Protein AF-0000000084456553 (afdb_homodimer)

InterPro domains:
  IPR002347 Short-chain dehydrogenase/reductase SDR [PF00106] (6-196)
  IPR002347 Short-chain dehydrogenase/reductase SDR [PR00081] (7-24)
  IPR002347 Short-chain dehydrogenase/reductase SDR [PR00081] (79-90)
  IPR002347 Short-chain dehydrogenase/reductase SDR [PR00081] (156-175)
  IPR002347 Short-chain dehydrogenase/reductase SDR [PR00081] (178-195)
  IPR020904 Short-chain dehydrogenase/reductase, conserved site [PS00061] (143-171)
  IPR036291 NAD(P)-binding domain superfamily [SSF51735] (4-226)

Radius of gyration: 23.49 Å; Cα contacts (8 Å, |Δi|>4): 1034; chains: 2; bounding box: 57×70×52 Å

Foldseek 3Di:
DAQDFAEEEQEQQQWFLNVLLQVVCLVRHHAYEYEEADVVSLVVSCVVRDVVRYHYDYDDLLPPVCLLVVLCVCCVVCVSAFEYEAEWAAFDFDDVVPVVPDDVVVLCVRLSGLAVSLVSNCVNCVVSNQPDPAAGEYEYEAAPLLLPHPPRGVSNSVSSVNRVVVLLVVCLLCPPPGSYQAAYAHDYQEQICSQCNVPNVVNNPPDDYSNVVSVQVRVCSGVPHRYHYDDDDPPDDPVVVVVSVVVVVVVSVVVSVVVVVVDDD/DAQDFAEEEQEQQQWFLNVLLQVVCLVRHHAYEYEEADVVSLVVSCVVRDVVRYHYDYDDLLPPVCLLVVLCVCCVVCVSAFEYEAEWAAFDFDDVVPVVPDDVVVLCVRLSGLAVSLVSNCVNCVVSNQPDPAAGEYEYEAAPLLLPHPPRTVSNSVSSVNRVVVLLVVCLLCPPPGSYQAAYEHDYQEQICSQCNVPNVVNNPPDDYSNVVSVQVRVCSGVPHRYHYDDDDPPDDPVVVVVSVVVVVVVSVVVSVVVVVPDDD

Solvent-accessible surface area (backbone atoms only — not comparable to full-atom values): 26905 Å² total; per-residue (Å²): 118,62,61,83,60,50,29,31,40,30,34,30,26,66,48,47,69,28,28,50,45,51,52,50,40,40,74,72,68,20,29,35,35,34,23,25,75,54,59,69,49,39,52,49,52,22,67,72,63,32,75,90,34,20,44,60,46,79,50,56,70,71,44,66,88,50,42,64,61,50,53,49,50,49,50,69,74,38,74,70,55,26,28,42,35,45,43,47,66,61,59,55,76,51,64,74,75,44,37,90,73,58,54,62,67,64,47,48,45,40,30,36,41,40,25,51,27,49,53,52,52,49,44,67,45,44,66,62,45,68,68,47,93,58,77,23,36,43,34,37,55,58,31,50,37,34,78,41,44,48,44,55,22,24,51,39,17,10,21,30,18,16,38,50,25,34,48,54,14,50,46,56,61,39,58,94,74,53,66,59,46,64,27,39,35,23,44,42,59,50,31,23,67,67,36,35,87,71,34,62,71,61,14,46,61,37,60,44,55,47,69,61,50,43,54,53,52,49,52,41,48,16,68,64,55,42,72,43,76,44,83,63,59,64,74,42,55,69,65,49,52,49,53,28,51,51,37,47,52,51,40,32,50,34,35,42,57,66,52,45,79,77,58,77,120,117,61,61,84,59,51,27,33,39,30,34,30,25,66,46,48,68,28,27,50,44,52,52,50,41,40,74,72,68,21,29,36,36,35,22,26,75,54,60,69,49,39,51,49,50,23,66,72,63,31,74,92,34,20,44,61,47,78,49,56,70,71,45,67,88,50,42,64,61,51,52,49,49,49,50,69,75,37,75,70,57,27,27,42,35,44,42,46,66,60,60,55,75,53,64,74,76,44,36,90,73,56,54,64,68,64,48,48,46,40,30,36,42,40,26,53,28,50,52,51,52,50,42,68,45,43,66,63,45,67,68,48,94,58,75,23,33,40,35,37,56,58,33,50,36,36,77,43,43,48,44,56,22,25,52,38,17,10,22,30,18,17,39,49,26,33,48,54,13,50,46,56,61,39,58,93,74,54,66,60,44,67,28,40,35,23,44,43,58,50,31,21,67,67,35,34,86,71,34,60,71,61,13,46,62,36,58,44,55,47,70,61,50,44,52,53,53,48,51,41,50,17,67,65,53,42,72,42,77,43,83,65,58,63,73,42,53,69,66,50,53,51,52,28,52,51,36,48,49,52,39,32,50,34,35,41,56,66,51,46,78,76,58,77,120

Organism: NCBI:txid398673

pLDDT: mean 95.29, std 6.45, range [66.75, 98.94]

Structure (mmCIF, N/CA/C/O backbone):
data_AF-0000000084456553-model_v1
#
loop_
_entity.id
_entity.type
_entity.pdbx_description
1 polymer Oxidoreductase
#
loop_
_atom_site.group_PDB
_atom_site.id
_atom_site.type_symbol
_atom_site.label_atom_id
_atom_site.label_alt_id
_atom_site.label_comp_id
_atom_site.label_asym_id
_atom_site.label_entity_id
_atom_site.label_seq_id
_atom_site.pdbx_PDB_ins_code
_atom_site.Cartn_x
_atom_site.Cartn_y
_atom_site.Cartn_z
_atom_site.occupancy
_atom_site.B_iso_or_equiv
_atom_site.auth_seq_id
_atom_site.auth_comp_id
_atom_site.auth_asym_id
_atom_site.auth_atom_id
_atom_site.pdbx_PDB_model_num
ATOM 1 N N . MET A 1 1 ? 6.293 -34.156 -1.786 1 76.25 1 MET A N 1
ATOM 2 C CA . MET A 1 1 ? 5.039 -33.531 -2.223 1 76.25 1 MET A CA 1
ATOM 3 C C . MET A 1 1 ? 5.219 -32.844 -3.566 1 76.25 1 MET A C 1
ATOM 5 O O . MET A 1 1 ? 6.336 -32.469 -3.945 1 76.25 1 MET A O 1
ATOM 9 N N . VAL A 1 2 ? 4.078 -32.938 -4.32 1 89.81 2 VAL A N 1
ATOM 10 C CA . VAL A 1 2 ? 4.234 -32.5 -5.703 1 89.81 2 VAL A CA 1
ATOM 11 C C . VAL A 1 2 ? 3.41 -31.219 -5.938 1 89.81 2 VAL A C 1
ATOM 13 O O . VAL A 1 2 ? 2.305 -31.094 -5.406 1 89.81 2 VAL A O 1
ATOM 16 N N . PHE A 1 3 ? 4.031 -30.25 -6.52 1 95.12 3 PHE A N 1
ATOM 17 C CA . PHE A 1 3 ? 3.316 -29.078 -7 1 95.12 3 PHE A CA 1
ATOM 18 C C . PHE A 1 3 ? 2.156 -29.469 -7.902 1 95.12 3 PHE A C 1
ATOM 20 O O . PHE A 1 3 ? 2.354 -30.156 -8.906 1 95.12 3 PHE A O 1
ATOM 27 N N . GLN A 1 4 ? 1.009 -29.094 -7.59 1 95.44 4 GLN A N 1
ATOM 28 C CA . GLN A 1 4 ? -0.169 -29.766 -8.125 1 95.44 4 GLN A CA 1
ATOM 29 C C . GLN A 1 4 ? -0.604 -29.156 -9.445 1 95.44 4 GLN A C 1
ATOM 31 O O . GLN A 1 4 ? -1.369 -29.75 -10.203 1 95.44 4 GLN A O 1
ATOM 36 N N . TYR A 1 5 ? -0.194 -27.984 -9.812 1 98 5 TYR A N 1
ATOM 37 C CA . TYR A 1 5 ? -0.662 -27.297 -11.016 1 98 5 TYR A CA 1
ATOM 38 C C . TYR A 1 5 ? 0.212 -27.656 -12.219 1 98 5 TYR A C 1
ATOM 40 O O . TYR A 1 5 ? 1.42 -27.859 -12.078 1 98 5 TYR A O 1
ATOM 48 N N . LYS A 1 6 ? -0.412 -27.672 -13.367 1 97.88 6 LYS A N 1
ATOM 49 C CA . LYS A 1 6 ? 0.248 -28.281 -14.516 1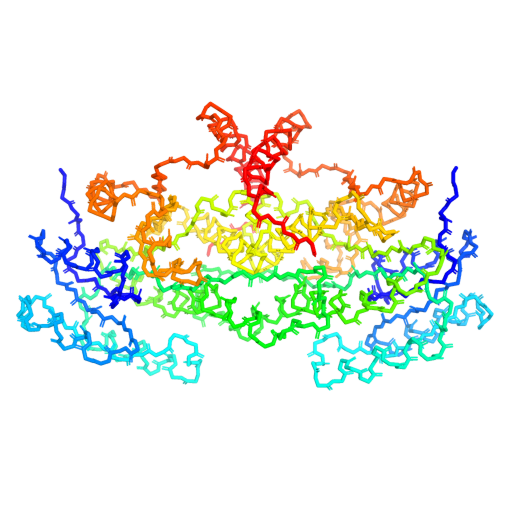 97.88 6 LYS A CA 1
ATOM 50 C C . LYS A 1 6 ? 0.543 -27.25 -15.594 1 97.88 6 LYS A C 1
ATOM 52 O O . LYS A 1 6 ? 1.472 -27.422 -16.391 1 97.88 6 LYS A O 1
ATOM 57 N N . ARG A 1 7 ? -0.252 -26.219 -15.766 1 98.75 7 ARG A N 1
ATOM 58 C CA . ARG A 1 7 ? -0.065 -25.125 -16.719 1 98.75 7 ARG A CA 1
ATOM 59 C C . ARG A 1 7 ? 0.02 -23.781 -16 1 98.75 7 ARG A C 1
ATOM 61 O O . ARG A 1 7 ? -1.005 -23.203 -15.648 1 98.75 7 ARG A O 1
ATOM 68 N N . VAL A 1 8 ? 1.273 -23.266 -15.914 1 98.94 8 VAL A N 1
ATOM 69 C CA . VAL A 1 8 ? 1.538 -22.094 -15.078 1 98.94 8 VAL A CA 1
ATOM 70 C C . VAL A 1 8 ? 1.879 -20.906 -15.961 1 98.94 8 VAL A C 1
ATOM 72 O O . VAL A 1 8 ? 2.797 -20.969 -16.781 1 98.94 8 VAL A O 1
ATOM 75 N N . LEU A 1 9 ? 1.065 -19.859 -15.898 1 98.94 9 LEU A N 1
ATOM 76 C CA . LEU A 1 9 ? 1.483 -18.547 -16.391 1 98.94 9 LEU A CA 1
ATOM 77 C C . LEU A 1 9 ? 2.377 -17.844 -15.383 1 98.94 9 LEU A C 1
ATOM 79 O O . LEU A 1 9 ? 1.938 -17.531 -14.273 1 98.94 9 LEU A O 1
ATOM 83 N N . LEU A 1 10 ? 3.596 -17.703 -15.688 1 98.94 10 LEU A N 1
ATOM 84 C CA . LEU A 1 10 ? 4.52 -17.031 -14.781 1 98.94 10 LEU A CA 1
ATOM 85 C C . LEU A 1 10 ? 4.91 -15.656 -15.32 1 98.94 10 LEU A C 1
ATOM 87 O O . LEU A 1 10 ? 5.648 -15.562 -16.312 1 98.94 10 LEU A O 1
ATOM 91 N N . VAL A 1 11 ? 4.398 -14.625 -14.695 1 98.88 11 VAL A N 1
ATOM 92 C CA . VAL A 1 11 ? 4.656 -13.242 -15.078 1 98.88 11 VAL A CA 1
ATOM 93 C C . VAL A 1 11 ? 5.898 -12.727 -14.352 1 98.88 11 VAL A C 1
ATOM 95 O O . VAL A 1 11 ? 6.004 -12.852 -13.125 1 98.88 11 VAL A O 1
ATOM 98 N N . GLY A 1 12 ? 6.777 -12.047 -15.039 1 98.12 12 GLY A N 1
ATOM 99 C CA . GLY A 1 12 ? 8.078 -11.703 -14.484 1 98.12 12 GLY A CA 1
ATOM 100 C C . GLY A 1 12 ? 9.031 -12.875 -14.43 1 98.12 12 GLY A C 1
ATOM 101 O O . GLY A 1 12 ? 9.633 -13.148 -13.383 1 98.12 12 GLY A O 1
ATOM 102 N N . ALA A 1 13 ? 9.211 -13.547 -15.57 1 97.94 13 ALA A N 1
ATOM 103 C CA . ALA A 1 13 ? 9.867 -14.852 -15.586 1 97.94 13 ALA A CA 1
ATOM 104 C C . ALA A 1 13 ? 11.242 -14.766 -16.234 1 97.94 13 ALA A C 1
ATOM 106 O O . ALA A 1 13 ? 11.875 -15.789 -16.516 1 97.94 13 ALA A O 1
ATOM 107 N N . THR A 1 14 ? 11.742 -13.555 -16.469 1 95.44 14 THR A N 1
ATOM 108 C CA . THR A 1 14 ? 12.914 -13.469 -17.328 1 95.44 14 THR A CA 1
ATOM 109 C C . THR A 1 14 ? 14.172 -13.211 -16.5 1 95.44 14 THR A C 1
ATOM 111 O O . THR A 1 14 ? 15.281 -13.18 -17.047 1 95.44 14 THR A O 1
ATOM 114 N N . ALA A 1 15 ? 14.039 -13 -15.258 1 93.88 15 ALA A N 1
ATOM 115 C CA . ALA A 1 15 ? 15.211 -12.805 -14.406 1 93.88 15 ALA A CA 1
ATOM 116 C C . ALA A 1 15 ? 14.891 -13.148 -12.953 1 93.88 15 ALA A C 1
ATOM 118 O O . ALA A 1 15 ? 13.727 -13.352 -12.602 1 93.88 15 ALA A O 1
ATOM 119 N N . GLY A 1 16 ? 15.906 -13.359 -12.211 1 95.19 16 GLY A N 1
ATOM 120 C CA . GLY A 1 16 ? 15.773 -13.477 -10.766 1 95.19 16 GLY A CA 1
ATOM 121 C C . GLY A 1 16 ? 14.906 -14.641 -10.344 1 95.19 16 GLY A C 1
ATOM 122 O O . GLY A 1 16 ? 15.062 -15.758 -10.844 1 95.19 16 GLY A O 1
ATOM 123 N N . ILE A 1 17 ? 14.086 -14.375 -9.359 1 97.19 17 ILE A N 1
ATOM 124 C CA . ILE A 1 17 ? 13.219 -15.383 -8.758 1 97.19 17 ILE A CA 1
ATOM 125 C C . ILE A 1 17 ? 12.305 -15.984 -9.82 1 97.19 17 ILE A C 1
ATOM 127 O O . ILE A 1 17 ? 12.133 -17.203 -9.883 1 97.19 17 ILE A O 1
ATOM 131 N N . GLY A 1 18 ? 11.766 -15.133 -10.711 1 98.25 18 GLY A N 1
ATOM 132 C CA . GLY A 1 18 ? 10.859 -15.609 -11.742 1 98.25 18 GLY A CA 1
ATOM 133 C C . GLY A 1 18 ? 11.5 -16.609 -12.68 1 98.25 18 GLY A C 1
ATOM 134 O O . GLY A 1 18 ? 10.922 -17.656 -12.977 1 98.25 18 GLY A O 1
ATOM 135 N N . ALA A 1 19 ? 12.656 -16.266 -13.094 1 98.19 19 ALA A N 1
ATOM 136 C CA . ALA A 1 19 ? 13.367 -17.156 -14 1 98.19 19 ALA A CA 1
ATOM 137 C C . ALA A 1 19 ? 13.711 -18.484 -13.32 1 98.19 19 ALA A C 1
ATOM 139 O O . ALA A 1 19 ? 13.531 -19.562 -13.906 1 98.19 19 ALA A O 1
ATOM 140 N N . ALA A 1 20 ? 14.172 -18.422 -12.109 1 98.44 20 ALA A N 1
ATOM 141 C CA . ALA A 1 20 ? 14.555 -19.609 -11.367 1 98.44 20 ALA A CA 1
ATOM 142 C C . ALA A 1 20 ? 13.344 -20.5 -11.086 1 98.44 20 ALA A C 1
ATOM 144 O O . ALA A 1 20 ? 13.422 -21.719 -11.219 1 98.44 20 ALA A O 1
ATOM 145 N N . MET A 1 21 ? 12.266 -19.891 -10.719 1 98.69 21 MET A N 1
ATOM 146 C CA . MET A 1 21 ? 11.047 -20.641 -10.445 1 98.69 21 MET A CA 1
ATOM 147 C C . MET A 1 21 ? 10.5 -21.266 -11.727 1 98.69 21 MET A C 1
ATOM 149 O O . MET A 1 21 ? 9.977 -22.375 -11.703 1 98.69 21 MET A O 1
ATOM 153 N N . ALA A 1 22 ? 10.57 -20.484 -12.82 1 98.81 22 ALA A N 1
ATOM 154 C CA . ALA A 1 22 ? 10.148 -21.047 -14.102 1 98.81 22 ALA A CA 1
ATOM 155 C C . ALA A 1 22 ? 10.922 -22.312 -14.43 1 98.81 22 ALA A C 1
ATOM 157 O O . ALA A 1 22 ? 10.328 -23.344 -14.766 1 98.81 22 ALA A O 1
ATOM 158 N N . ASP A 1 23 ? 12.227 -22.281 -14.281 1 98.75 23 ASP A N 1
ATOM 159 C CA . ASP A 1 23 ? 13.07 -23.453 -14.523 1 98.75 23 ASP A CA 1
ATOM 160 C C . ASP A 1 23 ? 12.672 -24.625 -13.617 1 98.75 23 ASP A C 1
ATOM 162 O O . ASP A 1 23 ? 12.5 -25.75 -14.086 1 98.75 23 ASP A O 1
ATOM 166 N N . LYS A 1 24 ? 12.547 -24.297 -12.367 1 98.69 24 LYS A N 1
ATOM 167 C CA . LYS A 1 24 ? 12.25 -25.328 -11.367 1 98.69 24 LYS A CA 1
ATOM 168 C C . LYS A 1 24 ? 10.906 -25.984 -11.641 1 98.69 24 LYS A C 1
ATOM 170 O O . LYS A 1 24 ? 10.781 -27.219 -11.539 1 98.69 24 LYS A O 1
ATOM 175 N N . LEU A 1 25 ? 9.914 -25.203 -12.008 1 98.69 25 LEU A N 1
ATOM 176 C CA . LEU A 1 25 ? 8.578 -25.734 -12.273 1 98.69 25 LEU A CA 1
ATOM 177 C C . LEU A 1 25 ? 8.594 -26.672 -13.484 1 98.69 25 LEU A C 1
ATOM 179 O O . LEU A 1 25 ? 7.98 -27.734 -13.461 1 98.69 25 LEU A O 1
ATOM 183 N N . VAL A 1 26 ? 9.297 -26.266 -14.516 1 98.62 26 VAL A N 1
ATOM 184 C CA . VAL A 1 26 ? 9.398 -27.109 -15.703 1 98.62 26 VAL A CA 1
ATOM 185 C C . VAL A 1 26 ? 10.125 -28.406 -15.352 1 98.62 26 VAL A C 1
ATOM 187 O O . VAL A 1 26 ? 9.68 -29.5 -15.719 1 98.62 26 VAL A O 1
ATOM 190 N N . GLU A 1 27 ? 11.156 -28.297 -14.586 1 97.88 27 GLU A N 1
ATOM 191 C CA . GLU A 1 27 ? 11.953 -29.453 -14.18 1 97.88 27 GLU A CA 1
ATOM 192 C C . GLU A 1 27 ? 11.117 -30.438 -13.367 1 97.88 27 GLU A C 1
ATOM 194 O O . GLU A 1 27 ? 11.344 -31.641 -13.43 1 97.88 27 GLU A O 1
ATOM 199 N N . GLU A 1 28 ? 10.203 -29.875 -12.68 1 97.88 28 GLU A N 1
ATOM 200 C CA . GLU A 1 28 ? 9.391 -30.703 -11.789 1 97.88 28 GLU A CA 1
ATOM 201 C C . GLU A 1 28 ? 8.109 -31.156 -12.484 1 97.88 28 GLU A C 1
ATOM 203 O O . GLU A 1 28 ? 7.25 -31.781 -11.852 1 97.88 28 GLU A O 1
ATOM 208 N N . GLY A 1 29 ? 7.895 -30.781 -13.766 1 97.5 29 GLY A N 1
ATOM 209 C CA . GLY A 1 29 ? 6.871 -31.453 -14.547 1 97.5 29 GLY A CA 1
ATOM 210 C C . GLY A 1 29 ? 5.773 -30.516 -15.023 1 97.5 29 GLY A C 1
ATOM 211 O O . GLY A 1 29 ? 4.902 -30.922 -15.797 1 97.5 29 GLY A O 1
ATOM 212 N N . ALA A 1 30 ? 5.785 -29.297 -14.586 1 98.38 30 ALA A N 1
ATOM 213 C CA . ALA A 1 30 ? 4.766 -28.344 -15.031 1 98.38 30 ALA A CA 1
ATOM 214 C C . ALA A 1 30 ? 5.105 -27.766 -16.406 1 98.38 30 ALA A C 1
ATOM 216 O O . ALA A 1 30 ? 6.273 -27.766 -16.812 1 98.38 30 ALA A O 1
ATOM 217 N N . LYS A 1 31 ? 4.117 -27.375 -17.141 1 98.81 31 LYS A N 1
ATOM 218 C CA . LYS A 1 31 ? 4.293 -26.516 -18.312 1 98.81 31 LYS A CA 1
ATOM 219 C C . LYS A 1 31 ? 4.227 -25.047 -17.922 1 98.81 31 LYS A C 1
ATOM 221 O O . LYS A 1 31 ? 3.344 -24.625 -17.172 1 98.81 31 LYS A O 1
ATOM 226 N N . VAL A 1 32 ? 5.203 -24.281 -18.438 1 98.94 32 VAL A N 1
ATOM 227 C CA . VAL A 1 32 ? 5.293 -22.906 -1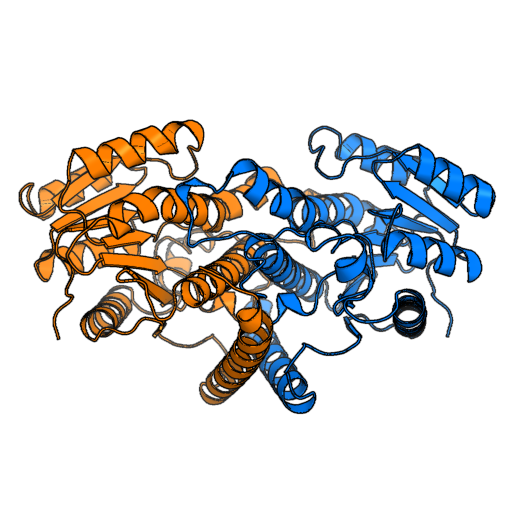8 1 98.94 32 VAL A CA 1
ATOM 228 C C . VAL A 1 32 ? 5.18 -21.969 -19.203 1 98.94 32 VAL A C 1
ATOM 230 O O . VAL A 1 32 ? 5.805 -22.203 -20.234 1 98.94 32 VAL A O 1
ATOM 233 N N . ILE A 1 33 ? 4.277 -21.016 -19.125 1 98.94 33 ILE A N 1
ATOM 234 C CA . ILE A 1 33 ? 4.223 -19.859 -20.016 1 98.94 33 ILE A CA 1
ATOM 235 C C . ILE A 1 33 ? 4.957 -18.672 -19.391 1 98.94 33 ILE A C 1
ATOM 237 O O . ILE A 1 33 ? 4.434 -18.031 -18.484 1 98.94 33 ILE A O 1
ATOM 241 N N . ALA A 1 34 ? 6.129 -18.406 -19.875 1 98.94 34 ALA A N 1
ATOM 242 C CA . ALA A 1 34 ? 6.945 -17.328 -19.328 1 98.94 34 ALA A CA 1
ATOM 243 C C . ALA A 1 34 ? 6.543 -15.977 -19.938 1 98.94 34 ALA A C 1
ATOM 245 O O . ALA A 1 34 ? 6.426 -15.852 -21.156 1 98.94 34 ALA A O 1
ATOM 246 N N . VAL A 1 35 ? 6.324 -15.047 -19.094 1 98.88 35 VAL A N 1
ATOM 247 C CA . VAL A 1 35 ? 5.953 -13.703 -19.531 1 98.88 35 VAL A CA 1
ATOM 248 C C . VAL A 1 35 ? 7.012 -12.703 -19.078 1 98.88 35 VAL A C 1
ATOM 250 O O . VAL A 1 35 ? 7.5 -12.773 -17.953 1 98.88 35 VAL A O 1
ATOM 253 N N . GLY A 1 36 ? 7.406 -11.773 -19.828 1 98.12 36 GLY A N 1
ATOM 254 C CA . GLY A 1 36 ? 8.344 -10.695 -19.547 1 98.12 36 GLY A CA 1
ATOM 255 C C . GLY A 1 36 ? 8.516 -9.727 -20.703 1 98.12 36 GLY A C 1
ATOM 256 O O . GLY A 1 36 ? 7.816 -9.828 -21.703 1 98.12 36 GLY A O 1
ATOM 257 N N . ARG A 1 37 ? 9.438 -8.828 -20.562 1 94.81 37 ARG A N 1
ATOM 258 C CA . ARG A 1 37 ? 9.609 -7.773 -21.562 1 94.81 37 ARG A CA 1
ATOM 259 C C . ARG A 1 37 ? 10.773 -8.086 -22.5 1 94.81 37 ARG A C 1
ATOM 261 O O . ARG A 1 37 ? 10.867 -7.523 -23.594 1 94.81 37 ARG A O 1
ATOM 268 N N . ARG A 1 38 ? 11.695 -9 -22.062 1 94.12 38 ARG A N 1
ATOM 269 C CA . ARG A 1 38 ? 12.93 -9.25 -22.797 1 94.12 38 ARG A CA 1
ATOM 270 C C . ARG A 1 38 ? 12.805 -10.484 -23.688 1 94.12 38 ARG A C 1
ATOM 272 O O . ARG A 1 38 ? 12.992 -11.609 -23.234 1 94.12 38 ARG A O 1
ATOM 279 N N . GLN A 1 39 ? 12.609 -10.195 -24.938 1 97.81 39 GLN A N 1
ATOM 280 C CA . GLN A 1 39 ? 12.32 -11.266 -25.891 1 97.81 39 GLN A CA 1
ATOM 281 C C . GLN A 1 39 ? 13.453 -12.281 -25.938 1 97.81 39 GLN A C 1
ATOM 283 O O . GLN A 1 39 ? 13.203 -13.492 -26 1 97.81 39 GLN A O 1
ATOM 288 N N . GLU A 1 40 ? 14.617 -11.812 -25.875 1 98.31 40 GLU A N 1
ATOM 289 C CA . GLU A 1 40 ? 15.773 -12.711 -25.969 1 98.31 40 GLU A CA 1
ATOM 290 C C . GLU A 1 40 ? 15.781 -13.711 -24.828 1 98.31 40 GLU A C 1
ATOM 292 O O . GLU A 1 40 ? 16.109 -14.883 -25.016 1 98.31 40 GLU A O 1
ATOM 297 N N . ARG A 1 41 ? 15.438 -13.281 -23.672 1 97.88 41 ARG A N 1
ATOM 298 C CA . ARG A 1 41 ? 15.406 -14.164 -22.5 1 97.88 41 ARG A CA 1
ATOM 299 C C . ARG A 1 41 ? 14.219 -15.125 -22.578 1 97.88 41 ARG A C 1
ATOM 301 O O . ARG A 1 41 ? 14.312 -16.266 -22.125 1 97.88 41 ARG A O 1
ATOM 308 N N . LEU A 1 42 ? 13.164 -14.648 -23.141 1 98.56 42 LEU A N 1
ATOM 309 C CA . LEU A 1 42 ? 12 -15.5 -23.359 1 98.56 42 LEU A CA 1
ATOM 310 C C . LEU A 1 42 ? 12.328 -16.625 -24.344 1 98.56 42 LEU A C 1
ATOM 312 O O . LEU A 1 42 ? 12.008 -17.781 -24.094 1 98.56 42 LEU A O 1
ATOM 316 N N . ASP A 1 43 ? 13.023 -16.25 -25.406 1 98.5 43 ASP A N 1
ATOM 317 C CA . ASP A 1 43 ? 13.438 -17.234 -26.406 1 98.5 43 ASP A CA 1
ATOM 318 C C . ASP A 1 43 ? 14.391 -18.266 -25.797 1 98.5 43 ASP A C 1
ATOM 320 O O . ASP A 1 43 ? 14.281 -19.469 -26.062 1 98.5 43 ASP A O 1
ATOM 324 N N . ALA A 1 44 ? 15.281 -17.797 -25 1 98.56 44 ALA A N 1
ATOM 325 C CA . ALA A 1 44 ? 16.25 -18.672 -24.344 1 98.56 44 ALA A CA 1
ATOM 326 C C . ALA A 1 44 ? 15.547 -19.656 -23.422 1 98.56 44 ALA A C 1
ATOM 328 O O . ALA A 1 44 ? 15.953 -20.828 -23.328 1 98.56 44 ALA A O 1
ATOM 329 N N . PHE A 1 45 ? 14.562 -19.234 -22.734 1 98.62 45 PHE A N 1
ATOM 330 C CA . PHE A 1 45 ? 13.797 -20.094 -21.828 1 98.62 45 PHE A CA 1
ATOM 331 C C . PHE A 1 45 ? 13.125 -21.219 -22.609 1 98.62 45 PHE A C 1
ATOM 333 O O . PHE A 1 45 ? 13.211 -22.391 -22.219 1 98.62 45 PHE A O 1
ATOM 340 N N . VAL A 1 46 ? 12.461 -20.875 -23.719 1 98.75 46 VAL A N 1
ATOM 341 C CA . VAL A 1 46 ? 11.766 -21.859 -24.547 1 98.75 46 VAL A CA 1
ATOM 342 C C . VAL A 1 46 ? 12.781 -22.844 -25.156 1 98.75 46 VAL A C 1
ATOM 344 O O . VAL A 1 46 ? 12.539 -24.047 -25.188 1 98.75 46 VAL A O 1
ATOM 347 N N . ALA A 1 47 ? 13.891 -22.312 -25.594 1 98.69 47 ALA A N 1
ATOM 348 C CA . ALA A 1 47 ? 14.938 -23.141 -26.172 1 98.69 47 ALA A CA 1
ATOM 349 C C . ALA A 1 47 ? 15.492 -24.125 -25.141 1 98.69 47 ALA A C 1
ATOM 351 O O . ALA A 1 47 ? 15.781 -25.281 -25.469 1 98.69 47 ALA A O 1
ATOM 352 N N . LYS A 1 48 ? 15.648 -23.688 -23.984 1 98.56 48 LYS A N 1
ATOM 353 C CA . LYS A 1 48 ? 16.234 -24.469 -22.906 1 98.56 48 LYS A CA 1
ATOM 354 C C . LYS A 1 48 ? 15.344 -25.656 -22.547 1 98.56 48 LYS A C 1
ATOM 356 O O . LYS A 1 48 ? 15.844 -26.75 -22.266 1 98.56 48 LYS A O 1
ATOM 361 N N . HIS A 1 49 ? 14.055 -25.484 -22.484 1 98.62 49 HIS A N 1
ATOM 362 C CA . HIS A 1 49 ? 13.172 -26.484 -21.906 1 98.62 49 HIS A CA 1
ATOM 363 C C . HIS A 1 49 ? 12.359 -27.203 -22.984 1 98.62 49 HIS A C 1
ATOM 365 O O . HIS A 1 49 ? 11.742 -28.234 -22.719 1 98.62 49 HIS A O 1
ATOM 371 N N . GLY A 1 50 ? 12.352 -26.625 -24.219 1 98.38 50 GLY A N 1
ATOM 372 C CA . GLY A 1 50 ? 11.602 -27.203 -25.312 1 98.38 50 GLY A CA 1
ATOM 373 C C . GLY A 1 50 ? 10.172 -26.703 -25.391 1 98.38 50 GLY A C 1
ATOM 374 O O . GLY A 1 50 ? 9.547 -26.422 -24.375 1 98.38 50 GLY A O 1
ATOM 375 N N . PRO A 1 51 ? 9.617 -26.531 -26.578 1 97.31 51 PRO A N 1
ATOM 376 C CA . PRO A 1 51 ? 8.305 -25.922 -26.797 1 97.31 51 PRO A CA 1
ATOM 377 C C . PRO A 1 51 ? 7.168 -26.766 -26.219 1 97.31 51 PRO A C 1
ATOM 379 O O . PRO A 1 51 ? 6.035 -26.297 -26.125 1 97.31 51 PRO A O 1
ATOM 382 N N . GLU A 1 52 ? 7.43 -28.047 -25.891 1 97.44 52 GLU A N 1
ATOM 383 C CA . GLU A 1 52 ? 6.402 -28.906 -25.328 1 97.44 52 GLU A CA 1
ATOM 384 C C . GLU A 1 52 ? 6.117 -28.547 -23.859 1 97.44 52 GLU A C 1
ATOM 386 O O . GLU A 1 52 ? 5.027 -28.797 -23.359 1 97.44 52 GLU A O 1
ATOM 391 N N . ARG A 1 53 ? 7.129 -27.984 -23.172 1 98.19 53 ARG A N 1
ATOM 392 C CA . ARG A 1 53 ? 7 -27.719 -21.75 1 98.19 53 ARG A CA 1
ATOM 393 C C . ARG A 1 53 ? 7.09 -26.219 -21.453 1 98.19 53 ARG A C 1
ATOM 395 O O . ARG A 1 53 ? 6.695 -25.781 -20.375 1 98.19 53 ARG A O 1
ATOM 402 N N . ALA A 1 54 ? 7.621 -25.484 -22.422 1 98.62 54 ALA A N 1
ATOM 403 C CA . ALA A 1 54 ? 7.875 -24.078 -22.203 1 98.62 54 ALA A CA 1
ATOM 404 C C . ALA A 1 54 ? 7.332 -23.219 -23.344 1 98.62 54 ALA A C 1
ATOM 406 O O . ALA A 1 54 ? 7.484 -23.578 -24.516 1 98.62 54 ALA A O 1
ATOM 407 N N . SER A 1 55 ? 6.621 -22.188 -23.047 1 98.75 55 SER A N 1
ATOM 408 C CA . SER A 1 55 ? 6.184 -21.141 -23.969 1 98.75 55 SER A CA 1
ATOM 409 C C . SER A 1 55 ? 6.477 -19.766 -23.406 1 98.75 55 SER A C 1
ATOM 411 O O . SER A 1 55 ? 6.906 -19.625 -22.25 1 98.75 55 SER A O 1
ATOM 413 N N . ALA A 1 56 ? 6.312 -18.797 -24.266 1 98.75 56 ALA A N 1
ATOM 414 C CA . ALA A 1 56 ? 6.625 -17.438 -23.812 1 98.75 56 ALA A CA 1
ATOM 415 C C . ALA A 1 56 ? 5.715 -16.406 -24.484 1 98.75 56 ALA A C 1
ATOM 417 O O . ALA A 1 56 ? 5.297 -16.594 -25.625 1 98.75 56 ALA A O 1
ATOM 418 N N . ILE A 1 57 ? 5.375 -15.414 -23.781 1 98.81 57 ILE A N 1
ATOM 419 C CA . ILE A 1 57 ? 4.633 -14.266 -24.297 1 98.81 57 ILE A CA 1
ATOM 420 C C . ILE A 1 57 ? 5.309 -12.977 -23.844 1 98.81 57 ILE A C 1
ATOM 422 O O . ILE A 1 57 ? 5.574 -12.789 -22.656 1 98.81 57 ILE A O 1
ATOM 426 N N . LYS A 1 58 ? 5.645 -12.133 -24.781 1 98.75 58 LYS A N 1
ATOM 427 C CA . LYS A 1 58 ? 6.16 -10.805 -24.453 1 98.75 58 LYS A CA 1
ATOM 428 C C . LYS A 1 58 ? 5.031 -9.875 -24.016 1 98.75 58 LYS A C 1
ATOM 430 O O . LYS A 1 58 ? 4.059 -9.688 -24.75 1 98.75 58 LYS A O 1
ATOM 435 N N . TYR A 1 59 ? 5.117 -9.328 -22.844 1 98.69 59 TYR A N 1
ATOM 436 C CA . TYR A 1 59 ? 4.105 -8.406 -22.344 1 98.69 59 TYR A CA 1
ATOM 437 C C . TYR A 1 59 ? 4.68 -7.523 -21.234 1 98.69 59 TYR A C 1
ATOM 439 O O . TYR A 1 59 ? 5.355 -8.016 -20.328 1 98.69 59 TYR A O 1
ATOM 447 N N . ASP A 1 60 ? 4.488 -6.246 -21.375 1 98.31 60 ASP A N 1
ATOM 448 C CA . ASP A 1 60 ? 4.785 -5.285 -20.328 1 98.31 60 ASP A CA 1
ATOM 449 C C . ASP A 1 60 ? 3.584 -5.102 -19.391 1 98.31 60 ASP A C 1
ATOM 451 O O . ASP A 1 60 ? 2.562 -4.543 -19.797 1 98.31 60 ASP A O 1
ATOM 455 N N . VAL A 1 61 ? 3.791 -5.477 -18.172 1 98.06 61 VAL A N 1
ATOM 456 C CA . VAL A 1 61 ? 2.668 -5.527 -17.25 1 98.06 61 VAL A CA 1
ATOM 457 C C . VAL A 1 61 ? 2.135 -4.117 -17 1 98.06 61 VAL A C 1
ATOM 459 O O . VAL A 1 61 ? 1.043 -3.949 -16.453 1 98.06 61 VAL A O 1
ATOM 462 N N . THR A 1 62 ? 2.869 -3.072 -17.312 1 96.69 62 THR A N 1
ATOM 463 C CA . THR A 1 62 ? 2.404 -1.702 -17.125 1 96.69 62 THR A CA 1
ATOM 464 C C . THR A 1 62 ? 1.589 -1.239 -18.328 1 96.69 62 THR A C 1
ATOM 466 O O . THR A 1 62 ? 1.047 -0.132 -18.328 1 96.69 62 THR A O 1
ATOM 469 N N . ASP A 1 63 ? 1.537 -2.094 -19.391 1 97.69 63 ASP A N 1
ATOM 470 C CA . ASP A 1 63 ? 0.684 -1.81 -20.531 1 97.69 63 ASP A CA 1
ATOM 471 C C . ASP A 1 63 ? -0.785 -2.066 -20.203 1 97.69 63 ASP A C 1
ATOM 473 O O . ASP A 1 63 ? -1.331 -3.113 -20.562 1 97.69 63 ASP A O 1
ATOM 477 N N . ARG A 1 64 ? -1.466 -1.1 -19.719 1 95.56 64 ARG A N 1
ATOM 478 C CA . ARG A 1 64 ? -2.857 -1.24 -19.297 1 95.56 64 ARG A CA 1
ATOM 479 C C . ARG A 1 64 ? -3.779 -1.387 -20.5 1 95.56 64 ARG A C 1
ATOM 481 O O . ARG A 1 64 ? -4.785 -2.1 -20.438 1 95.56 64 ARG A O 1
ATOM 488 N N . ALA A 1 65 ? -3.459 -0.694 -21.5 1 96.88 65 ALA A N 1
ATOM 489 C CA . ALA A 1 65 ? -4.281 -0.729 -22.703 1 96.88 65 ALA A CA 1
ATOM 490 C C . ALA A 1 65 ? -4.289 -2.123 -23.328 1 96.88 65 ALA A C 1
ATOM 492 O O . ALA A 1 65 ? -5.277 -2.531 -23.938 1 96.88 65 ALA A O 1
ATOM 493 N N . GLY A 1 66 ? -3.203 -2.91 -23.203 1 98.31 66 GLY A N 1
ATOM 494 C CA . GLY A 1 66 ? -3.072 -4.234 -23.797 1 98.31 66 GLY A CA 1
ATOM 495 C C . GLY A 1 66 ? -3.486 -5.348 -22.844 1 98.31 66 GLY A C 1
ATOM 496 O O . GLY A 1 66 ? -3.369 -6.527 -23.188 1 98.31 66 GLY A O 1
ATOM 497 N N . LEU A 1 67 ? -4.027 -5.004 -21.734 1 98.56 67 LEU A N 1
ATOM 498 C CA . LEU A 1 67 ? -4.293 -5.977 -20.672 1 98.56 67 LEU A CA 1
ATOM 499 C C . LEU A 1 67 ? -5.312 -7.012 -21.141 1 98.56 67 LEU A C 1
ATOM 501 O O . LEU A 1 67 ? -5.066 -8.219 -21.047 1 98.56 67 LEU A O 1
ATOM 505 N N . ASP A 1 68 ? -6.426 -6.562 -21.625 1 98.19 68 ASP A N 1
ATOM 506 C CA . ASP A 1 68 ? -7.477 -7.48 -22.047 1 98.19 68 ASP A CA 1
ATOM 507 C C . ASP A 1 68 ? -6.996 -8.391 -23.172 1 98.19 68 ASP A C 1
ATOM 509 O O . ASP A 1 68 ? -7.277 -9.586 -23.188 1 98.19 68 ASP A O 1
ATOM 513 N N . ALA A 1 69 ? -6.316 -7.805 -24.109 1 98.69 69 ALA A N 1
ATOM 514 C CA . ALA A 1 69 ? -5.781 -8.594 -25.219 1 98.69 69 ALA A CA 1
ATOM 515 C C . ALA A 1 69 ? -4.805 -9.648 -24.703 1 98.69 69 ALA A C 1
ATOM 517 O O . ALA A 1 69 ? -4.801 -10.781 -25.203 1 98.69 69 ALA A O 1
ATOM 518 N N . PHE A 1 70 ? -3.973 -9.312 -23.781 1 98.88 70 PHE A N 1
ATOM 519 C CA . PHE A 1 70 ? -3.012 -10.242 -23.203 1 98.88 70 PHE A CA 1
ATOM 520 C C . PHE A 1 70 ? -3.729 -11.391 -22.5 1 98.88 70 PHE A C 1
ATOM 522 O O . PHE A 1 70 ? -3.42 -12.562 -22.75 1 98.88 70 PHE A O 1
ATOM 529 N N . VAL A 1 71 ? -4.703 -11.055 -21.656 1 98.81 71 VAL A N 1
ATOM 530 C CA . VAL A 1 71 ? -5.441 -12.062 -20.906 1 98.81 71 VAL A CA 1
ATOM 531 C C . VAL A 1 71 ? -6.18 -12.984 -21.875 1 98.81 71 VAL A C 1
ATOM 533 O O . VAL A 1 71 ? -6.113 -14.211 -21.734 1 98.81 71 VAL A O 1
ATOM 536 N N . ASN A 1 72 ? -6.816 -12.391 -22.844 1 98.56 72 ASN A N 1
ATOM 537 C CA . ASN A 1 72 ? -7.547 -13.172 -23.828 1 98.56 72 ASN A CA 1
ATOM 538 C C . ASN A 1 72 ? -6.617 -14.109 -24.594 1 98.56 72 ASN A C 1
ATOM 540 O O . ASN A 1 72 ? -6.949 -15.273 -24.812 1 98.56 72 ASN A O 1
ATOM 544 N N . LYS A 1 73 ? -5.492 -13.594 -24.969 1 98.75 73 LYS A N 1
ATOM 545 C CA . LYS A 1 73 ? -4.52 -14.43 -25.672 1 98.75 73 LYS A CA 1
ATOM 546 C C . LYS A 1 73 ? -4.117 -15.633 -24.828 1 98.75 73 LYS A C 1
ATOM 548 O O . LYS A 1 73 ? -4.074 -16.766 -25.328 1 98.75 73 LYS A O 1
ATOM 553 N N . VAL A 1 74 ? -3.836 -15.43 -23.594 1 98.88 74 VAL A N 1
ATOM 554 C CA . VAL A 1 74 ? -3.398 -16.5 -22.703 1 98.88 74 VAL A CA 1
ATOM 555 C C . VAL A 1 74 ? -4.504 -17.547 -22.578 1 98.88 74 VAL A C 1
ATOM 557 O O . VAL A 1 74 ? -4.266 -18.734 -22.781 1 98.88 74 VAL A O 1
ATOM 560 N N . VAL A 1 75 ? -5.715 -17.109 -22.266 1 98.31 75 VAL A N 1
ATOM 561 C CA . VAL A 1 75 ? -6.77 -18.047 -21.906 1 98.31 75 VAL A CA 1
ATOM 562 C C . VAL A 1 75 ? -7.258 -18.781 -23.156 1 98.31 75 VAL A C 1
ATOM 564 O O . VAL A 1 75 ? -7.691 -19.938 -23.078 1 98.31 75 VAL A O 1
ATOM 567 N N . GLU A 1 76 ? -7.172 -18.109 -24.328 1 98.38 76 GLU A N 1
ATOM 568 C CA . GLU A 1 76 ? -7.562 -18.75 -25.578 1 98.38 76 GLU A CA 1
ATOM 569 C C . GLU A 1 76 ? -6.504 -19.75 -26.031 1 98.38 76 GLU A C 1
ATOM 571 O O . GLU A 1 76 ? -6.836 -20.828 -26.531 1 98.38 76 GLU A O 1
ATOM 576 N N . THR A 1 77 ? -5.289 -19.406 -25.875 1 98.69 77 THR A N 1
ATOM 577 C CA . THR A 1 77 ? -4.191 -20.266 -26.328 1 98.69 77 THR A CA 1
ATOM 578 C C . THR A 1 77 ? -4.004 -21.438 -25.375 1 98.69 77 THR A C 1
ATOM 580 O O . THR A 1 77 ? -3.645 -22.531 -25.812 1 98.69 77 THR A O 1
ATOM 583 N N . TYR A 1 78 ? -4.211 -21.203 -24.141 1 98.5 78 TYR A N 1
ATOM 584 C CA . TYR A 1 78 ? -3.996 -22.219 -23.109 1 98.5 78 TYR A CA 1
ATOM 585 C C . TYR A 1 78 ? -5.258 -22.438 -22.281 1 98.5 78 TYR A C 1
ATOM 587 O O . TYR A 1 78 ? -5.293 -22.094 -21.109 1 98.5 78 TYR A O 1
ATOM 595 N N . PRO A 1 79 ? -6.207 -23.094 -22.859 1 98.06 79 PRO A N 1
ATOM 596 C CA . PRO A 1 79 ? -7.477 -23.297 -22.156 1 98.06 79 PRO A CA 1
ATOM 597 C C . PRO A 1 79 ? -7.32 -24.125 -20.891 1 98.06 79 PRO A C 1
ATOM 599 O O . PRO A 1 79 ? -8.219 -24.141 -20.031 1 98.06 79 PRO A O 1
ATOM 602 N N . ASP A 1 80 ? -6.172 -24.812 -20.703 1 97.94 80 ASP A N 1
ATOM 603 C CA . ASP A 1 80 ? -5.945 -25.656 -19.547 1 97.94 80 ASP A CA 1
ATOM 604 C C . ASP A 1 80 ? -5.16 -24.922 -18.469 1 97.94 80 ASP A C 1
ATOM 606 O O . ASP A 1 80 ? -4.66 -25.531 -17.516 1 97.94 80 ASP A O 1
ATOM 610 N N . LEU A 1 81 ? -5.051 -23.594 -18.594 1 98.75 81 LEU A N 1
ATOM 611 C CA . LEU A 1 81 ? -4.391 -22.797 -17.578 1 98.75 81 LEU A CA 1
ATOM 612 C C . LEU A 1 81 ? -4.984 -23.062 -16.203 1 98.75 81 LEU A C 1
ATOM 614 O O . LEU A 1 81 ? -6.199 -22.969 -16.016 1 98.75 81 LEU A O 1
ATOM 618 N N . ASP A 1 82 ? -4.09 -23.406 -15.242 1 98.69 82 ASP A N 1
ATOM 619 C CA . ASP A 1 82 ? -4.645 -23.703 -13.922 1 98.69 82 ASP A CA 1
ATOM 620 C C . ASP A 1 82 ? -3.891 -22.969 -12.828 1 98.69 82 ASP A C 1
ATOM 622 O O . ASP A 1 82 ? -4.273 -23.016 -11.656 1 98.69 82 ASP A O 1
ATOM 626 N N . CYS A 1 83 ? -2.816 -22.172 -13.203 1 98.88 83 CYS A N 1
ATOM 627 C CA . CYS A 1 83 ? -2.08 -21.391 -12.211 1 98.88 83 CYS A CA 1
ATOM 628 C C . CYS A 1 83 ? -1.549 -20.094 -12.82 1 98.88 83 CYS A C 1
ATOM 630 O O . CYS A 1 83 ? -0.953 -20.109 -13.898 1 98.88 83 CYS A O 1
ATOM 632 N N . VAL A 1 84 ? -1.809 -19 -12.18 1 98.94 84 VAL A N 1
ATOM 633 C CA . VAL A 1 84 ? -1.231 -17.703 -12.508 1 98.94 84 VAL A CA 1
ATOM 634 C C . VAL A 1 84 ? -0.266 -17.281 -11.406 1 98.94 84 VAL A C 1
ATOM 636 O O . VAL A 1 84 ? -0.674 -17.062 -10.266 1 98.94 84 VAL A O 1
ATOM 639 N N . PHE A 1 85 ? 1.017 -17.234 -11.734 1 98.94 85 PHE A N 1
ATOM 640 C CA . PHE A 1 85 ? 2.096 -16.859 -10.828 1 98.94 85 PHE A CA 1
ATOM 641 C C . PHE A 1 85 ? 2.619 -15.469 -11.148 1 98.94 85 PHE A C 1
ATOM 643 O O . PHE A 1 85 ? 3.336 -15.281 -12.133 1 98.94 85 PHE A O 1
ATOM 650 N N . LEU A 1 86 ? 2.26 -14.516 -10.312 1 98.94 86 LEU A N 1
ATOM 651 C CA . LEU A 1 86 ? 2.594 -13.109 -10.508 1 98.94 86 LEU A CA 1
ATOM 652 C C . LEU A 1 86 ? 3.852 -12.742 -9.727 1 98.94 86 LEU A C 1
ATOM 654 O O . LEU A 1 86 ? 3.805 -12.57 -8.508 1 98.94 86 LEU A O 1
ATOM 658 N N . ASN A 1 87 ? 4.93 -12.539 -10.469 1 98.5 87 ASN A N 1
ATOM 659 C CA . ASN A 1 87 ? 6.234 -12.383 -9.836 1 98.5 87 ASN A CA 1
ATOM 660 C C . ASN A 1 87 ? 6.902 -11.07 -10.266 1 98.5 87 ASN A C 1
ATOM 662 O O . ASN A 1 87 ? 7.922 -10.68 -9.695 1 98.5 87 ASN A O 1
ATOM 666 N N . SER A 1 88 ? 6.293 -10.375 -11.203 1 95.62 88 SER A N 1
ATOM 667 C CA . SER A 1 88 ? 6.922 -9.148 -11.68 1 95.62 88 SER A CA 1
ATOM 668 C C . SER A 1 88 ? 7.113 -8.148 -10.547 1 95.62 88 SER A C 1
ATOM 670 O O . SER A 1 88 ? 6.27 -8.047 -9.648 1 95.62 88 SER A O 1
ATOM 672 N N . GLY A 1 89 ? 8.242 -7.457 -10.57 1 94.94 89 GLY A N 1
ATOM 673 C CA . GLY A 1 89 ? 8.539 -6.449 -9.562 1 94.94 89 GLY A CA 1
ATOM 674 C C . GLY A 1 89 ? 9.82 -5.684 -9.844 1 94.94 89 GLY A C 1
ATOM 675 O O . GLY A 1 89 ? 10.695 -6.176 -10.555 1 94.94 89 GLY A O 1
ATOM 676 N N . THR A 1 90 ? 9.883 -4.52 -9.406 1 94.62 90 THR A N 1
ATOM 677 C CA . THR A 1 90 ? 11.07 -3.68 -9.422 1 94.62 90 THR A CA 1
ATOM 678 C C . THR A 1 90 ? 11.305 -3.039 -8.055 1 94.62 90 THR A C 1
ATOM 680 O O . THR A 1 90 ? 10.406 -3.025 -7.211 1 94.62 90 THR A O 1
ATOM 683 N N . GLN A 1 91 ? 12.523 -2.699 -7.824 1 94.5 91 GLN A N 1
ATOM 684 C CA . GLN A 1 91 ? 12.93 -2.08 -6.566 1 94.5 91 GLN A CA 1
ATOM 685 C C . GLN A 1 91 ? 13.953 -0.975 -6.801 1 94.5 91 GLN A C 1
ATOM 687 O O . GLN A 1 91 ? 14.906 -1.156 -7.562 1 94.5 91 GLN A O 1
ATOM 692 N N . THR A 1 92 ? 13.695 0.126 -6.27 1 92.12 92 THR A N 1
ATOM 693 C CA . THR A 1 92 ? 14.664 1.218 -6.34 1 92.12 92 THR A CA 1
ATOM 694 C C . THR A 1 92 ? 14.773 1.93 -4.996 1 92.12 92 THR A C 1
ATOM 696 O O . THR A 1 92 ? 13.844 1.876 -4.184 1 92.12 92 THR A O 1
ATOM 699 N N . GLN A 1 93 ? 15.922 2.49 -4.77 1 92.81 93 GLN A N 1
ATOM 700 C CA . GLN A 1 93 ? 16.094 3.383 -3.629 1 92.81 93 GLN A CA 1
ATOM 701 C C . GLN A 1 93 ? 15.609 4.793 -3.955 1 92.81 93 GLN A C 1
ATOM 703 O O . GLN A 1 93 ? 15.539 5.176 -5.125 1 92.81 93 GLN A O 1
ATOM 708 N N . ALA A 1 94 ? 15.172 5.496 -2.943 1 94.62 94 ALA A N 1
ATOM 709 C CA . ALA A 1 94 ? 14.82 6.91 -3.078 1 94.62 94 ALA A CA 1
ATOM 710 C C . ALA A 1 94 ? 15.234 7.699 -1.84 1 94.62 94 ALA A C 1
ATOM 712 O O . ALA A 1 94 ? 14.984 7.27 -0.711 1 94.62 94 ALA A O 1
ATOM 713 N N . LYS A 1 95 ? 15.93 8.797 -2.043 1 95.31 95 LYS A N 1
ATOM 714 C CA . LYS A 1 95 ? 16.312 9.688 -0.954 1 95.31 95 LYS A CA 1
ATOM 715 C C . LYS A 1 95 ? 15.242 10.758 -0.72 1 95.31 95 LYS A C 1
ATOM 717 O O . LYS A 1 95 ? 15.273 11.82 -1.34 1 95.31 95 LYS A O 1
ATOM 722 N N . LEU A 1 96 ? 14.383 10.531 0.289 1 97.06 96 LEU A N 1
ATOM 723 C CA . LEU A 1 96 ? 13.273 11.438 0.579 1 97.06 96 LEU A CA 1
ATOM 724 C C . LEU A 1 96 ? 13.781 12.727 1.222 1 97.06 96 LEU A C 1
ATOM 726 O O . LEU A 1 96 ? 13.055 13.719 1.282 1 97.06 96 LEU A O 1
ATOM 730 N N . THR A 1 97 ? 14.992 12.703 1.636 1 96.5 97 THR A N 1
ATOM 731 C CA . THR A 1 97 ? 15.625 13.891 2.199 1 96.5 97 THR A CA 1
ATOM 732 C C . THR A 1 97 ? 16.078 14.844 1.094 1 96.5 97 THR A C 1
ATOM 734 O O . THR A 1 97 ? 16.484 15.977 1.367 1 96.5 97 THR A O 1
ATOM 737 N N . ARG A 1 98 ? 16.047 14.367 -0.154 1 95.94 98 ARG A N 1
ATOM 738 C CA . ARG A 1 98 ? 16.328 15.195 -1.325 1 95.94 98 ARG A CA 1
ATOM 739 C C . ARG A 1 98 ? 15.125 15.234 -2.266 1 95.94 98 ARG A C 1
ATOM 741 O O . ARG A 1 98 ? 15.219 14.82 -3.424 1 95.94 98 ARG A O 1
ATOM 748 N N . PRO A 1 99 ? 14.055 15.812 -1.744 1 96.19 99 PRO A N 1
ATOM 749 C CA . PRO A 1 99 ? 12.781 15.742 -2.463 1 96.19 99 PRO A CA 1
ATOM 750 C C . PRO A 1 99 ? 12.844 16.406 -3.838 1 96.19 99 PRO A C 1
ATOM 752 O O . PRO A 1 99 ? 12.164 15.961 -4.77 1 96.19 99 PRO A O 1
ATOM 755 N N . ALA A 1 100 ? 13.688 17.406 -4.035 1 95.12 100 ALA A N 1
ATOM 756 C CA . ALA A 1 100 ? 13.797 18.109 -5.312 1 95.12 100 ALA A CA 1
ATOM 757 C C . ALA A 1 100 ? 14.383 17.203 -6.387 1 95.12 100 ALA A C 1
ATOM 759 O O . ALA A 1 100 ? 14.211 17.453 -7.582 1 95.12 100 ALA A O 1
ATOM 760 N N . GLU A 1 101 ? 15.023 16.141 -5.953 1 95.5 101 GLU A N 1
ATOM 761 C CA . GLU A 1 101 ? 15.688 15.242 -6.887 1 95.5 101 GLU A CA 1
ATOM 762 C C . GLU A 1 101 ? 14.805 14.039 -7.223 1 95.5 101 GLU A C 1
ATOM 764 O O . GLU A 1 101 ? 15.156 13.234 -8.086 1 95.5 101 GLU A O 1
ATOM 769 N N . ILE A 1 102 ? 13.727 13.984 -6.605 1 96.38 102 ILE A N 1
ATOM 770 C CA . ILE A 1 102 ? 12.859 12.82 -6.797 1 96.38 102 ILE A CA 1
ATOM 771 C C . ILE A 1 102 ? 12.055 12.992 -8.086 1 96.38 102 ILE A C 1
ATOM 773 O O . ILE A 1 102 ? 11.375 14 -8.273 1 96.38 102 ILE A O 1
ATOM 777 N N . ASP A 1 103 ? 12.195 12.039 -8.961 1 96.5 103 ASP A N 1
ATOM 778 C CA . ASP A 1 103 ? 11.312 11.906 -10.117 1 96.5 103 ASP A CA 1
ATOM 779 C C . ASP A 1 103 ? 10.031 11.164 -9.75 1 96.5 103 ASP A C 1
ATOM 781 O O . ASP A 1 103 ? 10.023 9.938 -9.633 1 96.5 103 ASP A O 1
ATOM 785 N N . LEU A 1 104 ? 8.969 11.906 -9.656 1 96.94 104 LEU A N 1
ATOM 786 C CA . LEU A 1 104 ? 7.711 11.344 -9.172 1 96.94 104 LEU A CA 1
ATOM 787 C C . LEU A 1 104 ? 7.191 10.273 -10.117 1 96.94 104 LEU A C 1
ATOM 789 O O . LEU A 1 104 ? 6.617 9.273 -9.68 1 96.94 104 LEU A O 1
ATOM 793 N N . ASP A 1 105 ? 7.367 10.469 -11.375 1 95.69 105 ASP A N 1
ATOM 794 C CA . ASP A 1 105 ? 6.934 9.453 -12.328 1 95.69 105 ASP A CA 1
ATOM 795 C C . ASP A 1 105 ? 7.684 8.141 -12.117 1 95.69 105 ASP A C 1
ATOM 797 O O . ASP A 1 105 ? 7.074 7.066 -12.102 1 95.69 105 ASP A O 1
ATOM 801 N N . ALA A 1 106 ? 8.969 8.266 -11.977 1 94.38 106 ALA A N 1
ATOM 802 C CA . ALA A 1 106 ? 9.773 7.074 -11.703 1 94.38 106 ALA A CA 1
ATOM 803 C C . ALA A 1 106 ? 9.383 6.445 -10.367 1 94.38 106 ALA A C 1
ATOM 805 O O . ALA A 1 106 ? 9.305 5.219 -10.25 1 94.38 106 ALA A O 1
ATOM 806 N N . PHE A 1 107 ? 9.141 7.277 -9.414 1 96.12 107 PHE A N 1
ATOM 807 C CA . PHE A 1 107 ? 8.742 6.832 -8.086 1 96.12 107 PHE A CA 1
ATOM 808 C C . PHE A 1 107 ? 7.453 6.02 -8.156 1 96.12 107 PHE A C 1
ATOM 810 O O . PHE A 1 107 ? 7.371 4.922 -7.598 1 96.12 107 PHE A O 1
ATOM 817 N N . HIS A 1 108 ? 6.496 6.457 -8.914 1 96.06 108 HIS A N 1
ATOM 818 C CA . HIS A 1 108 ? 5.195 5.801 -8.969 1 96.06 108 HIS A CA 1
ATOM 819 C C . HIS A 1 108 ? 5.215 4.629 -9.945 1 96.06 108 HIS A C 1
ATOM 821 O O . HIS A 1 108 ? 4.367 3.736 -9.867 1 96.06 108 HIS A O 1
ATOM 827 N N . HIS A 1 109 ? 6.195 4.668 -10.844 1 95.31 109 HIS A N 1
ATOM 828 C CA . HIS A 1 109 ? 6.324 3.549 -11.773 1 95.31 109 HIS A CA 1
ATOM 829 C C . HIS A 1 109 ? 6.535 2.236 -11.023 1 95.31 109 HIS A C 1
ATOM 831 O O . HIS A 1 109 ? 6.051 1.188 -11.453 1 95.31 109 HIS A O 1
ATOM 837 N N . GLU A 1 110 ? 7.238 2.312 -10 1 94.38 110 GLU A N 1
ATOM 838 C CA . GLU A 1 110 ? 7.453 1.132 -9.172 1 94.38 110 GLU A CA 1
ATOM 839 C C . GLU A 1 110 ? 6.133 0.578 -8.641 1 94.38 110 GLU A C 1
ATOM 841 O O . GLU A 1 110 ? 5.938 -0.639 -8.602 1 94.38 110 GLU A O 1
ATOM 846 N N . PHE A 1 111 ? 5.266 1.443 -8.25 1 95.62 111 PHE A N 1
ATOM 847 C CA . PHE A 1 111 ? 3.943 1.04 -7.785 1 95.62 111 PHE A CA 1
ATOM 848 C C . PHE A 1 111 ? 3.135 0.426 -8.922 1 95.62 111 PHE A C 1
ATOM 850 O O . PHE A 1 111 ? 2.361 -0.51 -8.703 1 95.62 111 PHE A O 1
ATOM 857 N N . GLU A 1 112 ? 3.309 0.992 -10.078 1 96.56 112 GLU A N 1
ATOM 858 C CA . GLU A 1 112 ? 2.619 0.471 -11.258 1 96.56 112 GLU A CA 1
ATOM 859 C C . GLU A 1 112 ? 2.977 -0.991 -11.508 1 96.56 112 GLU A C 1
ATOM 861 O O . GLU A 1 112 ? 2.104 -1.806 -11.812 1 96.56 112 GLU A O 1
ATOM 866 N N . VAL A 1 113 ? 4.176 -1.325 -11.328 1 97.81 113 VAL A N 1
ATOM 867 C CA . VAL A 1 113 ? 4.664 -2.672 -11.609 1 97.81 113 VAL A CA 1
ATOM 868 C C . VAL A 1 113 ? 4.316 -3.598 -10.445 1 97.81 113 VAL A C 1
ATOM 870 O O . VAL A 1 113 ? 3.74 -4.668 -10.641 1 97.81 113 VAL A O 1
ATOM 873 N N . ASN A 1 114 ? 4.578 -3.139 -9.25 1 98.31 114 ASN A N 1
ATOM 874 C CA . ASN A 1 114 ? 4.574 -4.016 -8.086 1 98.31 114 ASN A CA 1
ATOM 875 C C . ASN A 1 114 ? 3.162 -4.234 -7.547 1 98.31 114 ASN A C 1
ATOM 877 O O . ASN A 1 114 ? 2.912 -5.195 -6.816 1 98.31 114 ASN A O 1
ATOM 881 N N . TYR A 1 115 ? 2.289 -3.342 -7.832 1 98.31 115 TYR A N 1
ATOM 882 C CA . TYR A 1 115 ? 0.975 -3.422 -7.203 1 98.31 115 TYR A CA 1
ATOM 883 C C . TYR A 1 115 ? -0.134 -3.359 -8.25 1 98.31 115 TYR A C 1
ATOM 885 O O . TYR A 1 115 ? -0.903 -4.312 -8.406 1 98.31 115 TYR A O 1
ATOM 893 N N . ILE A 1 116 ? -0.195 -2.27 -9.039 1 98.25 116 ILE A N 1
ATOM 894 C CA . ILE A 1 116 ? -1.307 -2.043 -9.953 1 98.25 116 ILE A CA 1
ATOM 895 C C . ILE A 1 116 ? -1.387 -3.188 -10.961 1 98.25 116 ILE A C 1
ATOM 897 O O . ILE A 1 116 ? -2.463 -3.744 -11.195 1 98.25 116 ILE A O 1
ATOM 901 N N . SER A 1 117 ? -0.243 -3.537 -11.5 1 98.56 117 SER A N 1
ATOM 902 C CA . SER A 1 117 ? -0.232 -4.598 -12.5 1 98.56 117 SER A CA 1
ATOM 903 C C . SER A 1 117 ? -0.689 -5.926 -11.906 1 98.56 117 SER A C 1
ATOM 905 O O . SER A 1 117 ? -1.421 -6.684 -12.547 1 98.56 117 SER A O 1
ATOM 907 N N . VAL A 1 118 ? -0.277 -6.215 -10.695 1 98.69 118 VAL A N 1
ATOM 908 C CA . VAL A 1 118 ? -0.621 -7.465 -10.031 1 98.69 118 VAL A CA 1
ATOM 909 C C . VAL A 1 118 ? -2.123 -7.512 -9.758 1 98.69 118 VAL A C 1
ATOM 911 O O . VAL A 1 118 ? -2.771 -8.531 -9.992 1 98.69 118 VAL A O 1
ATOM 914 N N . VAL A 1 119 ? -2.664 -6.395 -9.273 1 98.69 119 VAL A N 1
ATOM 915 C CA . VAL A 1 119 ? -4.102 -6.297 -9.031 1 98.69 119 VAL A CA 1
ATOM 916 C C . VAL A 1 119 ? -4.863 -6.52 -10.336 1 98.69 119 VAL A C 1
ATOM 918 O O . VAL A 1 119 ? -5.797 -7.32 -10.383 1 98.69 119 VAL A O 1
ATOM 921 N N . ASN A 1 120 ? -4.441 -5.828 -11.391 1 98.75 120 ASN A N 1
ATOM 922 C CA . ASN A 1 120 ? -5.117 -5.918 -12.68 1 98.75 120 ASN A CA 1
ATOM 923 C C . ASN A 1 120 ? -5.121 -7.344 -13.219 1 98.75 120 ASN A C 1
ATOM 925 O O . ASN A 1 120 ? -6.164 -7.863 -13.617 1 98.75 120 ASN A O 1
ATOM 929 N N . LEU A 1 121 ? -3.979 -7.977 -13.211 1 98.88 121 LEU A N 1
ATOM 930 C CA . LEU A 1 121 ? -3.857 -9.336 -13.727 1 98.88 121 LEU A CA 1
ATOM 931 C C . LEU A 1 121 ? -4.68 -10.312 -12.891 1 98.88 121 LEU A C 1
ATOM 933 O O . LEU A 1 121 ? -5.336 -11.203 -13.43 1 98.88 121 LEU A O 1
ATOM 937 N N . THR A 1 122 ? -4.621 -10.133 -11.562 1 98.88 122 THR A N 1
ATOM 938 C CA . THR A 1 122 ? -5.414 -10.977 -10.68 1 98.88 122 THR A CA 1
ATOM 939 C C . THR A 1 122 ? -6.898 -10.891 -11.031 1 98.88 122 THR A C 1
ATOM 941 O O . THR A 1 122 ? -7.531 -11.914 -11.312 1 98.88 122 THR A O 1
ATOM 944 N N . ILE A 1 123 ? -7.41 -9.68 -11.109 1 98.62 123 ILE A N 1
ATOM 945 C CA . ILE A 1 123 ? -8.836 -9.445 -11.32 1 98.62 123 ILE A CA 1
ATOM 946 C C . ILE A 1 123 ? -9.25 -9.984 -12.688 1 98.62 123 ILE A C 1
ATOM 948 O O . ILE A 1 123 ? -10.32 -10.586 -12.828 1 98.62 123 ILE A O 1
ATOM 952 N N . LYS A 1 124 ? -8.406 -9.844 -13.68 1 98.75 124 LYS A N 1
ATOM 953 C CA . LYS A 1 124 ? -8.758 -10.188 -15.055 1 98.75 124 LYS A CA 1
ATOM 954 C C . LYS A 1 124 ? -8.68 -11.695 -15.281 1 98.75 124 LYS A C 1
ATOM 956 O O . LYS A 1 124 ? -9.43 -12.25 -16.094 1 98.75 124 LYS A O 1
ATOM 961 N N . PHE A 1 125 ? -7.859 -12.43 -14.531 1 98.81 125 PHE A N 1
ATOM 962 C CA . PHE A 1 125 ? -7.715 -13.867 -14.742 1 98.81 125 PHE A CA 1
ATOM 963 C C . PHE A 1 125 ? -8.711 -14.648 -13.891 1 98.81 125 PHE A C 1
ATOM 965 O O . PHE A 1 125 ? -9.039 -15.789 -14.195 1 98.81 125 PHE A O 1
ATOM 972 N N . LEU A 1 126 ? -9.211 -14.07 -12.773 1 98.38 126 LEU A N 1
ATOM 973 C CA . LEU A 1 126 ? -10.047 -14.766 -11.797 1 98.38 126 LEU A CA 1
ATOM 974 C C . LEU A 1 126 ? -11.266 -15.391 -12.477 1 98.38 126 LEU A C 1
ATOM 976 O O . LEU A 1 126 ? -11.555 -16.562 -12.273 1 98.38 126 LEU A O 1
ATOM 980 N N . PRO A 1 127 ? -12 -14.609 -13.398 1 97.5 127 PRO A N 1
ATOM 981 C CA . PRO A 1 127 ? -13.188 -15.211 -14.008 1 97.5 127 PRO A CA 1
ATOM 982 C C . PRO A 1 127 ? -12.867 -16.469 -14.812 1 97.5 127 PRO A C 1
ATOM 984 O O . PRO A 1 127 ? -13.688 -17.391 -14.875 1 97.5 127 PRO A O 1
ATOM 987 N N . HIS A 1 128 ? -11.727 -16.594 -15.352 1 97.81 128 HIS A N 1
ATOM 988 C CA . HIS A 1 128 ? -11.328 -17.719 -16.172 1 97.81 128 HIS A CA 1
ATOM 989 C C . HIS A 1 128 ? -10.93 -18.922 -15.32 1 97.81 128 HIS A C 1
ATOM 991 O O . HIS A 1 128 ? -11.234 -20.062 -15.656 1 97.81 128 HIS A O 1
ATOM 997 N N . LEU A 1 129 ? -10.242 -18.625 -14.227 1 98.25 129 LEU A N 1
ATOM 998 C CA . LEU A 1 129 ? -9.836 -19.688 -13.305 1 98.25 129 LEU A CA 1
ATOM 999 C C . LEU A 1 129 ? -11.047 -20.25 -12.57 1 98.25 129 LEU A C 1
ATOM 1001 O O . LEU A 1 129 ? -11.102 -21.453 -12.305 1 98.25 129 LEU A O 1
ATOM 1005 N N . GLU A 1 130 ? -11.938 -19.375 -12.258 1 95.81 130 GLU A N 1
ATOM 1006 C CA . GLU A 1 130 ? -13.125 -19.766 -11.508 1 95.81 130 GLU A CA 1
ATOM 1007 C C . GLU A 1 130 ? -13.984 -20.75 -12.312 1 95.81 130 GLU A C 1
ATOM 1009 O O . GLU A 1 130 ? -14.68 -21.594 -11.734 1 95.81 130 GLU A O 1
ATOM 1014 N N . LYS A 1 131 ? -13.891 -20.719 -13.594 1 95.88 131 LYS A N 1
ATOM 1015 C CA . LYS A 1 131 ? -14.742 -21.516 -14.477 1 95.88 131 LYS A CA 1
ATOM 1016 C C . LYS A 1 131 ? -14.227 -22.953 -14.578 1 95.88 131 LYS A C 1
ATOM 1018 O O . LYS A 1 131 ? -14.938 -23.844 -15.055 1 95.88 131 LYS A O 1
ATOM 1023 N N . LYS A 1 132 ? -13.062 -23.125 -14.125 1 97.12 132 LYS A N 1
ATOM 1024 C CA . LYS A 1 132 ? -12.477 -24.453 -14.273 1 97.12 132 LYS A CA 1
ATOM 1025 C C . LYS A 1 132 ? -13.133 -25.453 -13.328 1 97.12 132 LYS A C 1
ATOM 1027 O O . LYS A 1 132 ? -13.641 -25.078 -12.273 1 97.12 132 LYS A O 1
ATOM 1032 N N . ASP A 1 133 ? -13.086 -26.703 -13.688 1 96.44 133 ASP A N 1
ATOM 1033 C CA . ASP A 1 133 ? -13.68 -27.75 -12.875 1 96.44 133 ASP A CA 1
ATOM 1034 C C . ASP A 1 133 ? -12.617 -28.484 -12.07 1 96.44 133 ASP A C 1
ATOM 1036 O O . ASP A 1 133 ? -12.891 -29.531 -11.484 1 96.44 133 ASP A O 1
ATOM 1040 N N . TYR A 1 134 ? -11.43 -28.047 -12.141 1 96.12 134 TYR A N 1
ATOM 1041 C CA . TYR A 1 134 ? -10.312 -28.547 -11.359 1 96.12 134 TYR A CA 1
ATOM 1042 C C . TYR A 1 134 ? -9.672 -27.438 -10.531 1 96.12 134 TYR A C 1
ATOM 1044 O O . TYR A 1 134 ? -9.953 -26.266 -10.742 1 96.12 134 TYR A O 1
ATOM 1052 N N . PRO A 1 135 ? -8.844 -27.781 -9.539 1 96.06 135 PRO A N 1
ATOM 1053 C CA . PRO A 1 135 ? -8.219 -26.766 -8.688 1 96.06 135 PRO A CA 1
ATOM 1054 C C . PRO A 1 135 ? -7.324 -25.812 -9.477 1 96.06 135 PRO A C 1
ATOM 1056 O O . PRO A 1 135 ? -6.621 -26.234 -10.391 1 96.06 135 PRO A O 1
ATOM 1059 N N . THR A 1 136 ? -7.457 -24.547 -9.172 1 98.5 136 THR A N 1
ATOM 1060 C CA . THR A 1 136 ? -6.617 -23.516 -9.758 1 98.5 136 THR A CA 1
ATOM 1061 C C . THR A 1 136 ? -5.973 -22.656 -8.672 1 98.5 136 THR A C 1
ATOM 1063 O O . THR A 1 136 ? -6.277 -22.812 -7.484 1 98.5 136 THR A O 1
ATOM 1066 N N . SER A 1 137 ? -4.977 -21.844 -9.031 1 98.69 137 SER A N 1
ATOM 1067 C CA . SER A 1 137 ? -4.32 -20.984 -8.039 1 98.69 137 SER A CA 1
ATOM 1068 C C . SER A 1 137 ? -3.83 -19.688 -8.664 1 98.69 137 SER A C 1
ATOM 1070 O O . SER A 1 137 ? -3.65 -19.609 -9.883 1 98.69 137 SER A O 1
ATOM 1072 N N . VAL A 1 138 ? -3.787 -18.734 -7.871 1 98.88 138 VAL A N 1
ATOM 1073 C CA . VAL A 1 138 ? -3.029 -17.516 -8.141 1 98.88 138 VAL A CA 1
ATOM 1074 C C . VAL A 1 138 ? -1.93 -17.359 -7.094 1 98.88 138 VAL A C 1
ATOM 1076 O O . VAL A 1 138 ? -2.191 -17.438 -5.891 1 98.88 138 VAL A O 1
ATOM 1079 N N . ILE A 1 139 ? -0.68 -17.219 -7.539 1 98.94 139 ILE A N 1
ATOM 1080 C CA . ILE A 1 139 ? 0.486 -17.062 -6.68 1 98.94 139 ILE A CA 1
ATOM 1081 C C . ILE A 1 139 ? 1.062 -15.656 -6.859 1 98.94 139 ILE A C 1
ATOM 1083 O O . ILE A 1 139 ? 1.165 -15.156 -7.988 1 98.94 139 ILE A O 1
ATOM 1087 N N . VAL A 1 140 ? 1.376 -15.008 -5.789 1 98.88 140 VAL A N 1
ATOM 1088 C CA . VAL A 1 140 ? 2.023 -13.703 -5.887 1 98.88 140 VAL A CA 1
ATOM 1089 C C . VAL A 1 140 ? 3.326 -13.711 -5.09 1 98.88 140 VAL A C 1
ATOM 1091 O O . VAL A 1 140 ? 3.41 -14.344 -4.031 1 98.88 140 VAL A O 1
ATOM 1094 N N . THR A 1 141 ? 4.312 -13.055 -5.672 1 98.69 141 THR A N 1
ATOM 1095 C CA . THR A 1 141 ? 5.559 -12.812 -4.953 1 98.69 141 THR A CA 1
ATOM 1096 C C . THR A 1 141 ? 5.504 -11.484 -4.207 1 98.69 141 THR A C 1
ATOM 1098 O O . THR A 1 141 ? 5.625 -10.422 -4.812 1 98.69 141 THR A O 1
ATOM 1101 N N . GLY A 1 142 ? 5.309 -11.562 -2.916 1 98.25 142 GLY A N 1
ATOM 1102 C CA . GLY A 1 142 ? 5.379 -10.398 -2.055 1 98.25 142 GLY A CA 1
ATOM 1103 C C . GLY A 1 142 ? 6.789 -10.086 -1.588 1 98.25 142 GLY A C 1
ATOM 1104 O O . GLY A 1 142 ? 7.719 -10.047 -2.393 1 98.25 142 GLY A O 1
ATOM 1105 N N . SER A 1 143 ? 6.918 -9.789 -0.327 1 98 143 SER A N 1
ATOM 1106 C CA . SER A 1 143 ? 8.188 -9.477 0.316 1 98 143 SER A CA 1
ATOM 1107 C C . SER A 1 143 ? 8.047 -9.445 1.835 1 98 143 SER A C 1
ATOM 1109 O O . SER A 1 143 ? 7 -9.07 2.361 1 98 143 SER A O 1
ATOM 1111 N N . LEU A 1 144 ? 9.125 -9.844 2.477 1 97.19 144 LEU A N 1
ATOM 1112 C CA . LEU A 1 144 ? 9.141 -9.625 3.92 1 97.19 144 LEU A CA 1
ATOM 1113 C C . LEU A 1 144 ? 9.039 -8.141 4.25 1 97.19 144 LEU A C 1
ATOM 1115 O O . LEU A 1 144 ? 8.609 -7.77 5.34 1 97.19 144 LEU A O 1
ATOM 1119 N N . LEU A 1 145 ? 9.32 -7.316 3.285 1 97.56 145 LEU A N 1
ATOM 1120 C CA . LEU A 1 145 ? 9.266 -5.875 3.496 1 97.56 145 LEU A CA 1
ATOM 1121 C C . LEU A 1 145 ? 7.828 -5.371 3.475 1 97.56 145 LEU A C 1
ATOM 1123 O O . LEU A 1 145 ? 7.574 -4.195 3.736 1 97.56 145 LEU A O 1
ATOM 1127 N N . SER A 1 146 ? 6.855 -6.242 3.242 1 98.06 146 SER A N 1
ATOM 1128 C CA . SER A 1 146 ? 5.449 -5.898 3.393 1 98.06 146 SER A CA 1
ATOM 1129 C C . SER A 1 146 ? 5.051 -5.816 4.863 1 98.06 146 SER A C 1
ATOM 1131 O O . SER A 1 146 ? 4.008 -5.25 5.199 1 98.06 146 SER A O 1
ATOM 1133 N N . LEU A 1 147 ? 5.898 -6.387 5.75 1 97.5 147 LEU A N 1
ATOM 1134 C CA . LEU A 1 147 ? 5.641 -6.375 7.188 1 97.5 147 LEU A CA 1
ATOM 1135 C C . LEU A 1 147 ? 6.098 -5.059 7.809 1 97.5 147 LEU A C 1
ATOM 1137 O O . LEU A 1 147 ? 5.363 -4.453 8.594 1 97.5 147 LEU A O 1
ATOM 1141 N N . VAL A 1 148 ? 7.312 -4.695 7.516 1 98.06 148 VAL A N 1
ATOM 1142 C CA . VAL A 1 148 ? 7.879 -3.393 7.852 1 98.06 148 VAL A CA 1
ATOM 1143 C C . VAL A 1 148 ? 8.703 -2.867 6.68 1 98.06 148 VAL A C 1
ATOM 1145 O O . VAL A 1 148 ? 9.352 -3.643 5.973 1 98.06 148 VAL A O 1
ATOM 1148 N N . PRO A 1 149 ? 8.656 -1.54 6.512 1 98.25 149 PRO A N 1
ATOM 1149 C CA . PRO A 1 149 ? 9.344 -1 5.34 1 98.25 149 PRO A CA 1
ATOM 1150 C C . PRO A 1 149 ? 10.859 -0.922 5.527 1 98.25 149 PRO A C 1
ATOM 1152 O O . PRO A 1 149 ? 11.336 -0.695 6.641 1 98.25 149 PRO A O 1
ATOM 1155 N N . ALA A 1 150 ? 11.602 -1.237 4.441 1 97 150 ALA A N 1
ATOM 1156 C CA . ALA A 1 150 ? 12.961 -0.729 4.328 1 97 150 ALA A CA 1
ATOM 1157 C C . ALA A 1 150 ? 12.969 0.755 3.975 1 97 150 ALA A C 1
ATOM 1159 O O . ALA A 1 150 ? 12.609 1.136 2.859 1 97 150 ALA A O 1
ATOM 1160 N N . PHE A 1 151 ? 13.469 1.576 4.855 1 96.75 151 PHE A N 1
ATOM 1161 C CA . PHE A 1 151 ? 13.219 3.01 4.75 1 96.75 151 PHE A CA 1
ATOM 1162 C C . PHE A 1 151 ? 13.969 3.605 3.568 1 96.75 151 PHE A C 1
ATOM 1164 O O . PHE A 1 151 ? 13.617 4.68 3.074 1 96.75 151 PHE A O 1
ATOM 1171 N N . LEU A 1 152 ? 14.969 2.895 3.002 1 95.5 152 LEU A N 1
ATOM 1172 C CA . LEU A 1 152 ? 15.727 3.383 1.855 1 95.5 152 LEU A CA 1
ATOM 1173 C C . LEU A 1 152 ? 14.992 3.098 0.554 1 95.5 152 LEU A C 1
ATOM 1175 O O . LEU A 1 152 ? 15.336 3.645 -0.496 1 95.5 152 LEU A O 1
ATOM 1179 N N . MET A 1 153 ? 14.023 2.248 0.606 1 96.25 153 MET A N 1
ATOM 1180 C CA . MET A 1 153 ? 13.195 1.869 -0.54 1 96.25 153 MET A CA 1
ATOM 1181 C C . MET A 1 153 ? 11.727 2.164 -0.273 1 96.25 153 MET A C 1
ATOM 1183 O O . MET A 1 153 ? 10.898 1.252 -0.259 1 96.25 153 MET A O 1
ATOM 1187 N N . PRO A 1 154 ? 11.414 3.447 -0.127 1 97.88 154 PRO A N 1
ATOM 1188 C CA . PRO A 1 154 ? 10.07 3.791 0.333 1 97.88 154 PRO A CA 1
ATOM 1189 C C . PRO A 1 154 ? 8.984 3.359 -0.648 1 97.88 154 PRO A C 1
ATOM 1191 O O . PRO A 1 154 ? 7.941 2.84 -0.234 1 97.88 154 PRO A O 1
ATOM 1194 N N . ALA A 1 155 ? 9.195 3.541 -1.954 1 98 155 ALA A N 1
ATOM 1195 C CA . ALA A 1 155 ? 8.18 3.186 -2.943 1 98 155 ALA A CA 1
ATOM 1196 C C . ALA A 1 155 ? 7.996 1.672 -3.016 1 98 155 ALA A C 1
ATOM 1198 O O . ALA A 1 155 ? 6.867 1.182 -3.084 1 98 155 ALA A O 1
ATOM 1199 N N . TYR A 1 156 ? 9.078 0.915 -2.992 1 97.56 156 TYR A N 1
ATOM 1200 C CA . TYR A 1 156 ? 9.016 -0.543 -3.01 1 97.56 156 TYR A CA 1
ATOM 1201 C C . TYR A 1 156 ? 8.273 -1.07 -1.788 1 97.56 156 TYR A C 1
ATOM 1203 O O . TYR A 1 156 ? 7.344 -1.872 -1.916 1 97.56 156 TYR A O 1
ATOM 1211 N N . SER A 1 157 ? 8.711 -0.58 -0.613 1 98.44 157 SER A N 1
ATOM 1212 C CA . SER A 1 157 ? 8.102 -1.029 0.635 1 98.44 157 SER A CA 1
ATOM 1213 C C . SER A 1 157 ? 6.609 -0.715 0.668 1 98.44 157 SER A C 1
ATOM 1215 O O . SER A 1 157 ? 5.801 -1.549 1.086 1 98.44 157 SER A O 1
ATOM 1217 N N . ALA A 1 158 ? 6.277 0.467 0.221 1 98.69 158 ALA A N 1
ATOM 1218 C CA . ALA A 1 158 ? 4.871 0.859 0.171 1 98.69 158 ALA A CA 1
ATOM 1219 C C . ALA A 1 158 ? 4.082 -0.047 -0.769 1 98.69 158 ALA A C 1
ATOM 1221 O O . ALA A 1 158 ? 2.975 -0.481 -0.44 1 98.69 158 ALA A O 1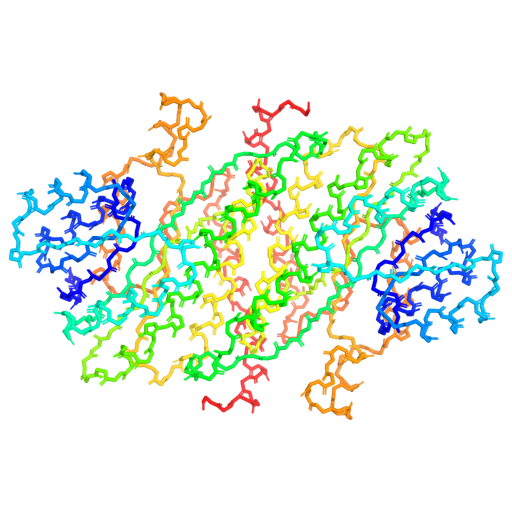
ATOM 1222 N N . SER A 1 159 ? 4.629 -0.351 -1.906 1 98.62 159 SER A N 1
ATOM 1223 C CA . SER A 1 159 ? 3.941 -1.188 -2.885 1 98.62 159 SER A CA 1
ATOM 1224 C C . SER A 1 159 ? 3.701 -2.592 -2.338 1 98.62 159 SER A C 1
ATOM 1226 O O . SER A 1 159 ? 2.641 -3.18 -2.564 1 98.62 159 SER A O 1
ATOM 1228 N N . LYS A 1 160 ? 4.668 -3.102 -1.636 1 98.75 160 LYS A N 1
ATOM 1229 C CA . LYS A 1 160 ? 4.551 -4.461 -1.115 1 98.75 160 LYS A CA 1
ATOM 1230 C C . LYS A 1 160 ? 3.625 -4.504 0.096 1 98.75 160 LYS A C 1
ATOM 1232 O O . LYS A 1 160 ? 2.92 -5.496 0.308 1 98.75 160 LYS A O 1
ATOM 1237 N N . ALA A 1 161 ? 3.582 -3.422 0.872 1 98.81 161 ALA A N 1
ATOM 1238 C CA . ALA A 1 161 ? 2.58 -3.318 1.929 1 98.81 161 ALA A CA 1
ATOM 1239 C C . ALA A 1 161 ? 1.169 -3.301 1.347 1 98.81 161 ALA A C 1
ATOM 1241 O O . ALA A 1 161 ? 0.273 -3.979 1.854 1 98.81 161 ALA A O 1
ATOM 1242 N N . ALA A 1 162 ? 1.02 -2.535 0.326 1 98.88 162 ALA A N 1
ATOM 1243 C CA . ALA A 1 162 ? -0.274 -2.469 -0.348 1 98.88 162 ALA A CA 1
ATOM 1244 C C . ALA A 1 162 ? -0.674 -3.832 -0.905 1 98.88 162 ALA A C 1
ATOM 1246 O O . ALA A 1 162 ? -1.824 -4.254 -0.766 1 98.88 162 ALA A O 1
ATOM 1247 N N . LEU A 1 163 ? 0.273 -4.469 -1.503 1 98.81 163 LEU A N 1
ATOM 1248 C CA . LEU A 1 163 ? 0.02 -5.773 -2.104 1 98.81 163 LEU A CA 1
ATOM 1249 C C . LEU A 1 163 ? -0.448 -6.773 -1.051 1 98.81 163 LEU A C 1
ATOM 1251 O O . LEU A 1 163 ? -1.395 -7.531 -1.284 1 98.81 163 LEU A O 1
ATOM 1255 N N . ARG A 1 164 ? 0.171 -6.781 0.059 1 98.69 164 ARG A N 1
ATOM 1256 C CA . ARG A 1 164 ? -0.21 -7.699 1.127 1 98.69 164 ARG A CA 1
ATOM 1257 C C . ARG A 1 164 ? -1.632 -7.426 1.604 1 98.69 164 ARG A C 1
ATOM 1259 O O . ARG A 1 164 ? -2.412 -8.359 1.813 1 98.69 164 ARG A O 1
ATOM 1266 N N . ALA A 1 165 ? -1.946 -6.148 1.774 1 98.75 165 ALA A N 1
ATOM 1267 C CA . ALA A 1 165 ? -3.297 -5.789 2.203 1 98.75 165 ALA A CA 1
ATOM 1268 C C . ALA A 1 165 ? -4.336 -6.262 1.192 1 98.75 165 ALA A C 1
ATOM 1270 O O . ALA A 1 165 ? -5.371 -6.816 1.569 1 98.75 165 ALA A O 1
ATOM 1271 N N . PHE A 1 166 ? -4.047 -6.055 -0.067 1 98.75 166 PHE A N 1
ATOM 1272 C CA . PHE A 1 166 ? -4.934 -6.504 -1.134 1 98.75 166 PHE A CA 1
ATOM 1273 C C . PHE A 1 166 ? -5.086 -8.023 -1.109 1 98.75 166 PHE A C 1
ATOM 1275 O O . PHE A 1 166 ? -6.199 -8.539 -1.192 1 98.75 166 PHE A O 1
ATOM 1282 N N . TRP A 1 167 ? -4 -8.695 -0.957 1 98.75 167 TRP A N 1
ATOM 1283 C CA . TRP A 1 167 ? -3.988 -10.156 -1.02 1 98.75 167 TRP A CA 1
ATOM 1284 C C . TRP A 1 167 ? -4.73 -10.758 0.169 1 98.75 167 TRP A C 1
ATOM 1286 O O . TRP A 1 167 ? -5.492 -11.719 0.013 1 98.75 167 TRP A O 1
ATOM 1296 N N . ASP A 1 168 ? -4.508 -10.195 1.377 1 98.56 168 ASP A N 1
ATOM 1297 C CA . ASP A 1 168 ? -5.262 -10.625 2.549 1 98.56 168 ASP A CA 1
ATOM 1298 C C . ASP A 1 168 ? -6.766 -10.492 2.316 1 98.56 168 ASP A C 1
ATOM 1300 O O . ASP A 1 168 ? -7.535 -11.391 2.662 1 98.56 168 ASP A O 1
ATOM 1304 N N . SER A 1 169 ? -7.137 -9.367 1.725 1 98.44 169 SER A N 1
ATOM 1305 C CA . SER A 1 169 ? -8.547 -9.117 1.449 1 98.44 169 SER A CA 1
ATOM 1306 C C . SER A 1 169 ? -9.094 -10.102 0.423 1 98.44 169 SER A C 1
ATOM 1308 O O . SER A 1 169 ? -10.203 -10.625 0.581 1 98.44 169 SER A O 1
ATOM 1310 N N . LEU A 1 170 ? -8.281 -10.344 -0.567 1 98.38 170 LEU A N 1
ATOM 1311 C CA . LEU A 1 170 ? -8.648 -11.297 -1.613 1 98.38 170 LEU A CA 1
ATOM 1312 C C . LEU A 1 170 ? -8.883 -12.688 -1.029 1 98.38 170 LEU A C 1
ATOM 1314 O O . LEU A 1 170 ? -9.922 -13.297 -1.272 1 98.38 170 LEU A O 1
ATOM 1318 N N . ARG A 1 171 ? -7.961 -13.156 -0.239 1 97.75 171 ARG A N 1
ATOM 1319 C CA . ARG A 1 171 ? -8.055 -14.469 0.386 1 97.75 171 ARG A CA 1
ATOM 1320 C C . ARG A 1 171 ? -9.273 -14.555 1.297 1 97.75 171 ARG A C 1
ATOM 1322 O O . ARG A 1 171 ? -10.016 -15.539 1.257 1 97.75 171 ARG A O 1
ATOM 1329 N N . ARG A 1 172 ? -9.477 -13.531 2.014 1 97.44 172 ARG A N 1
ATOM 1330 C CA . ARG A 1 172 ? -10.562 -13.562 2.982 1 97.44 172 ARG A CA 1
ATOM 1331 C C . ARG A 1 172 ? -11.922 -13.57 2.281 1 97.44 172 ARG A C 1
ATOM 1333 O O . ARG A 1 172 ? -12.836 -14.289 2.695 1 97.44 172 ARG A O 1
ATOM 1340 N N . GLN A 1 173 ? -12.078 -12.797 1.237 1 97.12 173 GLN A N 1
ATOM 1341 C CA . GLN A 1 173 ? -13.352 -12.75 0.523 1 97.12 173 GLN A CA 1
ATOM 1342 C C . GLN A 1 173 ? -13.672 -14.102 -0.114 1 97.12 173 GLN A C 1
ATOM 1344 O O . GLN A 1 173 ? -14.836 -14.461 -0.273 1 97.12 173 GLN A O 1
ATOM 1349 N N . HIS A 1 174 ? -12.68 -14.844 -0.418 1 96.75 174 HIS A N 1
ATOM 1350 C CA . HIS A 1 174 ? -12.883 -16.094 -1.136 1 96.75 174 HIS A CA 1
ATOM 1351 C C . HIS A 1 174 ? -12.867 -17.297 -0.18 1 96.75 174 HIS A C 1
ATOM 1353 O O . HIS A 1 174 ? -13.016 -18.438 -0.608 1 96.75 174 HIS A O 1
ATOM 1359 N N . GLN A 1 175 ? -12.68 -17 1.042 1 94 175 GLN A N 1
ATOM 1360 C CA . GLN A 1 175 ? -12.492 -18.047 2.039 1 94 175 GLN A CA 1
ATOM 1361 C C . GLN A 1 175 ? -13.742 -18.906 2.184 1 94 175 GLN A C 1
ATOM 1363 O O . GLN A 1 175 ? -14.844 -18.375 2.352 1 94 175 GLN A O 1
ATOM 1368 N N . GLY A 1 176 ? -13.562 -20.188 2.072 1 88.62 176 GLY A N 1
ATOM 1369 C CA . GLY A 1 176 ? -14.617 -21.125 2.418 1 88.62 176 GLY A CA 1
ATOM 1370 C C . GLY A 1 176 ? -15.398 -21.609 1.215 1 88.62 176 GLY A C 1
ATOM 1371 O O . GLY A 1 176 ? -16.172 -22.562 1.317 1 88.62 176 GLY A O 1
ATOM 1372 N N . PHE A 1 177 ? -15.203 -20.938 0.022 1 86.69 177 PHE A N 1
ATOM 1373 C CA . PHE A 1 177 ? -16.062 -21.422 -1.059 1 86.69 177 PHE A CA 1
ATOM 1374 C C . PHE A 1 177 ? -15.281 -21.484 -2.371 1 86.69 177 PHE A C 1
ATOM 1376 O O . PHE A 1 177 ? -15.703 -22.156 -3.316 1 86.69 177 PHE A O 1
ATOM 1383 N N . SER A 1 178 ? -14.219 -20.812 -2.439 1 92.12 178 SER A N 1
ATOM 1384 C CA . SER A 1 178 ? -13.469 -20.75 -3.688 1 92.12 178 SER A CA 1
ATOM 1385 C C . SER A 1 178 ? -12.656 -22.016 -3.912 1 92.12 178 SER A C 1
ATOM 1387 O O . SER A 1 178 ? -12.094 -22.578 -2.969 1 92.12 178 SER A O 1
ATOM 1389 N N . LYS A 1 179 ? -12.57 -22.422 -5.145 1 93.94 179 LYS A N 1
ATOM 1390 C CA . LYS A 1 179 ? -11.664 -23.5 -5.539 1 93.94 179 LYS A CA 1
ATOM 1391 C C . LYS A 1 179 ? -10.273 -22.953 -5.859 1 93.94 179 LYS A C 1
ATOM 1393 O O . LYS A 1 179 ? -9.32 -23.719 -6.004 1 93.94 179 LYS A O 1
ATOM 1398 N N . ILE A 1 180 ? -10.234 -21.688 -6.012 1 97.88 180 ILE A N 1
ATOM 1399 C CA . ILE A 1 180 ? -8.961 -21.047 -6.305 1 97.88 180 ILE A CA 1
ATOM 1400 C C . ILE A 1 180 ? -8.156 -20.875 -5.016 1 97.88 180 ILE A C 1
ATOM 1402 O O . ILE A 1 180 ? -8.672 -20.375 -4.016 1 97.88 180 ILE A O 1
ATOM 1406 N N . LYS A 1 181 ? -6.934 -21.391 -4.992 1 98 181 LYS A N 1
ATOM 1407 C CA . LYS A 1 181 ? -6.012 -21.109 -3.893 1 98 181 LYS A CA 1
ATOM 1408 C C . LYS A 1 181 ? -5.223 -19.828 -4.152 1 98 181 LYS A C 1
ATOM 1410 O O . LYS A 1 181 ? -4.711 -19.625 -5.254 1 98 181 LYS A O 1
ATOM 1415 N N . PHE A 1 182 ? -5.207 -18.953 -3.213 1 98.62 182 PHE A N 1
ATOM 1416 C CA . PHE A 1 182 ? -4.434 -17.719 -3.273 1 98.62 182 PHE A CA 1
ATOM 1417 C C . PHE A 1 182 ? -3.17 -17.828 -2.428 1 98.62 182 PHE A C 1
ATOM 1419 O O . PHE A 1 182 ? -3.238 -17.812 -1.196 1 98.62 182 PHE A O 1
ATOM 1426 N N . ILE A 1 183 ? -2.027 -17.891 -3.104 1 98.69 183 ILE A N 1
ATOM 1427 C CA . ILE A 1 183 ? -0.765 -18.203 -2.443 1 98.69 183 ILE A CA 1
ATOM 1428 C C . ILE A 1 183 ? 0.148 -16.984 -2.473 1 98.69 183 ILE A C 1
ATOM 1430 O O . ILE A 1 183 ? 0.282 -16.328 -3.508 1 98.69 183 ILE A O 1
ATOM 1434 N N . GLU A 1 184 ? 0.69 -16.625 -1.368 1 98.75 184 GLU A N 1
ATOM 1435 C CA . GLU A 1 184 ? 1.642 -15.523 -1.263 1 98.75 184 GLU A CA 1
ATOM 1436 C C . GLU A 1 184 ? 3.008 -16.016 -0.792 1 98.75 184 GLU A C 1
ATOM 1438 O O . GLU A 1 184 ? 3.104 -16.734 0.206 1 98.75 184 GLU A O 1
ATOM 1443 N N . ILE A 1 185 ? 4.023 -15.688 -1.526 1 98.75 185 ILE A N 1
ATOM 1444 C CA . ILE A 1 185 ? 5.406 -15.953 -1.137 1 98.75 185 ILE A CA 1
ATOM 1445 C C . ILE A 1 185 ? 6.047 -14.664 -0.626 1 98.75 185 ILE A C 1
ATOM 1447 O O . ILE A 1 185 ? 5.957 -13.617 -1.275 1 98.75 185 ILE A O 1
ATOM 1451 N N . LEU A 1 186 ? 6.633 -14.695 0.534 1 98.19 186 LEU A N 1
ATOM 1452 C CA . LEU A 1 186 ? 7.359 -13.562 1.104 1 98.19 186 LEU A CA 1
ATOM 1453 C C . LEU A 1 186 ? 8.852 -13.859 1.173 1 98.19 186 LEU A C 1
ATOM 1455 O O . LEU A 1 186 ? 9.336 -14.422 2.158 1 98.19 186 LEU A O 1
ATOM 1459 N N . PRO A 1 187 ? 9.516 -13.43 0.123 1 97.31 187 PRO A N 1
ATOM 1460 C CA . PRO A 1 187 ? 10.961 -13.641 0.112 1 97.31 187 PRO A CA 1
ATOM 1461 C C . PRO A 1 187 ? 11.711 -12.648 0.997 1 97.31 187 PRO A C 1
ATOM 1463 O O . PRO A 1 187 ? 11.258 -11.516 1.182 1 97.31 187 PRO A O 1
ATOM 1466 N N . PRO A 1 188 ? 12.844 -13.117 1.529 1 94.19 188 PRO A N 1
ATOM 1467 C CA . PRO A 1 188 ? 13.844 -12.164 2.016 1 94.19 188 PRO A CA 1
ATOM 1468 C C . PRO A 1 188 ? 14.625 -11.508 0.884 1 94.19 188 PRO A C 1
ATOM 1470 O O . PRO A 1 188 ? 14.195 -11.531 -0.27 1 94.19 188 PRO A O 1
ATOM 1473 N N . ALA A 1 189 ? 15.664 -10.805 1.218 1 90.69 189 ALA A N 1
ATOM 1474 C CA . ALA A 1 189 ? 16.578 -10.43 0.144 1 90.69 189 ALA A CA 1
ATOM 1475 C C . ALA A 1 189 ? 17.156 -11.664 -0.538 1 90.69 189 ALA A C 1
ATOM 1477 O O . ALA A 1 189 ? 17.625 -12.594 0.132 1 90.69 189 ALA A O 1
ATOM 1478 N N . VAL A 1 190 ? 16.938 -11.727 -1.845 1 93 190 VAL A N 1
ATOM 1479 C CA . VAL A 1 190 ? 17.453 -12.836 -2.639 1 93 190 VAL A CA 1
ATOM 1480 C C . VAL A 1 190 ? 18.469 -12.32 -3.648 1 93 190 VAL A C 1
ATOM 1482 O O . VAL A 1 190 ? 18.281 -11.258 -4.242 1 93 190 VAL A O 1
ATOM 1485 N N . GLN A 1 191 ? 19.5 -13.047 -3.826 1 87.69 191 GLN A N 1
ATOM 1486 C CA . GLN A 1 191 ? 20.562 -12.641 -4.734 1 87.69 191 GLN A CA 1
ATOM 1487 C C . GLN A 1 191 ? 20.094 -12.68 -6.184 1 87.69 191 GLN A C 1
ATOM 1489 O O . GLN A 1 191 ? 20.188 -13.711 -6.848 1 87.69 191 GLN A O 1
ATOM 1494 N N . THR A 1 192 ? 19.594 -11.562 -6.621 1 85.5 192 THR A N 1
ATOM 1495 C CA . THR A 1 192 ? 19.094 -11.391 -7.98 1 85.5 192 THR A CA 1
ATOM 1496 C C . THR A 1 192 ? 19.484 -10.016 -8.523 1 85.5 192 THR A C 1
ATOM 1498 O O . THR A 1 192 ? 20.078 -9.203 -7.816 1 85.5 192 THR A O 1
ATOM 1501 N N . GLU A 1 193 ? 19.109 -9.836 -9.727 1 79.94 193 GLU A N 1
ATOM 1502 C CA . GLU A 1 193 ? 19.391 -8.562 -10.367 1 79.94 193 GLU A CA 1
ATOM 1503 C C . GLU A 1 193 ? 18.516 -7.449 -9.797 1 79.94 193 GLU A C 1
ATOM 1505 O O . GLU A 1 193 ? 18.75 -6.27 -10.062 1 79.94 193 GLU A O 1
ATOM 1510 N N . LEU A 1 194 ? 17.562 -7.793 -8.992 1 81.88 194 LEU A N 1
ATOM 1511 C CA . LEU A 1 194 ? 16.672 -6.824 -8.359 1 81.88 194 LEU A CA 1
ATOM 1512 C C . LEU A 1 194 ? 17.469 -5.797 -7.562 1 81.88 194 LEU A C 1
ATOM 1514 O O . LEU A 1 194 ? 17.047 -4.648 -7.426 1 81.88 194 LEU A O 1
ATOM 1518 N N . HIS A 1 195 ? 18.672 -6.121 -7.152 1 78.88 195 HIS A N 1
ATOM 1519 C CA . HIS A 1 195 ? 19.453 -5.277 -6.262 1 78.88 195 HIS A CA 1
ATOM 1520 C C . HIS A 1 195 ? 20.609 -4.613 -7.012 1 78.88 195 HIS A C 1
ATOM 1522 O O . HIS A 1 195 ? 21.484 -4.004 -6.395 1 78.88 195 HIS A O 1
ATOM 1528 N N . ASP A 1 196 ? 20.609 -4.734 -8.312 1 76.25 196 ASP A N 1
ATOM 1529 C CA . ASP A 1 196 ? 21.75 -4.277 -9.094 1 76.25 196 ASP A CA 1
ATOM 1530 C C . ASP A 1 196 ? 21.938 -2.768 -8.961 1 76.25 196 ASP A C 1
ATOM 1532 O O . ASP A 1 196 ? 23.016 -2.24 -9.273 1 76.25 196 ASP A O 1
ATOM 1536 N N . TYR A 1 197 ? 20.969 -2.145 -8.516 1 67.44 197 TYR A N 1
ATOM 1537 C CA . TYR A 1 197 ? 21.078 -0.702 -8.336 1 67.44 197 TYR A CA 1
ATOM 1538 C C . TYR A 1 197 ? 22.094 -0.366 -7.254 1 67.44 197 TYR A C 1
ATOM 1540 O O . TYR A 1 197 ? 22.625 0.751 -7.207 1 67.44 197 TYR A O 1
ATOM 1548 N N . MET A 1 198 ? 22.438 -1.265 -6.371 1 67.69 198 MET A N 1
ATOM 1549 C CA . MET A 1 198 ? 23.453 -1.094 -5.332 1 67.69 198 MET A CA 1
ATOM 1550 C C . MET A 1 198 ? 24.844 -1.352 -5.887 1 67.69 198 MET A C 1
ATOM 1552 O O . MET A 1 198 ? 25.844 -1.271 -5.152 1 67.69 198 MET A O 1
ATOM 1556 N N . GLY A 1 199 ? 24.938 -1.599 -7.168 1 67.31 199 GLY A N 1
ATOM 1557 C CA . GLY A 1 199 ? 26.125 -2.162 -7.793 1 67.31 199 GLY A CA 1
ATOM 1558 C C . GLY A 1 199 ? 26.016 -3.658 -8.023 1 67.31 199 GLY A C 1
ATOM 1559 O O . GLY A 1 199 ? 25.531 -4.391 -7.156 1 67.31 199 GLY A O 1
ATOM 1560 N N . VAL A 1 200 ? 26.438 -4.047 -9.203 1 73.19 200 VAL A N 1
ATOM 1561 C CA . VAL A 1 200 ? 26.203 -5.422 -9.633 1 73.19 200 VAL A CA 1
ATOM 1562 C C . VAL A 1 200 ? 26.812 -6.391 -8.625 1 73.19 200 VAL A C 1
ATOM 1564 O O . VAL A 1 200 ? 26.141 -7.312 -8.156 1 73.19 200 VAL A O 1
ATOM 1567 N N . GLU A 1 201 ? 28.031 -6.137 -8.148 1 70.69 201 GLU A N 1
ATOM 1568 C CA . GLU A 1 201 ? 28.703 -7.062 -7.246 1 70.69 201 GLU A CA 1
ATOM 1569 C C . GLU A 1 201 ? 28.062 -7.059 -5.863 1 70.69 201 GLU A C 1
ATOM 1571 O O . GLU A 1 201 ? 27.781 -8.117 -5.305 1 70.69 201 GLU A O 1
ATOM 1576 N N . ARG A 1 202 ? 27.875 -5.863 -5.352 1 66.75 202 ARG A N 1
ATOM 1577 C CA . ARG A 1 202 ? 27.266 -5.727 -4.035 1 66.75 202 ARG A CA 1
ATOM 1578 C C . ARG A 1 202 ? 25.828 -6.227 -4.043 1 66.75 202 ARG A C 1
ATOM 1580 O O . ARG A 1 202 ? 25.406 -6.922 -3.119 1 66.75 202 ARG A O 1
ATOM 1587 N N . GLY A 1 203 ? 25.156 -5.902 -5.047 1 71.12 203 GLY A N 1
ATOM 1588 C CA . GLY A 1 203 ? 23.766 -6.277 -5.152 1 71.12 203 GLY A CA 1
ATOM 1589 C C . GLY A 1 203 ? 23.547 -7.777 -5.223 1 71.12 203 GLY A C 1
ATOM 1590 O O . GLY A 1 203 ? 22.641 -8.312 -4.586 1 71.12 203 GLY A O 1
ATOM 1591 N N . ARG A 1 204 ? 24.375 -8.438 -5.906 1 74.94 204 ARG A N 1
ATOM 1592 C CA . ARG A 1 204 ? 24.203 -9.867 -6.141 1 74.94 204 ARG A CA 1
ATOM 1593 C C . ARG A 1 204 ? 24.641 -10.68 -4.922 1 74.94 204 ARG A C 1
ATOM 1595 O O . ARG A 1 204 ? 24.375 -11.883 -4.844 1 74.94 204 ARG A O 1
ATOM 1602 N N . ALA A 1 205 ? 25.172 -10.039 -3.941 1 74.56 205 ALA A N 1
ATOM 1603 C CA . ALA A 1 205 ? 25.656 -10.719 -2.74 1 74.56 205 ALA A CA 1
ATOM 1604 C C . ALA A 1 205 ? 24.672 -10.562 -1.59 1 74.56 205 ALA A C 1
ATOM 16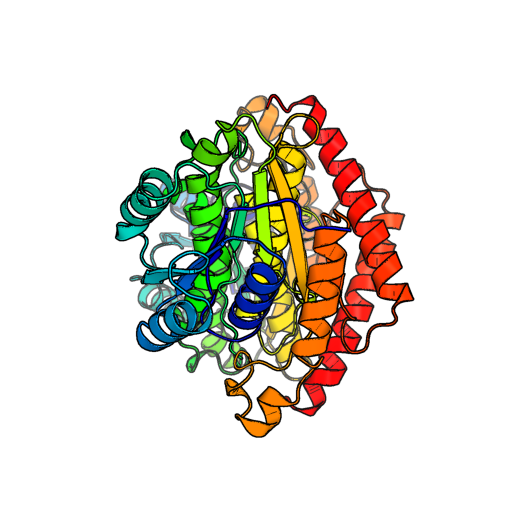06 O O . ALA A 1 205 ? 24.828 -11.195 -0.543 1 74.56 205 ALA A O 1
ATOM 1607 N N . VAL A 1 206 ? 23.703 -9.844 -1.862 1 75.5 206 VAL A N 1
ATOM 1608 C CA . VAL A 1 206 ? 22.781 -9.5 -0.782 1 75.5 206 VAL A CA 1
ATOM 1609 C C . VAL A 1 206 ? 21.703 -10.578 -0.648 1 75.5 206 VAL A C 1
ATOM 1611 O O . VAL A 1 206 ? 21.016 -10.891 -1.616 1 75.5 206 VAL A O 1
ATOM 1614 N N . GLY A 1 207 ? 21.75 -11.141 0.567 1 84.94 207 GLY A N 1
ATOM 1615 C CA . GLY A 1 207 ? 20.609 -11.992 0.884 1 84.94 207 GLY A CA 1
ATOM 1616 C C . GLY A 1 207 ? 20.875 -13.461 0.634 1 84.94 207 GLY A C 1
ATOM 1617 O O . GLY A 1 207 ? 22.031 -13.891 0.578 1 84.94 207 GLY A O 1
ATOM 1618 N N . MET A 1 208 ? 19.828 -14.211 0.515 1 92.12 208 MET A N 1
ATOM 1619 C CA . MET A 1 208 ? 19.812 -15.664 0.351 1 92.12 208 MET A CA 1
ATOM 1620 C C . MET A 1 208 ? 20.172 -16.047 -1.079 1 92.12 208 MET A C 1
ATOM 1622 O O . MET A 1 208 ? 19.703 -15.422 -2.033 1 92.12 208 MET A O 1
ATOM 1626 N N . PRO A 1 209 ? 21.062 -17.062 -1.243 1 95.12 209 PRO A N 1
ATOM 1627 C CA . PRO A 1 209 ? 21.328 -17.531 -2.605 1 95.12 209 PRO A CA 1
ATOM 1628 C C . PRO A 1 209 ? 20.062 -17.938 -3.346 1 95.12 209 PRO A C 1
ATOM 1630 O O . PRO A 1 209 ? 19.188 -18.594 -2.77 1 95.12 209 PRO A O 1
ATOM 1633 N N . LEU A 1 210 ? 19.938 -17.562 -4.59 1 96.31 210 LEU A N 1
ATOM 1634 C CA . LEU A 1 210 ? 18.75 -17.766 -5.414 1 96.31 210 LEU A CA 1
ATOM 1635 C C . LEU A 1 210 ? 18.375 -19.25 -5.461 1 96.31 210 LEU A C 1
ATOM 1637 O O . LEU A 1 210 ? 17.203 -19.609 -5.355 1 96.31 210 LEU A O 1
ATOM 1641 N N . ALA A 1 211 ? 19.391 -20.141 -5.578 1 97.06 211 ALA A N 1
ATOM 1642 C CA . ALA A 1 211 ? 19.141 -21.578 -5.66 1 97.06 211 ALA A CA 1
ATOM 1643 C C . ALA A 1 211 ? 18.484 -22.109 -4.383 1 97.06 211 ALA A C 1
ATOM 1645 O O . ALA A 1 211 ? 17.562 -22.906 -4.434 1 97.06 211 ALA A O 1
ATOM 1646 N N . GLU A 1 212 ? 19.016 -21.594 -3.297 1 97.5 212 GLU A N 1
ATOM 1647 C CA . GLU A 1 212 ? 18.453 -22 -2.008 1 97.5 212 GLU A CA 1
ATOM 1648 C C . GLU A 1 212 ? 17.016 -21.516 -1.861 1 97.5 212 GLU A C 1
ATOM 1650 O O . GLU A 1 212 ? 16.141 -22.266 -1.431 1 97.5 212 GLU A O 1
ATOM 1655 N N . PHE A 1 213 ? 16.766 -20.281 -2.201 1 97.75 213 PHE A N 1
ATOM 1656 C CA . PHE A 1 213 ? 15.406 -19.734 -2.152 1 97.75 213 PHE A CA 1
ATOM 1657 C C . PHE A 1 213 ? 14.461 -20.547 -3.02 1 97.75 213 PHE A C 1
ATOM 1659 O O . PHE A 1 213 ? 13.352 -20.891 -2.59 1 97.75 213 PHE A O 1
ATOM 1666 N N . THR A 1 214 ? 14.898 -20.859 -4.203 1 98.19 214 THR A N 1
ATOM 1667 C CA . THR A 1 214 ? 14.07 -21.547 -5.184 1 98.19 214 THR A CA 1
ATOM 1668 C C . THR A 1 214 ? 13.641 -22.922 -4.66 1 98.19 214 THR A C 1
ATOM 1670 O O . THR A 1 214 ? 12.469 -23.281 -4.758 1 98.19 214 THR A O 1
ATOM 1673 N N . GLU A 1 215 ? 14.578 -23.625 -4.035 1 98.06 215 GLU A N 1
ATOM 1674 C CA . GLU A 1 215 ? 14.281 -24.938 -3.494 1 98.06 215 GLU A CA 1
ATOM 1675 C C . GLU A 1 215 ? 13.281 -24.859 -2.346 1 98.06 215 GLU A C 1
ATOM 1677 O O . GLU A 1 215 ? 12.336 -25.641 -2.27 1 98.06 215 GLU A O 1
ATOM 1682 N N . GLN A 1 216 ? 13.477 -23.891 -1.499 1 98.25 216 GLN A N 1
ATOM 1683 C CA . GLN A 1 216 ? 12.578 -23.734 -0.358 1 98.25 216 GLN A CA 1
ATOM 1684 C C . GLN A 1 216 ? 11.188 -23.312 -0.808 1 98.25 216 GLN A C 1
ATOM 1686 O O . GLN A 1 216 ? 10.18 -23.797 -0.297 1 98.25 216 GLN A O 1
ATOM 1691 N N . ALA A 1 217 ? 11.141 -22.359 -1.744 1 98.44 217 ALA A N 1
ATOM 1692 C CA . ALA A 1 217 ? 9.859 -21.875 -2.258 1 98.44 217 ALA A CA 1
ATOM 1693 C C . ALA A 1 217 ? 9.086 -23 -2.939 1 98.44 217 ALA A C 1
ATOM 1695 O O . ALA A 1 217 ? 7.887 -23.172 -2.695 1 98.44 217 ALA A O 1
ATOM 1696 N N . TYR A 1 218 ? 9.773 -23.812 -3.74 1 98.56 218 TYR A N 1
ATOM 1697 C CA . TYR A 1 218 ? 9.125 -24.922 -4.422 1 98.56 218 TYR A CA 1
ATOM 1698 C C . TYR A 1 218 ? 8.594 -25.938 -3.422 1 98.56 218 TYR A C 1
ATOM 1700 O O . TYR A 1 218 ? 7.465 -26.422 -3.555 1 98.56 218 TYR A O 1
ATOM 1708 N N . ALA A 1 219 ? 9.438 -26.266 -2.471 1 98.5 219 ALA A N 1
ATOM 1709 C CA . ALA A 1 219 ? 9.023 -27.25 -1.477 1 98.5 219 ALA A CA 1
ATOM 1710 C C . ALA A 1 219 ? 7.762 -26.797 -0.75 1 98.5 219 ALA A C 1
ATOM 1712 O O . ALA A 1 219 ? 6.867 -27.609 -0.491 1 98.5 219 ALA A O 1
ATOM 1713 N N . ALA A 1 220 ? 7.727 -25.531 -0.409 1 98.5 220 ALA A N 1
ATOM 1714 C CA . ALA A 1 220 ? 6.551 -24.984 0.273 1 98.5 220 ALA A CA 1
ATOM 1715 C C . ALA A 1 220 ? 5.324 -25.031 -0.632 1 98.5 220 ALA A C 1
ATOM 1717 O O . ALA A 1 220 ? 4.234 -25.391 -0.194 1 98.5 220 ALA A O 1
ATOM 1718 N N . LEU A 1 221 ? 5.496 -24.656 -1.877 1 98.44 221 LEU A N 1
ATOM 1719 C CA . LEU A 1 221 ? 4.406 -24.719 -2.846 1 98.44 221 LEU A CA 1
ATOM 1720 C C . LEU A 1 221 ? 3.898 -26.156 -3.01 1 98.44 221 LEU A C 1
ATOM 1722 O O . LEU A 1 221 ? 2.689 -26.391 -3.018 1 98.44 221 LEU A O 1
ATOM 1726 N N . ALA A 1 222 ? 4.832 -27.062 -3.084 1 98.06 222 ALA A N 1
ATOM 1727 C CA . ALA A 1 222 ? 4.496 -28.469 -3.291 1 98.06 222 ALA A CA 1
ATOM 1728 C C . ALA A 1 222 ? 3.764 -29.047 -2.08 1 98.06 222 ALA A C 1
ATOM 1730 O O . ALA A 1 222 ? 2.951 -29.969 -2.217 1 98.06 222 ALA A O 1
ATOM 1731 N N . SER A 1 223 ? 4.043 -28.469 -0.928 1 97.69 223 SER A N 1
ATOM 1732 C CA . SER A 1 223 ? 3.4 -28.953 0.292 1 97.69 223 SER A CA 1
ATOM 1733 C C . SER A 1 223 ? 1.996 -28.375 0.442 1 97.69 223 SER A C 1
ATOM 1735 O O . SER A 1 223 ? 1.256 -28.75 1.35 1 97.69 223 SER A O 1
ATOM 1737 N N . GLY A 1 224 ? 1.652 -27.375 -0.326 1 96.62 224 GLY A N 1
ATOM 1738 C CA . GLY A 1 224 ? 0.3 -26.844 -0.341 1 96.62 224 GLY A CA 1
ATOM 1739 C C . GLY A 1 224 ? 0.126 -25.625 0.555 1 96.62 224 GLY A C 1
ATOM 1740 O O . GLY A 1 224 ? -0.998 -25.188 0.802 1 96.62 224 GLY A O 1
ATOM 1741 N N . LYS A 1 225 ? 1.244 -25.031 0.976 1 96.62 225 LYS A N 1
ATOM 1742 C CA . LYS A 1 225 ? 1.157 -23.844 1.817 1 96.62 225 LYS A CA 1
ATOM 1743 C C . LYS A 1 225 ? 0.646 -22.641 1.023 1 96.62 225 LYS A C 1
ATOM 1745 O O . LYS A 1 225 ? 1.01 -22.453 -0.141 1 96.62 225 LYS A O 1
ATOM 1750 N N . GLU A 1 226 ? -0.175 -21.797 1.682 1 96.62 226 GLU A N 1
ATOM 1751 C CA . GLU A 1 226 ? -0.738 -20.625 1.002 1 96.62 226 GLU A CA 1
ATOM 1752 C C . GLU A 1 226 ? -0.01 -19.344 1.402 1 96.62 226 GLU A C 1
ATOM 1754 O O . GLU A 1 226 ? -0.109 -18.328 0.714 1 96.62 226 GLU A O 1
ATOM 1759 N N . GLU A 1 227 ? 0.543 -19.344 2.529 1 97.31 227 GLU A N 1
ATOM 1760 C CA . GLU A 1 227 ? 1.447 -18.297 2.988 1 97.31 227 GLU A CA 1
ATOM 1761 C C . GLU A 1 227 ? 2.852 -18.844 3.225 1 97.31 227 GLU A C 1
ATOM 1763 O O . GLU A 1 227 ? 3.068 -19.641 4.141 1 97.31 227 GLU A O 1
ATOM 1768 N N . ILE A 1 228 ? 3.779 -18.438 2.383 1 98.31 228 ILE A N 1
ATOM 1769 C CA . ILE A 1 228 ? 5.129 -18.984 2.379 1 98.31 228 ILE A CA 1
ATOM 1770 C C . ILE A 1 228 ? 6.129 -17.906 2.777 1 98.31 228 ILE A C 1
ATOM 1772 O O . ILE A 1 228 ? 6.43 -17.016 1.988 1 98.31 228 ILE A O 1
ATOM 1776 N N . ILE A 1 229 ? 6.578 -17.969 3.955 1 97.44 229 ILE A N 1
ATOM 1777 C CA . ILE A 1 229 ? 7.586 -17.047 4.461 1 97.44 229 ILE A CA 1
ATOM 1778 C C . ILE A 1 229 ? 8.953 -17.719 4.457 1 97.44 229 ILE A C 1
ATOM 1780 O O . ILE A 1 229 ? 9.156 -18.734 5.117 1 97.44 229 ILE A O 1
ATOM 1784 N N . ILE A 1 230 ? 9.82 -17.219 3.709 1 96.88 230 ILE A N 1
ATOM 1785 C CA . ILE A 1 230 ? 11.164 -17.781 3.609 1 96.88 230 ILE A CA 1
ATOM 1786 C C . ILE A 1 230 ? 12.18 -16.812 4.188 1 96.88 230 ILE A C 1
ATOM 1788 O O . ILE A 1 230 ? 12.125 -15.602 3.912 1 96.88 230 ILE A O 1
ATOM 1792 N N . GLY A 1 231 ? 13.039 -17.344 4.953 1 94.19 231 GLY A N 1
ATOM 1793 C CA . GLY A 1 231 ? 14.039 -16.484 5.586 1 94.19 231 GLY A CA 1
ATOM 1794 C C . GLY A 1 231 ? 13.469 -15.641 6.707 1 94.19 231 GLY A C 1
ATOM 1795 O O . GLY A 1 231 ? 12.508 -16.031 7.367 1 94.19 231 GLY A O 1
ATOM 1796 N N . ASN A 1 232 ? 14.258 -14.586 7 1 92.38 232 ASN A N 1
ATOM 1797 C CA . ASN A 1 232 ? 13.867 -13.688 8.078 1 92.38 232 ASN A CA 1
ATOM 1798 C C . ASN A 1 232 ? 14.172 -12.234 7.734 1 92.38 232 ASN A C 1
ATOM 1800 O O . ASN A 1 232 ? 14.922 -11.953 6.797 1 92.38 232 ASN A O 1
ATOM 1804 N N . LEU A 1 233 ? 13.422 -11.422 8.414 1 92.62 233 LEU A N 1
ATOM 1805 C CA . LEU A 1 233 ? 13.727 -10 8.297 1 92.62 233 LEU A CA 1
ATOM 1806 C C . LEU A 1 233 ? 15.086 -9.68 8.906 1 92.62 233 LEU A C 1
ATOM 1808 O O . LEU A 1 233 ? 15.367 -10.086 10.039 1 92.62 233 LEU A O 1
ATOM 1812 N N . HIS A 1 234 ? 15.867 -9.008 8.18 1 88.25 234 HIS A N 1
ATOM 1813 C CA . HIS A 1 234 ? 17.203 -8.664 8.648 1 88.25 234 HIS A CA 1
ATOM 1814 C C . HIS A 1 234 ? 17.156 -7.895 9.961 1 88.25 234 HIS A C 1
ATOM 1816 O O . HIS A 1 234 ? 16.406 -6.918 10.086 1 88.25 234 HIS A O 1
ATOM 1822 N N . GLY A 1 235 ? 17.859 -8.383 10.945 1 88.81 235 GLY A N 1
ATOM 1823 C CA . GLY A 1 235 ? 17.969 -7.711 12.234 1 88.81 235 GLY A CA 1
ATOM 1824 C C . GLY A 1 235 ? 16.859 -8.102 13.203 1 88.81 235 GLY A C 1
ATOM 1825 O O . GLY A 1 235 ? 16.906 -7.738 14.383 1 88.81 235 GLY A O 1
ATOM 1826 N N . ALA A 1 236 ? 15.914 -8.82 12.695 1 92.88 236 ALA A N 1
ATOM 1827 C CA . ALA A 1 236 ? 14.797 -9.195 13.562 1 92.88 236 ALA A CA 1
ATOM 1828 C C . ALA A 1 236 ? 15 -10.594 14.141 1 92.88 236 ALA A C 1
ATOM 1830 O O . ALA A 1 236 ? 15.5 -11.484 13.461 1 92.88 236 ALA A O 1
ATOM 1831 N N . ALA A 1 237 ? 14.609 -10.742 15.438 1 94.69 237 ALA A N 1
ATOM 1832 C CA . ALA A 1 237 ? 14.555 -12.086 16.016 1 94.69 237 ALA A CA 1
ATOM 1833 C C . ALA A 1 237 ? 13.359 -12.867 15.461 1 94.69 237 ALA A C 1
ATOM 1835 O O . ALA A 1 237 ? 12.273 -12.305 15.297 1 94.69 237 ALA A O 1
ATOM 1836 N N . ALA A 1 238 ? 13.609 -14.117 15.172 1 94.56 238 ALA A N 1
ATOM 1837 C CA . ALA A 1 238 ? 12.547 -14.969 14.648 1 94.56 238 ALA A CA 1
ATOM 1838 C C . ALA A 1 238 ? 11.32 -14.945 15.555 1 94.56 238 ALA A C 1
ATOM 1840 O O . ALA A 1 238 ? 10.18 -14.953 15.078 1 94.56 238 ALA A O 1
ATOM 1841 N N . GLU A 1 239 ? 11.594 -14.883 16.812 1 96.12 239 GLU A N 1
ATOM 1842 C CA . GLU A 1 239 ? 10.516 -14.883 17.797 1 96.12 239 GLU A CA 1
ATOM 1843 C C . GLU A 1 239 ? 9.68 -13.609 17.688 1 96.12 239 GLU A C 1
ATOM 1845 O O . GLU A 1 239 ? 8.453 -13.641 17.844 1 96.12 239 GLU A O 1
ATOM 1850 N N . ASP A 1 240 ? 10.32 -12.508 17.5 1 96.44 240 ASP A N 1
ATOM 1851 C CA . ASP A 1 240 ? 9.617 -11.242 17.375 1 96.44 240 ASP A CA 1
ATOM 1852 C C . ASP A 1 240 ? 8.734 -11.227 16.125 1 96.44 240 ASP A C 1
ATOM 1854 O O . ASP A 1 240 ? 7.609 -10.734 16.156 1 96.44 240 ASP A O 1
ATOM 1858 N N . VAL A 1 241 ? 9.273 -11.789 15.055 1 96.81 241 VAL A N 1
ATOM 1859 C CA . VAL A 1 241 ? 8.508 -11.875 13.812 1 96.81 241 VAL A CA 1
ATOM 1860 C C . VAL A 1 241 ? 7.293 -12.781 14.016 1 96.81 241 VAL A C 1
ATOM 1862 O O . VAL A 1 241 ? 6.195 -12.453 13.562 1 96.81 241 VAL A O 1
ATOM 1865 N N . GLN A 1 242 ? 7.492 -13.859 14.711 1 97.12 242 GLN A N 1
ATOM 1866 C CA . GLN A 1 242 ? 6.406 -14.797 14.969 1 97.12 242 GLN A CA 1
ATOM 1867 C C . GLN A 1 242 ? 5.297 -14.141 15.781 1 97.12 242 GLN A C 1
ATOM 1869 O O . GLN A 1 242 ? 4.113 -14.289 15.461 1 97.12 242 GLN A O 1
ATOM 1874 N N . ILE A 1 243 ? 5.684 -13.461 16.859 1 97.75 243 ILE A N 1
ATOM 1875 C CA . ILE A 1 243 ? 4.699 -12.797 17.703 1 97.75 243 ILE A CA 1
ATOM 1876 C C . ILE A 1 243 ? 3.961 -11.727 16.906 1 97.75 243 ILE A C 1
ATOM 1878 O O . ILE A 1 243 ? 2.738 -11.602 17 1 97.75 243 ILE A O 1
ATOM 1882 N N . PHE A 1 244 ? 4.68 -10.992 16.094 1 97.88 244 PHE A N 1
ATOM 1883 C CA . PHE A 1 244 ? 4.102 -9.961 15.242 1 97.88 244 PHE A CA 1
ATOM 1884 C C . PHE A 1 244 ? 3.057 -10.555 14.305 1 97.88 244 PHE A C 1
ATOM 1886 O O . PHE A 1 244 ? 1.935 -10.055 14.219 1 97.88 244 PHE A O 1
ATOM 1893 N N . LEU A 1 245 ? 3.418 -11.641 13.672 1 97.56 245 LEU A N 1
ATOM 1894 C CA . LEU A 1 245 ? 2.529 -12.273 12.703 1 97.56 245 LEU A CA 1
ATOM 1895 C C . LEU A 1 245 ? 1.304 -12.859 13.391 1 97.56 245 LEU A C 1
ATOM 1897 O O . LEU A 1 245 ? 0.196 -12.812 12.852 1 97.56 245 LEU A O 1
ATOM 1901 N N . GLU A 1 246 ? 1.489 -13.414 14.531 1 97.88 246 GLU A N 1
ATOM 1902 C CA . GLU A 1 246 ? 0.384 -14 15.289 1 97.88 246 GLU A CA 1
ATOM 1903 C C . GLU A 1 246 ? -0.625 -12.93 15.703 1 97.88 246 GLU A C 1
ATOM 1905 O O . GLU A 1 246 ? -1.835 -13.133 15.578 1 97.88 246 GLU A O 1
ATOM 1910 N N . LYS A 1 247 ? -0.117 -11.844 16.266 1 98.12 247 LYS A N 1
ATOM 1911 C CA . LYS A 1 247 ? -1.009 -10.766 16.688 1 98.12 247 LYS A CA 1
ATOM 1912 C C . LYS A 1 247 ? -1.701 -10.125 15.484 1 98.12 247 LYS A C 1
ATOM 1914 O O . LYS A 1 247 ? -2.883 -9.781 15.555 1 98.12 247 LYS A O 1
ATOM 1919 N N . ARG A 1 248 ? -0.964 -9.945 14.406 1 97.88 248 ARG A N 1
ATOM 1920 C CA . ARG A 1 248 ? -1.56 -9.406 13.188 1 97.88 248 ARG A CA 1
ATOM 1921 C C . ARG A 1 248 ? -2.713 -10.281 12.703 1 97.88 248 ARG A C 1
ATOM 1923 O O . ARG A 1 248 ? -3.775 -9.773 12.344 1 97.88 248 ARG A O 1
ATOM 1930 N N . LYS A 1 249 ? -2.439 -11.586 12.633 1 97.62 249 LYS A N 1
ATOM 1931 C CA . LYS A 1 249 ? -3.471 -12.531 12.203 1 97.62 249 LYS A CA 1
ATOM 1932 C C . LYS A 1 249 ? -4.695 -12.453 13.109 1 97.62 249 LYS A C 1
ATOM 1934 O O . LYS A 1 249 ? -5.832 -12.461 12.633 1 97.62 249 LYS A O 1
ATOM 1939 N N . LEU A 1 250 ? -4.445 -12.383 14.383 1 98 250 LEU A N 1
ATOM 1940 C CA . LEU A 1 250 ? -5.535 -12.297 15.352 1 98 250 LEU A CA 1
ATOM 1941 C C . LEU A 1 250 ? -6.371 -11.047 15.125 1 98 250 LEU A C 1
ATOM 1943 O O . LEU A 1 250 ? -7.602 -11.109 15.102 1 98 250 LEU A O 1
ATOM 1947 N N . MET A 1 251 ? -5.73 -9.938 14.984 1 97.94 251 MET A N 1
ATOM 1948 C CA . MET A 1 251 ? -6.41 -8.672 14.742 1 97.94 251 MET A CA 1
ATOM 1949 C C . MET A 1 251 ? -7.195 -8.719 13.438 1 97.94 251 MET A C 1
ATOM 1951 O O . MET A 1 251 ? -8.359 -8.312 13.391 1 97.94 251 MET A O 1
ATOM 1955 N N . PHE A 1 252 ? -6.59 -9.219 12.398 1 98.06 252 PHE A N 1
ATOM 1956 C CA . PHE A 1 252 ? -7.215 -9.312 11.086 1 98.06 252 PHE A CA 1
ATOM 1957 C C . PHE A 1 252 ? -8.445 -10.203 11.141 1 98.06 252 PHE A C 1
ATOM 1959 O O . PHE A 1 252 ? -9.5 -9.859 10.602 1 98.06 252 PHE A O 1
ATOM 1966 N N . ASP A 1 253 ? -8.305 -11.383 11.758 1 97.25 253 ASP A N 1
ATOM 1967 C CA . ASP A 1 253 ? -9.406 -12.328 11.836 1 97.25 253 ASP A CA 1
ATOM 1968 C C . ASP A 1 253 ? -10.578 -11.75 12.625 1 97.25 253 ASP A C 1
ATOM 1970 O O . ASP A 1 253 ? -11.734 -11.898 12.234 1 97.25 253 ASP A O 1
ATOM 1974 N N . ASN A 1 254 ? -10.258 -11.078 13.719 1 96.06 254 ASN A N 1
ATOM 1975 C CA . ASN A 1 254 ? -11.32 -10.492 14.531 1 96.06 254 ASN A CA 1
ATOM 1976 C C . ASN A 1 254 ? -12.07 -9.414 13.766 1 96.06 254 ASN A C 1
ATOM 1978 O O . ASN A 1 254 ? -13.305 -9.375 13.773 1 96.06 254 ASN A O 1
ATOM 1982 N N . LEU A 1 255 ? -11.336 -8.539 13.109 1 95.5 255 LEU A N 1
ATOM 1983 C CA . LEU A 1 255 ? -11.945 -7.5 12.297 1 95.5 255 LEU A CA 1
ATOM 1984 C C . LEU A 1 255 ? -12.781 -8.109 11.172 1 95.5 255 LEU A C 1
ATOM 1986 O O . LEU A 1 255 ? -13.914 -7.688 10.945 1 95.5 255 LEU A O 1
ATOM 1990 N N . SER A 1 256 ? -12.211 -9.078 10.523 1 95.94 256 SER A N 1
ATOM 1991 C CA . SER A 1 256 ? -12.867 -9.711 9.383 1 95.94 256 SER A CA 1
ATOM 1992 C C . SER A 1 256 ? -14.133 -10.438 9.812 1 95.94 256 SER A C 1
ATOM 1994 O O . SER A 1 256 ? -15.148 -10.398 9.109 1 95.94 256 SER A O 1
ATOM 1996 N N . ASP A 1 257 ? -14.055 -11.125 10.938 1 94.31 257 ASP A N 1
ATOM 1997 C CA . ASP A 1 257 ? -15.227 -11.836 11.445 1 94.31 257 ASP A CA 1
ATOM 1998 C C . ASP A 1 257 ? -16.375 -10.875 11.758 1 94.31 257 ASP A C 1
ATOM 2000 O O . ASP A 1 257 ? -17.531 -11.18 11.5 1 94.31 257 ASP A O 1
ATOM 2004 N N . ALA A 1 258 ? -16.031 -9.734 12.25 1 89.5 258 ALA A N 1
ATOM 2005 C CA . ALA A 1 258 ? -17.047 -8.727 12.547 1 89.5 258 ALA A CA 1
ATOM 2006 C C . ALA A 1 258 ? -17.688 -8.203 11.273 1 89.5 258 ALA A C 1
ATOM 2008 O O . ALA A 1 258 ? -18.891 -7.914 11.25 1 89.5 258 ALA A O 1
ATOM 2009 N N . MET A 1 259 ? -16.953 -8.125 10.203 1 89.44 259 MET A N 1
ATOM 2010 C CA . MET A 1 259 ? -17.438 -7.578 8.938 1 89.44 259 MET A CA 1
ATOM 2011 C C . MET A 1 259 ? -18.156 -8.648 8.125 1 89.44 259 MET A C 1
ATOM 2013 O O . MET A 1 259 ? -19 -8.328 7.285 1 89.44 259 MET A O 1
ATOM 2017 N N . ALA A 1 260 ? -17.766 -9.852 8.383 1 87.69 260 ALA A N 1
ATOM 2018 C CA . ALA A 1 260 ? -18.297 -10.961 7.602 1 87.69 260 ALA A CA 1
ATOM 2019 C C . ALA A 1 260 ? -19.812 -11.109 7.809 1 87.69 260 ALA A C 1
ATOM 2021 O O . ALA A 1 260 ? -20.516 -11.656 6.953 1 87.69 260 ALA A O 1
ATOM 2022 N N . LEU A 1 261 ? -20.266 -10.656 8.93 1 79.94 261 LEU A N 1
ATOM 2023 C CA . LEU A 1 261 ? -21.688 -10.766 9.242 1 79.94 261 LEU A CA 1
ATOM 2024 C C . LEU A 1 261 ? -22.531 -10.047 8.188 1 79.94 261 LEU A C 1
ATOM 2026 O O . LEU A 1 261 ? -23.688 -10.422 7.949 1 79.94 261 LEU A O 1
ATOM 2030 N N . HIS A 1 262 ? -21.906 -9.164 7.453 1 73.94 262 HIS A N 1
ATOM 2031 C CA . HIS A 1 262 ? -22.641 -8.352 6.484 1 73.94 262 HIS A CA 1
ATOM 2032 C C . HIS A 1 262 ? -22.172 -8.633 5.062 1 73.94 262 HIS A C 1
ATOM 2034 O O . HIS A 1 262 ? -22.547 -7.926 4.125 1 73.94 262 HIS A O 1
ATOM 2040 N N . PHE A 1 263 ? -21.359 -9.703 4.957 1 80.38 263 PHE A N 1
ATOM 2041 C CA . PHE A 1 263 ? -20.75 -9.961 3.658 1 80.38 263 PHE A CA 1
ATOM 2042 C C . PHE A 1 263 ? -21.438 -11.125 2.959 1 80.38 263 PHE A C 1
ATOM 2044 O O . PHE A 1 263 ? -21.625 -12.188 3.553 1 80.38 263 PHE A O 1
ATOM 2051 N N . LYS A 1 264 ? -22.047 -10.875 1.767 1 77.62 264 LYS A N 1
ATOM 2052 C CA . LYS A 1 264 ? -22.547 -11.914 0.863 1 77.62 264 LYS A CA 1
ATOM 2053 C C . LYS A 1 264 ? -21.641 -12.055 -0.357 1 77.62 264 LYS A C 1
ATOM 2055 O O . LYS A 1 264 ? -21.5 -11.125 -1.152 1 77.62 264 LYS A O 1
ATOM 2060 N N . PRO A 1 265 ? -20.875 -13.148 -0.474 1 78.06 265 PRO A N 1
ATOM 2061 C CA . PRO A 1 265 ? -19.953 -13.312 -1.601 1 78.06 265 PRO A CA 1
ATOM 2062 C C . PRO A 1 265 ? -20.641 -13.141 -2.953 1 78.06 265 PRO A C 1
ATOM 2064 O O . PRO A 1 265 ? -21.844 -13.375 -3.074 1 78.06 265 PRO A O 1
ATOM 2067 N N . MET B 1 1 ? -1.922 22.281 26.391 1 76.38 1 MET B N 1
ATOM 2068 C CA . MET B 1 1 ? -0.883 22.422 25.359 1 76.38 1 MET B CA 1
ATOM 2069 C C . MET B 1 1 ? -1.457 22.984 24.062 1 76.38 1 MET B C 1
ATOM 2071 O O . MET B 1 1 ? -2.664 22.906 23.828 1 76.38 1 MET B O 1
ATOM 2075 N N . VAL B 1 2 ? -0.548 23.75 23.438 1 89.75 2 VAL B N 1
ATOM 2076 C CA . VAL B 1 2 ? -1.082 24.516 22.312 1 89.75 2 VAL B CA 1
ATOM 2077 C C . VAL B 1 2 ? -0.494 23.984 21 1 89.75 2 VAL B C 1
ATOM 2079 O O . VAL B 1 2 ? 0.682 23.609 20.953 1 89.75 2 VAL B O 1
ATOM 2082 N N . PHE B 1 3 ? -1.348 23.734 20.062 1 95.12 3 PHE B N 1
ATOM 2083 C CA . PHE B 1 3 ? -0.917 23.438 18.688 1 95.12 3 PHE B CA 1
ATOM 2084 C C . PHE B 1 3 ? 0.032 24.5 18.172 1 95.12 3 PHE B C 1
ATOM 2086 O O . PHE B 1 3 ? -0.316 25.688 18.156 1 95.12 3 PHE B O 1
ATOM 2093 N N . GLN B 1 4 ? 1.167 24.172 17.812 1 95.38 4 GLN B N 1
ATOM 2094 C CA . GLN B 1 4 ? 2.254 25.141 17.719 1 95.38 4 GLN B CA 1
ATOM 2095 C C . GLN B 1 4 ? 2.279 25.797 16.344 1 95.38 4 GLN B C 1
ATOM 2097 O O . GLN B 1 4 ? 2.908 26.844 16.156 1 95.38 4 GLN B O 1
ATOM 2102 N N . TYR B 1 5 ? 1.651 25.297 15.328 1 98 5 TYR B N 1
ATOM 2103 C CA . TYR B 1 5 ? 1.729 25.828 13.977 1 98 5 TYR B CA 1
ATOM 2104 C C . TYR B 1 5 ? 0.638 26.859 13.734 1 98 5 TYR B C 1
ATOM 2106 O O . TYR B 1 5 ? -0.468 26.75 14.266 1 98 5 TYR B O 1
ATOM 2114 N N . LYS B 1 6 ? 0.966 27.828 12.914 1 97.88 6 LYS B N 1
ATOM 2115 C CA . LYS B 1 6 ? 0.122 29.016 12.852 1 97.88 6 LYS B CA 1
ATOM 2116 C C . LYS B 1 6 ? -0.547 29.141 11.484 1 97.88 6 LYS B C 1
ATOM 2118 O O . LYS B 1 6 ? -1.618 29.75 11.367 1 97.88 6 LYS B O 1
ATOM 2123 N N . ARG B 1 7 ? 0.06 28.719 10.398 1 98.69 7 ARG B N 1
ATOM 2124 C CA . ARG B 1 7 ? -0.48 28.734 9.039 1 98.69 7 ARG B CA 1
ATOM 2125 C C . ARG B 1 7 ? -0.546 27.328 8.469 1 98.69 7 ARG B C 1
ATOM 2127 O O . ARG B 1 7 ? 0.459 26.797 7.988 1 98.69 7 ARG B O 1
ATOM 2134 N N . VAL B 1 8 ? -1.793 26.781 8.43 1 98.94 8 VAL B N 1
ATOM 2135 C CA . VAL B 1 8 ? -1.983 25.375 8.102 1 98.94 8 VAL B CA 1
ATOM 2136 C C . VAL B 1 8 ? -2.666 25.25 6.742 1 98.94 8 VAL B C 1
ATOM 2138 O O . VAL B 1 8 ? -3.742 25.812 6.527 1 98.94 8 VAL B O 1
ATOM 2141 N N . LEU B 1 9 ? -1.987 24.641 5.785 1 98.94 9 LEU B N 1
ATOM 2142 C CA . LEU B 1 9 ? -2.664 24.141 4.594 1 98.94 9 LEU B CA 1
ATOM 2143 C C . LEU B 1 9 ? -3.359 22.812 4.879 1 98.94 9 LEU B C 1
ATOM 2145 O O . LEU B 1 9 ? -2.703 21.812 5.195 1 98.94 9 LEU B O 1
ATOM 2149 N N . LEU B 1 10 ? -4.625 22.797 4.895 1 98.94 10 LEU B N 1
ATOM 2150 C CA . LEU B 1 10 ? -5.371 21.578 5.145 1 98.94 10 LEU B CA 1
ATOM 2151 C C . LEU B 1 10 ? -6.043 21.078 3.869 1 98.94 10 LEU B C 1
ATOM 2153 O O . LEU B 1 10 ? -7 21.688 3.387 1 98.94 10 LEU B O 1
ATOM 2157 N N . VAL B 1 11 ? -5.52 20 3.33 1 98.88 11 VAL B N 1
ATOM 2158 C CA . VAL B 1 11 ? -6.02 19.375 2.109 1 98.88 11 VAL B CA 1
ATOM 2159 C C . VAL B 1 11 ? -7.098 18.359 2.455 1 98.88 11 VAL B C 1
ATOM 2161 O O . VAL B 1 11 ? -6.887 17.484 3.311 1 98.88 11 VAL B O 1
ATOM 2164 N N . GLY B 1 12 ? -8.188 18.344 1.729 1 98.06 12 GLY B N 1
ATOM 2165 C CA . GLY B 1 12 ? -9.344 17.547 2.119 1 98.06 12 GLY B CA 1
ATOM 2166 C C . GLY B 1 12 ? -10.117 18.156 3.283 1 98.06 12 GLY B C 1
ATOM 2167 O O . GLY B 1 12 ? -10.398 17.469 4.262 1 98.06 1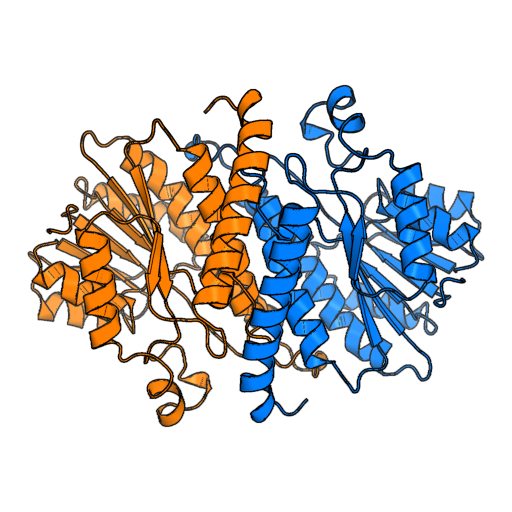2 GLY B O 1
ATOM 2168 N N . ALA B 1 13 ? -10.492 19.422 3.15 1 97.94 13 ALA B N 1
ATOM 2169 C CA . ALA B 1 13 ? -10.969 20.188 4.297 1 97.94 13 ALA B CA 1
ATOM 2170 C C . ALA B 1 13 ? -12.461 20.469 4.188 1 97.94 13 ALA B C 1
ATOM 2172 O O . ALA B 1 13 ? -13.016 21.25 4.965 1 97.94 13 ALA B O 1
ATOM 2173 N N . THR B 1 14 ? -13.133 19.828 3.23 1 95.44 14 THR B N 1
ATOM 2174 C CA . THR B 1 14 ? -14.484 20.297 2.943 1 95.44 14 THR B CA 1
ATOM 2175 C C . THR B 1 14 ? -15.523 19.359 3.545 1 95.44 14 THR B C 1
ATOM 2177 O O . THR B 1 14 ? -16.734 19.625 3.477 1 95.44 14 THR B O 1
ATOM 2180 N N . ALA B 1 15 ? -15.125 18.281 4.094 1 94 15 ALA B N 1
ATOM 2181 C CA . ALA B 1 15 ? -16.062 17.375 4.738 1 94 15 ALA B CA 1
ATOM 2182 C C . ALA B 1 15 ? -15.367 16.516 5.793 1 94 15 ALA B C 1
ATOM 2184 O O . ALA B 1 15 ? -14.141 16.516 5.883 1 94 15 ALA B O 1
ATOM 2185 N N . GLY B 1 16 ? -16.156 15.961 6.641 1 95.31 16 GLY B N 1
ATOM 2186 C CA . GLY B 1 16 ? -15.664 14.953 7.562 1 95.31 16 GLY B CA 1
ATOM 2187 C C . GLY B 1 16 ? -14.586 15.469 8.5 1 95.31 16 GLY B C 1
ATOM 2188 O O . GLY B 1 16 ? -14.734 16.531 9.094 1 95.31 16 GLY B O 1
ATOM 2189 N N . ILE B 1 17 ? -13.594 14.648 8.688 1 97.25 17 ILE B N 1
ATOM 2190 C CA . ILE B 1 17 ? -12.492 14.93 9.609 1 97.25 17 ILE B CA 1
ATOM 2191 C C . ILE B 1 17 ? -11.805 16.234 9.211 1 97.25 17 ILE B C 1
ATOM 2193 O O . ILE B 1 17 ? -11.508 17.062 10.062 1 97.25 17 ILE B O 1
ATOM 2197 N N . GLY B 1 18 ? -11.586 16.422 7.891 1 98.25 18 GLY B N 1
ATOM 2198 C CA . GLY B 1 18 ? -10.906 17.625 7.418 1 98.25 18 GLY B CA 1
ATOM 2199 C C . GLY B 1 18 ? -11.641 18.891 7.777 1 98.25 18 GLY B C 1
ATOM 2200 O O . GLY B 1 18 ? -11.023 19.859 8.258 1 98.25 18 GLY B O 1
ATOM 2201 N N . ALA B 1 19 ? -12.883 18.859 7.562 1 98.25 19 ALA B N 1
ATOM 2202 C CA . ALA B 1 19 ? -13.688 20.047 7.871 1 98.25 19 ALA B CA 1
ATOM 2203 C C . ALA B 1 19 ? -13.695 20.328 9.367 1 98.25 19 ALA B C 1
ATOM 2205 O O . ALA B 1 19 ? -13.539 21.469 9.797 1 98.25 19 ALA B O 1
ATOM 2206 N N . ALA B 1 20 ? -13.867 19.297 10.148 1 98.44 20 ALA B N 1
ATOM 2207 C CA . ALA B 1 20 ? -13.914 19.453 11.602 1 98.44 20 ALA B CA 1
ATOM 2208 C C . ALA B 1 20 ? -12.578 19.938 12.148 1 98.44 20 ALA B C 1
ATOM 2210 O O . ALA B 1 20 ? -12.539 20.812 13.023 1 98.44 20 ALA B O 1
ATOM 2211 N N . MET B 1 21 ? -11.516 19.391 11.641 1 98.69 21 MET B N 1
ATOM 2212 C CA . MET B 1 21 ? -10.188 19.812 12.086 1 98.69 21 MET B CA 1
ATOM 2213 C C . MET B 1 21 ? -9.898 21.25 11.664 1 98.69 21 MET B C 1
ATOM 2215 O O . MET B 1 21 ? -9.258 22 12.398 1 98.69 21 MET B O 1
ATOM 2219 N N . ALA B 1 22 ? -10.328 21.578 10.438 1 98.81 22 ALA B N 1
ATOM 2220 C CA . ALA B 1 22 ? -10.164 22.953 9.984 1 98.81 22 ALA B CA 1
ATOM 2221 C C . ALA B 1 22 ? -10.844 23.922 10.953 1 98.81 22 ALA B C 1
ATOM 2223 O O . ALA B 1 22 ? -10.227 24.906 11.383 1 98.81 22 ALA B O 1
ATOM 2224 N N . ASP B 1 23 ? -12.055 23.641 11.328 1 98.75 23 ASP B N 1
ATOM 2225 C CA . ASP B 1 23 ? -12.797 24.469 12.281 1 98.75 23 ASP B CA 1
ATOM 2226 C C . ASP B 1 23 ? -12.055 24.578 13.609 1 98.75 23 ASP B C 1
ATOM 2228 O O . ASP B 1 23 ? -11.867 25.672 14.148 1 98.75 23 ASP B O 1
ATOM 2232 N N . LYS B 1 24 ? -11.672 23.422 14.086 1 98.69 24 LYS B N 1
ATOM 2233 C CA . LYS B 1 24 ? -11.031 23.344 15.398 1 98.69 24 LYS B CA 1
ATOM 2234 C C . LYS B 1 24 ? -9.719 24.141 15.414 1 98.69 24 LYS B C 1
ATOM 2236 O O . LYS B 1 24 ? -9.43 24.859 16.375 1 98.69 24 LYS B O 1
ATOM 2241 N N . LEU B 1 25 ? -8.945 24.031 14.352 1 98.69 25 LEU B N 1
ATOM 2242 C CA . LEU B 1 25 ? -7.664 24.734 14.273 1 98.69 25 LEU B CA 1
ATOM 2243 C C . LEU B 1 25 ? -7.867 26.234 14.258 1 98.69 25 LEU B C 1
ATOM 2245 O O . LEU B 1 25 ? -7.145 26.969 14.938 1 98.69 25 LEU B O 1
ATOM 2249 N N . VAL B 1 26 ? -8.836 26.688 13.516 1 98.62 26 VAL B N 1
ATOM 2250 C CA . VAL B 1 26 ? -9.125 28.125 13.477 1 98.62 26 VAL B CA 1
ATOM 2251 C C . VAL B 1 26 ? -9.594 28.594 14.852 1 98.62 26 VAL B C 1
ATOM 2253 O O . VAL B 1 26 ? -9.133 29.625 15.344 1 98.62 26 VAL B O 1
ATOM 2256 N N . GLU B 1 27 ? -10.414 27.828 15.461 1 97.88 27 GLU B N 1
ATOM 2257 C CA . GLU B 1 27 ? -10.945 28.156 16.781 1 97.88 27 GLU B CA 1
ATOM 2258 C C . GLU B 1 27 ? -9.828 28.266 17.812 1 97.88 27 GLU B C 1
ATOM 2260 O O . GLU B 1 27 ? -9.914 29.062 18.75 1 97.88 27 GLU B O 1
ATOM 2265 N N . GLU B 1 28 ? -8.852 27.484 17.578 1 97.81 28 GLU B N 1
ATOM 2266 C CA . GLU B 1 28 ? -7.758 27.422 18.547 1 97.81 28 GLU B CA 1
ATOM 2267 C C . GLU B 1 28 ? -6.641 28.391 18.172 1 97.81 28 GLU B C 1
ATOM 2269 O O . GLU B 1 28 ? -5.586 28.406 18.812 1 97.81 28 GLU B O 1
ATOM 2274 N N . GLY B 1 29 ? -6.781 29.141 17.062 1 97.5 29 GLY B N 1
ATOM 2275 C CA . GLY B 1 29 ? -5.91 30.297 16.844 1 97.5 29 GLY B CA 1
ATOM 2276 C C . GLY B 1 29 ? -5.074 30.188 15.586 1 97.5 29 GLY B C 1
ATOM 2277 O O . GLY B 1 29 ? -4.375 31.125 15.219 1 97.5 29 GLY B O 1
ATOM 2278 N N . ALA B 1 30 ? -5.117 29.062 14.922 1 98.38 30 ALA B N 1
ATOM 2279 C CA . ALA B 1 30 ? -4.355 28.906 13.68 1 98.38 30 ALA B CA 1
ATOM 2280 C C . ALA B 1 30 ? -5.082 29.562 12.508 1 98.38 30 ALA B C 1
ATOM 2282 O O . ALA B 1 30 ? -6.305 29.719 12.539 1 98.38 30 ALA B O 1
ATOM 2283 N N . LYS B 1 31 ? -4.352 30 11.523 1 98.81 31 LYS B N 1
ATOM 2284 C CA . LYS B 1 31 ? -4.902 30.328 10.219 1 98.81 31 LYS B CA 1
ATOM 2285 C C . LYS B 1 31 ? -4.922 29.109 9.297 1 98.81 31 LYS B C 1
ATOM 2287 O O . LYS B 1 31 ? -3.936 28.375 9.211 1 98.81 31 LYS B O 1
ATOM 2292 N N . VAL B 1 32 ? -6.07 28.906 8.664 1 98.94 32 VAL B N 1
ATOM 2293 C CA . VAL B 1 32 ? -6.211 27.672 7.887 1 98.94 32 VAL B CA 1
ATOM 2294 C C . VAL B 1 32 ? -6.5 28.016 6.426 1 98.94 32 VAL B C 1
ATOM 2296 O O . VAL B 1 32 ? -7.324 28.891 6.137 1 98.94 32 VAL B O 1
ATOM 2299 N N . ILE B 1 33 ? -5.727 27.453 5.52 1 98.94 33 ILE B N 1
ATOM 2300 C CA . ILE B 1 33 ? -6.023 27.406 4.09 1 98.94 33 ILE B CA 1
ATOM 2301 C C . ILE B 1 33 ? -6.715 26.094 3.746 1 98.94 33 ILE B C 1
ATOM 2303 O O . ILE B 1 33 ? -6.07 25.047 3.662 1 98.94 33 ILE B O 1
ATOM 2307 N N . ALA B 1 34 ? -7.996 26.156 3.531 1 98.88 34 ALA B N 1
ATOM 2308 C CA . ALA B 1 34 ? -8.773 24.953 3.232 1 98.88 34 ALA B CA 1
ATOM 2309 C C . ALA B 1 34 ? -8.695 24.609 1.75 1 98.88 34 ALA B C 1
ATOM 2311 O O . ALA B 1 34 ? -8.898 25.469 0.89 1 98.88 34 ALA B O 1
ATOM 2312 N N . VAL B 1 35 ? -8.383 23.391 1.486 1 98.88 35 VAL B N 1
ATOM 2313 C CA . VAL B 1 35 ? -8.289 22.922 0.109 1 98.88 35 VAL B CA 1
ATOM 2314 C C . VAL B 1 35 ? -9.312 21.812 -0.127 1 98.88 35 VAL B C 1
ATOM 2316 O O . VAL B 1 35 ? -9.5 20.938 0.724 1 98.88 35 VAL B O 1
ATOM 2319 N N . GLY B 1 36 ? -9.992 21.766 -1.19 1 98.12 36 GLY B N 1
ATOM 2320 C CA . GLY B 1 36 ? -10.945 20.75 -1.607 1 98.12 36 GLY B CA 1
ATOM 2321 C C . GLY B 1 36 ? -11.508 20.984 -2.996 1 98.12 36 GLY B C 1
ATOM 2322 O O . GLY B 1 36 ? -11.062 21.906 -3.697 1 98.12 36 GLY B O 1
ATOM 2323 N N . ARG B 1 37 ? -12.477 20.219 -3.387 1 94.88 37 ARG B N 1
ATOM 2324 C CA . ARG B 1 37 ? -13.008 20.281 -4.742 1 94.88 37 ARG B CA 1
ATOM 2325 C C . ARG B 1 37 ? -14.32 21.062 -4.777 1 94.88 37 ARG B C 1
ATOM 2327 O O . ARG B 1 37 ? -14.742 21.531 -5.84 1 94.88 37 ARG B O 1
ATOM 2334 N N . ARG B 1 38 ? -14.992 21.203 -3.6 1 94.31 38 ARG B N 1
ATOM 2335 C CA . ARG B 1 38 ? -16.328 21.781 -3.549 1 94.31 38 ARG B CA 1
ATOM 2336 C C . ARG B 1 38 ? -16.281 23.25 -3.172 1 94.31 38 ARG B C 1
ATOM 2338 O O . ARG B 1 38 ? -16.219 23.594 -1.988 1 94.31 38 ARG B O 1
ATOM 2345 N N . GLN B 1 39 ? -16.438 24.047 -4.191 1 97.81 39 GLN B N 1
ATOM 2346 C CA . GLN B 1 39 ? -16.25 25.484 -4.012 1 97.81 39 GLN B CA 1
ATOM 2347 C C . GLN B 1 39 ? -17.234 26.031 -2.986 1 97.81 39 GLN B C 1
ATOM 2349 O O . GLN B 1 39 ? -16.875 26.891 -2.168 1 97.81 39 GLN B O 1
ATOM 2354 N N . GLU B 1 40 ? -18.406 25.562 -3.033 1 98.31 40 GLU B N 1
ATOM 2355 C CA . GLU B 1 40 ? -19.422 26.062 -2.127 1 98.31 40 GLU B CA 1
ATOM 2356 C C . GLU B 1 40 ? -19.047 25.812 -0.67 1 98.31 40 GLU B C 1
ATOM 2358 O O . GLU B 1 40 ? -19.266 26.672 0.189 1 98.31 40 GLU B O 1
ATOM 2363 N N . ARG B 1 41 ? -18.484 24.703 -0.386 1 97.88 41 ARG B N 1
ATOM 2364 C CA . ARG B 1 41 ? -18.062 24.391 0.974 1 97.88 41 ARG B CA 1
ATOM 2365 C C . ARG B 1 41 ? -16.844 25.188 1.376 1 97.88 41 ARG B C 1
ATOM 2367 O O . ARG B 1 41 ? -16.672 25.547 2.543 1 97.88 41 ARG B O 1
ATOM 2374 N N . LEU B 1 42 ? -16 25.438 0.418 1 98.56 42 LEU B N 1
ATOM 2375 C CA . LEU B 1 42 ? -14.844 26.281 0.652 1 98.56 42 LEU B CA 1
ATOM 2376 C C . LEU B 1 42 ? -15.266 27.703 0.998 1 98.56 42 LEU B C 1
ATOM 2378 O O . LEU B 1 42 ? -14.758 28.297 1.953 1 98.56 42 LEU B O 1
ATOM 2382 N N . ASP B 1 43 ? -16.234 28.203 0.248 1 98.5 43 ASP B N 1
ATOM 2383 C CA . ASP B 1 43 ? -16.766 29.547 0.51 1 98.5 43 ASP B CA 1
ATOM 2384 C C . ASP B 1 43 ? -17.406 29.625 1.889 1 98.5 43 ASP B C 1
ATOM 2386 O O . ASP B 1 43 ? -17.234 30.594 2.613 1 98.5 43 ASP B O 1
ATOM 2390 N N . ALA B 1 44 ? -18.125 28.594 2.217 1 98.56 44 ALA B N 1
ATOM 2391 C CA . ALA B 1 44 ? -18.797 28.547 3.514 1 98.56 44 ALA B CA 1
ATOM 2392 C C . ALA B 1 44 ? -17.781 28.562 4.656 1 98.56 44 ALA B C 1
ATOM 2394 O O . ALA B 1 44 ? -18.016 29.188 5.691 1 98.56 44 ALA B O 1
ATOM 2395 N N 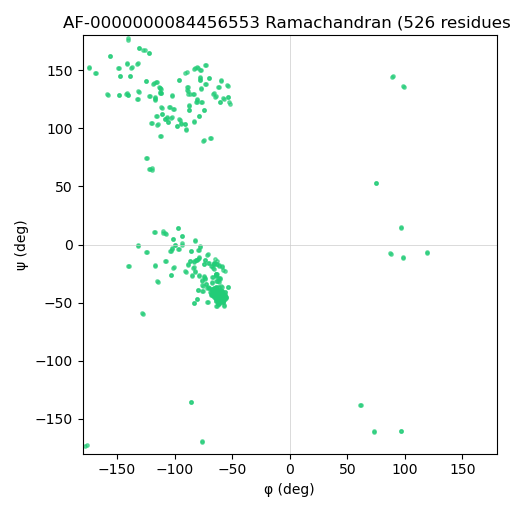. PHE B 1 45 ? -16.719 27.875 4.504 1 98.62 45 PHE B N 1
ATOM 2396 C CA . PHE B 1 45 ? -15.664 27.828 5.512 1 98.62 45 PHE B CA 1
ATOM 2397 C C . PHE B 1 45 ? -15.078 29.219 5.738 1 98.62 45 PHE B C 1
ATOM 2399 O O . PHE B 1 45 ? -14.922 29.641 6.883 1 98.62 45 PHE B O 1
ATOM 2406 N N . VAL B 1 46 ? -14.742 29.922 4.645 1 98.75 46 VAL B N 1
ATOM 2407 C CA . VAL B 1 46 ? -14.156 31.266 4.738 1 98.75 46 VAL B CA 1
ATOM 2408 C C . VAL B 1 46 ? -15.164 32.219 5.359 1 98.75 46 VAL B C 1
ATOM 2410 O O . VAL B 1 46 ? -14.805 33.062 6.203 1 98.75 46 VAL B O 1
ATOM 2413 N N . ALA B 1 47 ? -16.406 32.094 4.969 1 98.69 47 ALA B N 1
ATOM 2414 C CA . ALA B 1 47 ? -17.469 32.969 5.508 1 98.69 47 ALA B CA 1
ATOM 2415 C C . ALA B 1 47 ? -17.641 32.719 7.008 1 98.69 47 ALA B C 1
ATOM 2417 O O . ALA B 1 47 ? -17.875 33.688 7.762 1 98.69 47 ALA B O 1
ATOM 2418 N N . LYS B 1 48 ? -17.547 31.547 7.406 1 98.5 48 LYS B N 1
ATOM 2419 C CA . LYS B 1 48 ? -17.766 31.156 8.797 1 98.5 48 LYS B CA 1
ATOM 2420 C C . LYS B 1 48 ? -16.672 31.734 9.703 1 98.5 48 LYS B C 1
ATOM 2422 O O . LYS B 1 48 ? -16.969 32.156 10.82 1 98.5 48 LYS B O 1
ATOM 2427 N N . HIS B 1 49 ? -15.445 31.734 9.289 1 98.62 49 HIS B N 1
ATOM 2428 C CA . HIS B 1 49 ? -14.336 32.031 10.188 1 98.62 49 HIS B CA 1
ATOM 2429 C C . HIS B 1 49 ? -13.727 33.406 9.891 1 98.62 49 HIS B C 1
ATOM 2431 O O . HIS B 1 49 ? -12.953 33.906 10.695 1 98.62 49 HIS B O 1
ATOM 2437 N N . GLY B 1 50 ? -14.086 33.969 8.703 1 98.38 50 GLY B N 1
ATOM 2438 C CA . GLY B 1 50 ? -13.562 35.25 8.305 1 98.38 50 GLY B CA 1
ATOM 2439 C C . GLY B 1 50 ? -12.266 35.156 7.527 1 98.38 50 GLY B C 1
ATOM 2440 O O . GLY B 1 50 ? -11.445 34.281 7.777 1 98.38 50 GLY B O 1
ATOM 2441 N N . PRO B 1 51 ? -12.039 36.031 6.562 1 97.25 51 PRO B N 1
ATOM 2442 C CA . PRO B 1 51 ? -10.891 35.969 5.652 1 97.25 51 PRO B CA 1
ATOM 2443 C C . PRO B 1 51 ? -9.555 36.188 6.363 1 97.25 51 PRO B C 1
ATOM 2445 O O . PRO B 1 51 ? -8.5 35.938 5.793 1 97.25 51 PRO B O 1
ATOM 2448 N N . GLU B 1 52 ? -9.578 36.719 7.594 1 97.38 52 GLU B N 1
ATOM 2449 C CA . GLU B 1 52 ? -8.352 36.969 8.352 1 97.38 52 GLU B CA 1
ATOM 2450 C C . GLU B 1 52 ? -7.77 35.656 8.875 1 97.38 52 GLU B C 1
ATOM 2452 O O . GLU B 1 52 ? -6.566 35.562 9.125 1 97.38 52 GLU B O 1
ATOM 2457 N N . ARG B 1 53 ? -8.641 34.656 9.102 1 98.19 53 ARG B N 1
ATOM 2458 C CA . ARG B 1 53 ? -8.203 33.406 9.734 1 98.19 53 ARG B CA 1
ATOM 2459 C C . ARG B 1 53 ? -8.383 32.219 8.789 1 98.19 53 ARG B C 1
ATOM 2461 O O . ARG B 1 53 ? -7.801 31.156 9 1 98.19 53 ARG B O 1
ATOM 2468 N N . ALA B 1 54 ? -9.219 32.438 7.773 1 98.62 54 ALA B N 1
ATOM 2469 C CA . ALA B 1 54 ? -9.57 31.328 6.887 1 98.62 54 ALA B CA 1
ATOM 2470 C C . ALA B 1 54 ? -9.43 31.734 5.422 1 98.62 54 ALA B C 1
ATOM 2472 O O . ALA B 1 54 ? -9.812 32.844 5.035 1 98.62 54 ALA B O 1
ATOM 2473 N N . SER B 1 55 ? -8.797 30.938 4.641 1 98.69 55 SER B N 1
ATOM 2474 C CA . SER B 1 55 ? -8.727 31.016 3.186 1 98.69 55 SER B CA 1
ATOM 2475 C C . SER B 1 55 ? -9.031 29.672 2.539 1 98.69 55 SER B C 1
ATOM 2477 O O . SER B 1 55 ? -9.188 28.656 3.232 1 98.69 55 SER B O 1
ATOM 2479 N N . ALA B 1 56 ? -9.203 29.719 1.242 1 98.69 56 ALA B N 1
ATOM 2480 C CA . ALA B 1 56 ? -9.555 28.484 0.552 1 98.69 56 ALA B CA 1
ATOM 2481 C C . ALA B 1 56 ? -8.961 28.453 -0.852 1 98.69 56 ALA B C 1
ATOM 2483 O O . ALA B 1 56 ? -8.812 29.484 -1.498 1 98.69 56 ALA B O 1
ATOM 2484 N N . ILE B 1 57 ? -8.578 27.312 -1.277 1 98.75 57 ILE B N 1
ATOM 2485 C CA . ILE B 1 57 ? -8.125 27.062 -2.637 1 98.75 57 ILE B CA 1
ATOM 2486 C C . ILE B 1 57 ? -8.812 25.812 -3.188 1 98.75 57 ILE B C 1
ATOM 2488 O O . ILE B 1 57 ? -8.805 24.766 -2.549 1 98.75 57 ILE B O 1
ATOM 2492 N N . LYS B 1 58 ? -9.461 25.953 -4.32 1 98.69 58 LYS B N 1
ATOM 2493 C CA . LYS B 1 58 ? -10.023 24.797 -5.004 1 98.69 58 LYS B CA 1
ATOM 2494 C C . LYS B 1 58 ? -8.945 24 -5.73 1 98.69 58 LYS B C 1
ATOM 2496 O O . LYS B 1 58 ? -8.203 24.562 -6.547 1 98.69 58 LYS B O 1
ATOM 2501 N N . TYR B 1 59 ? -8.805 22.75 -5.418 1 98.69 59 TYR B N 1
ATOM 2502 C CA . TYR B 1 59 ? -7.816 21.891 -6.066 1 98.69 59 TYR B CA 1
ATOM 2503 C C . TYR B 1 59 ? -8.203 20.422 -5.941 1 98.69 59 TYR B C 1
ATOM 2505 O O . TYR B 1 59 ? -8.57 19.969 -4.859 1 98.69 59 TYR B O 1
ATOM 2513 N N . ASP B 1 60 ? -8.211 19.75 -7.051 1 98.31 60 ASP B N 1
ATOM 2514 C CA . ASP B 1 60 ? -8.352 18.297 -7.086 1 98.31 60 ASP B CA 1
ATOM 2515 C C . ASP B 1 60 ? -6.992 17.609 -6.957 1 98.31 60 ASP B C 1
ATOM 2517 O O . ASP B 1 60 ? -6.168 17.688 -7.871 1 98.31 60 ASP B O 1
ATOM 2521 N N . VAL B 1 61 ? -6.852 16.891 -5.891 1 98.06 61 VAL B N 1
ATOM 2522 C CA . VAL B 1 61 ? -5.539 16.344 -5.562 1 98.06 61 VAL B CA 1
ATOM 2523 C C . VAL B 1 61 ? -5.129 15.32 -6.621 1 98.06 61 VAL B C 1
ATOM 2525 O O . VAL B 1 61 ? -3.965 14.922 -6.688 1 98.06 61 VAL B O 1
ATOM 2528 N N . THR B 1 62 ? -6.027 14.812 -7.438 1 96.62 62 THR B N 1
ATOM 2529 C CA . THR B 1 62 ? -5.691 13.859 -8.484 1 96.62 62 THR B CA 1
ATOM 2530 C C . THR B 1 62 ? -5.25 14.578 -9.758 1 96.62 62 THR B C 1
ATOM 2532 O O . THR B 1 62 ? -4.852 13.938 -10.734 1 96.62 62 THR B O 1
ATOM 2535 N N . ASP B 1 63 ? -5.355 15.93 -9.742 1 97.69 63 ASP B N 1
ATOM 2536 C CA . ASP B 1 63 ? -4.848 16.734 -10.859 1 97.69 63 ASP B CA 1
ATOM 2537 C C . ASP B 1 63 ? -3.322 16.812 -10.82 1 97.69 63 ASP B C 1
ATOM 2539 O O . ASP B 1 63 ? -2.756 17.797 -10.367 1 97.69 63 ASP B O 1
ATOM 2543 N N . ARG B 1 64 ? -2.65 15.891 -11.43 1 95.56 64 ARG B N 1
ATOM 2544 C CA . ARG B 1 64 ? -1.193 15.82 -11.414 1 95.56 64 ARG B CA 1
ATOM 2545 C C . ARG B 1 64 ? -0.579 16.938 -12.25 1 95.56 64 ARG B C 1
ATOM 2547 O O . ARG B 1 64 ? 0.487 17.453 -11.906 1 95.56 64 ARG B O 1
ATOM 2554 N N . ALA B 1 65 ? -1.209 17.234 -13.297 1 96.88 65 ALA B N 1
ATOM 2555 C CA . ALA B 1 65 ? -0.702 18.266 -14.188 1 96.88 65 ALA B CA 1
ATOM 2556 C C . ALA B 1 65 ? -0.681 19.625 -13.5 1 96.88 65 ALA B C 1
ATOM 2558 O O . ALA B 1 65 ? 0.17 20.469 -13.797 1 96.88 65 ALA B O 1
ATOM 2559 N N . GLY B 1 66 ? -1.61 19.906 -12.555 1 98.31 66 GLY B N 1
ATOM 2560 C CA . GLY B 1 66 ? -1.725 21.188 -11.867 1 98.31 66 GLY B CA 1
ATOM 2561 C C . GLY B 1 66 ? -0.969 21.219 -10.555 1 98.31 66 GLY B C 1
ATOM 2562 O O . GLY B 1 66 ? -1.029 22.219 -9.82 1 98.31 66 GLY B O 1
ATOM 2563 N N . LEU B 1 67 ? -0.224 20.203 -10.273 1 98.56 67 LEU B N 1
ATOM 2564 C CA . LEU B 1 67 ? 0.402 20.047 -8.969 1 98.56 67 LEU B CA 1
ATOM 2565 C C . LEU B 1 67 ? 1.395 21.188 -8.703 1 98.56 67 LEU B C 1
ATOM 2567 O O . LEU B 1 67 ? 1.321 21.844 -7.664 1 98.56 67 LEU B O 1
ATOM 2571 N N . ASP B 1 68 ? 2.295 21.391 -9.609 1 98.19 68 ASP B N 1
ATOM 2572 C CA . ASP B 1 68 ? 3.316 22.422 -9.414 1 98.19 68 ASP B CA 1
ATOM 2573 C C . ASP B 1 68 ? 2.688 23.812 -9.281 1 98.19 68 ASP B C 1
ATOM 2575 O O . ASP B 1 68 ? 3.1 24.609 -8.438 1 98.19 68 ASP B O 1
ATOM 2579 N N . ALA B 1 69 ? 1.744 24.062 -10.117 1 98.69 69 ALA B N 1
ATOM 2580 C CA . ALA B 1 69 ? 1.059 25.359 -10.047 1 98.69 69 ALA B CA 1
ATOM 2581 C C . ALA B 1 69 ? 0.361 25.531 -8.703 1 98.69 69 ALA B C 1
ATOM 2583 O O . ALA B 1 69 ? 0.377 26.625 -8.125 1 98.69 69 ALA B O 1
ATOM 2584 N N . PHE B 1 70 ? -0.265 24.516 -8.203 1 98.81 70 PHE B N 1
ATOM 2585 C CA . PHE B 1 70 ? -0.943 24.562 -6.914 1 98.81 70 PHE B CA 1
ATOM 2586 C C . PHE B 1 70 ? 0.047 24.844 -5.789 1 98.81 70 PHE B C 1
ATOM 2588 O O . PHE B 1 70 ? -0.171 25.734 -4.973 1 98.81 70 PHE B O 1
ATOM 2595 N N . VAL B 1 71 ? 1.15 24.078 -5.785 1 98.81 71 VAL B N 1
ATOM 2596 C CA . VAL B 1 71 ? 2.162 24.234 -4.742 1 98.81 71 VAL B CA 1
ATOM 2597 C C . VAL B 1 71 ? 2.752 25.641 -4.793 1 98.81 71 VAL B C 1
ATOM 2599 O O . VAL B 1 71 ? 2.857 26.312 -3.762 1 98.81 71 VAL B O 1
ATOM 2602 N N . ASN B 1 72 ? 3.059 26.062 -5.98 1 98.56 72 ASN B N 1
ATOM 2603 C CA . ASN B 1 72 ? 3.619 27.406 -6.148 1 98.56 72 ASN B CA 1
ATOM 2604 C C . ASN B 1 72 ? 2.648 28.484 -5.672 1 98.56 72 ASN B C 1
ATOM 2606 O O . ASN B 1 72 ? 3.051 29.438 -5.004 1 98.56 72 ASN B O 1
ATOM 2610 N N . LYS B 1 73 ? 1.417 28.312 -6.008 1 98.75 73 LYS B N 1
ATOM 2611 C CA . LYS B 1 73 ? 0.407 29.266 -5.562 1 98.75 73 LYS B CA 1
ATOM 2612 C C . LYS B 1 73 ? 0.363 29.344 -4.039 1 98.75 73 LYS B C 1
ATOM 2614 O O . LYS B 1 73 ? 0.332 30.438 -3.473 1 98.75 73 LYS B O 1
ATOM 2619 N N . VAL B 1 74 ? 0.358 28.25 -3.398 1 98.88 74 VAL B N 1
ATOM 2620 C CA . VAL B 1 74 ? 0.275 28.203 -1.942 1 98.88 74 VAL B CA 1
ATOM 2621 C C . VAL B 1 74 ? 1.494 28.891 -1.332 1 98.88 74 VAL B C 1
ATOM 2623 O O . VAL B 1 74 ? 1.355 29.781 -0.487 1 98.88 74 VAL B O 1
ATOM 2626 N N . VAL B 1 75 ? 2.686 28.516 -1.772 1 98.25 75 VAL B N 1
ATOM 2627 C CA . VAL B 1 75 ? 3.898 28.953 -1.094 1 98.25 75 VAL B CA 1
ATOM 2628 C C . VAL B 1 75 ? 4.156 30.422 -1.405 1 98.25 75 VAL B C 1
ATOM 2630 O O . VAL B 1 75 ? 4.727 31.156 -0.587 1 98.25 75 VAL B O 1
ATOM 2633 N N . GLU B 1 76 ? 3.709 30.875 -2.584 1 98.38 76 GLU B N 1
ATOM 2634 C CA . GLU B 1 76 ? 3.861 32.281 -2.938 1 98.38 76 GLU B CA 1
ATOM 2635 C C . GLU B 1 76 ? 2.848 33.156 -2.199 1 98.38 76 GLU B C 1
ATOM 2637 O O . GLU B 1 76 ? 3.172 34.25 -1.755 1 98.38 76 GLU B O 1
ATOM 2642 N N . THR B 1 77 ? 1.668 32.688 -2.076 1 98.69 77 THR B N 1
ATOM 2643 C CA . THR B 1 77 ? 0.602 33.438 -1.429 1 98.69 77 THR B CA 1
ATOM 2644 C C . THR B 1 77 ? 0.788 33.438 0.086 1 98.69 77 THR B C 1
ATOM 2646 O O . THR B 1 77 ? 0.464 34.438 0.752 1 98.69 77 THR B O 1
ATOM 2649 N N . TYR B 1 78 ? 1.263 32.375 0.589 1 98.5 78 TYR B N 1
ATOM 2650 C CA . TYR B 1 78 ? 1.42 32.219 2.031 1 98.5 78 TYR B CA 1
ATOM 2651 C C . TYR B 1 78 ? 2.859 31.859 2.389 1 98.5 78 TYR B C 1
ATOM 2653 O O . TYR B 1 78 ? 3.143 30.75 2.832 1 98.5 78 TYR B O 1
ATOM 2661 N N . PRO B 1 79 ? 3.717 32.844 2.312 1 98.06 79 PRO B N 1
ATOM 2662 C CA . PRO B 1 79 ? 5.133 32.562 2.58 1 98.06 79 PRO B CA 1
ATOM 2663 C C . PRO B 1 79 ? 5.383 32.125 4.016 1 98.06 79 PRO B C 1
ATOM 2665 O O . PRO B 1 79 ? 6.457 31.578 4.32 1 98.06 79 PRO B O 1
ATOM 2668 N N . ASP B 1 80 ? 4.398 32.281 4.93 1 97.94 80 ASP B N 1
ATOM 2669 C CA . ASP B 1 80 ? 4.555 31.906 6.332 1 97.94 80 ASP B CA 1
ATOM 2670 C C . ASP B 1 80 ? 3.975 30.531 6.598 1 97.94 80 ASP B C 1
ATOM 2672 O O . ASP B 1 80 ? 3.789 30.141 7.754 1 97.94 80 ASP B O 1
ATOM 2676 N N . LEU B 1 81 ? 3.688 29.766 5.539 1 98.75 81 LEU B N 1
ATOM 2677 C CA . LEU B 1 81 ? 3.203 28.406 5.699 1 98.75 81 LEU B CA 1
ATOM 2678 C C . LEU B 1 81 ? 4.141 27.594 6.586 1 98.75 81 LEU B C 1
ATOM 2680 O O . LEU B 1 81 ? 5.348 27.531 6.328 1 98.75 81 LEU B O 1
ATOM 2684 N N . ASP B 1 82 ? 3.551 26.969 7.645 1 98.69 82 ASP B N 1
ATOM 2685 C CA . ASP B 1 82 ? 4.441 26.219 8.523 1 98.69 82 ASP B CA 1
ATOM 2686 C C . ASP B 1 82 ? 3.891 24.828 8.805 1 98.69 82 ASP B C 1
ATOM 2688 O O . ASP B 1 82 ? 4.543 24.016 9.461 1 98.69 82 ASP B O 1
ATOM 2692 N N . CYS B 1 83 ? 2.674 24.484 8.219 1 98.88 83 CYS B N 1
ATOM 2693 C CA . CYS B 1 83 ? 2.115 23.156 8.398 1 98.88 83 CYS B CA 1
ATOM 2694 C C . CYS B 1 83 ? 1.307 22.734 7.172 1 98.88 83 CYS B C 1
ATOM 2696 O O . CYS B 1 83 ? 0.473 23.5 6.684 1 98.88 83 CYS B O 1
ATOM 2698 N N . VAL B 1 84 ? 1.583 21.578 6.66 1 98.94 84 VAL B N 1
ATOM 2699 C CA . VAL B 1 84 ? 0.795 20.938 5.613 1 98.94 84 VAL B CA 1
ATOM 2700 C C . VAL B 1 84 ? 0.08 19.719 6.176 1 98.94 84 VAL B C 1
ATOM 2702 O O . VAL B 1 84 ? 0.725 18.75 6.598 1 98.94 84 VAL B O 1
ATOM 2705 N N . PHE B 1 85 ? -1.233 19.797 6.262 1 98.94 85 PHE B N 1
ATOM 2706 C CA . PHE B 1 85 ? -2.096 18.75 6.789 1 98.94 85 PHE B CA 1
ATOM 2707 C C . PHE B 1 85 ? -2.844 18.047 5.664 1 98.94 85 PHE B C 1
ATOM 2709 O O . PHE B 1 85 ? -3.791 18.594 5.102 1 98.94 85 PHE B O 1
ATOM 2716 N N . LEU B 1 86 ? -2.406 16.844 5.355 1 98.94 86 LEU B N 1
ATOM 2717 C CA . LEU B 1 86 ? -2.939 16.047 4.25 1 98.94 86 LEU B CA 1
ATOM 2718 C C . LEU B 1 86 ? -4.004 15.078 4.742 1 98.94 86 LEU B C 1
ATOM 2720 O O . LEU B 1 86 ? -3.682 14.047 5.332 1 98.94 86 LEU B O 1
ATOM 2724 N N . ASN B 1 87 ? -5.25 15.391 4.41 1 98.5 87 ASN B N 1
ATOM 2725 C CA . ASN B 1 87 ? -6.371 14.656 4.977 1 98.5 87 ASN B CA 1
ATOM 2726 C C . ASN B 1 87 ? -7.266 14.07 3.889 1 98.5 87 ASN B C 1
ATOM 2728 O O . ASN B 1 87 ? -8.156 13.266 4.176 1 98.5 87 ASN B O 1
ATOM 2732 N N . SER B 1 88 ? -6.996 14.406 2.645 1 95.69 88 SER B N 1
ATOM 2733 C CA . SER B 1 88 ? -7.855 13.922 1.574 1 95.69 88 SER B CA 1
ATOM 2734 C C . SER B 1 88 ? -7.883 12.398 1.536 1 95.69 88 SER B C 1
ATOM 2736 O O . SER B 1 88 ? -6.867 11.75 1.794 1 95.69 88 SER B O 1
ATOM 2738 N N . GLY B 1 89 ? -9.062 11.844 1.266 1 95.06 89 GLY B N 1
ATOM 2739 C CA . GLY B 1 89 ? -9.219 10.398 1.168 1 95.06 89 GLY B CA 1
ATOM 2740 C C . GLY B 1 89 ? -10.609 9.977 0.724 1 95.06 89 GLY B C 1
ATOM 2741 O O . GLY B 1 89 ? -11.57 10.734 0.882 1 95.06 89 GLY B O 1
ATOM 2742 N N . THR B 1 90 ? -10.688 8.891 0.126 1 94.62 90 THR B N 1
ATOM 2743 C CA . THR B 1 90 ? -11.938 8.234 -0.24 1 94.62 90 THR B CA 1
ATOM 2744 C C . THR B 1 90 ? -11.906 6.758 0.15 1 94.62 90 THR B C 1
ATOM 2746 O O . THR B 1 90 ? -10.836 6.207 0.425 1 94.62 90 THR B O 1
ATOM 2749 N N . GLN B 1 91 ? -13.062 6.219 0.333 1 94.62 91 GLN B N 1
ATOM 2750 C CA . GLN B 1 91 ? -13.219 4.82 0.717 1 94.62 91 GLN B CA 1
ATOM 2751 C C . GLN B 1 91 ? -14.391 4.176 -0.009 1 94.62 91 GLN B C 1
ATOM 2753 O O . GLN B 1 91 ? -15.477 4.758 -0.084 1 94.62 91 GLN B O 1
ATOM 2758 N N . THR B 1 92 ? -14.141 3.092 -0.596 1 92.38 92 THR B N 1
ATOM 2759 C CA . THR B 1 92 ? -15.211 2.336 -1.231 1 92.38 92 THR B CA 1
ATOM 2760 C C . THR B 1 92 ? -15.062 0.844 -0.948 1 92.38 92 THR B C 1
ATOM 2762 O O . THR B 1 92 ? -13.969 0.369 -0.652 1 92.38 92 THR B O 1
ATOM 2765 N N . GLN B 1 93 ? -16.188 0.184 -0.959 1 92.88 93 GLN B N 1
ATOM 2766 C CA . GLN B 1 93 ? -16.172 -1.274 -0.917 1 92.88 93 GLN B CA 1
ATOM 2767 C C . GLN B 1 93 ? -15.961 -1.863 -2.309 1 92.88 93 GLN B C 1
ATOM 2769 O O . GLN B 1 93 ? -16.234 -1.207 -3.314 1 92.88 93 GLN B O 1
ATOM 2774 N N . ALA B 1 94 ? -15.367 -3.027 -2.355 1 94.62 94 ALA B N 1
ATOM 2775 C CA . ALA B 1 94 ? -15.234 -3.779 -3.6 1 94.62 94 ALA B CA 1
ATOM 2776 C C . ALA B 1 94 ? -15.422 -5.273 -3.361 1 94.62 94 ALA B C 1
ATOM 2778 O O . ALA B 1 94 ? -14.859 -5.836 -2.418 1 94.62 94 ALA B O 1
ATOM 2779 N N . LYS B 1 95 ? -16.266 -5.898 -4.152 1 95.31 95 LYS B N 1
ATOM 2780 C CA . LYS B 1 95 ? -16.484 -7.344 -4.09 1 95.31 95 LYS B CA 1
ATOM 2781 C C . LYS B 1 95 ? -15.523 -8.078 -5.023 1 95.31 95 LYS B C 1
ATOM 2783 O O . LYS B 1 95 ? -15.828 -8.289 -6.195 1 95.31 95 LYS B O 1
ATOM 2788 N N . LEU B 1 96 ? -14.422 -8.602 -4.469 1 97.12 96 LEU B N 1
ATOM 2789 C CA . LEU B 1 96 ? -13.383 -9.273 -5.254 1 97.12 96 LEU B CA 1
ATOM 2790 C C . LEU B 1 96 ? -13.859 -10.641 -5.727 1 97.12 96 LEU B C 1
ATOM 2792 O O . LEU B 1 96 ? -13.258 -11.234 -6.625 1 97.12 96 LEU B O 1
ATOM 2796 N N . THR B 1 97 ? -14.922 -11.086 -5.164 1 96.5 97 THR B N 1
ATOM 2797 C CA . THR B 1 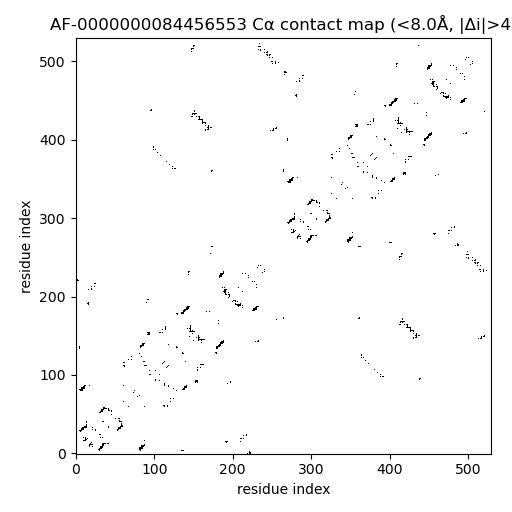97 ? -15.531 -12.344 -5.574 1 96.5 97 THR B CA 1
ATOM 2798 C C . THR B 1 97 ? -16.344 -12.164 -6.855 1 96.5 97 THR B C 1
ATOM 2800 O O . THR B 1 97 ? -16.797 -13.141 -7.457 1 96.5 97 THR B O 1
ATOM 2803 N N . ARG B 1 98 ? -16.562 -10.906 -7.238 1 95.94 98 ARG B N 1
ATOM 2804 C CA . ARG B 1 98 ? -17.219 -10.578 -8.508 1 95.94 98 ARG B CA 1
ATOM 2805 C C . ARG B 1 98 ? -16.297 -9.742 -9.391 1 95.94 98 ARG B C 1
ATOM 2807 O O . ARG B 1 98 ? -16.625 -8.609 -9.75 1 95.94 98 ARG B O 1
ATOM 2814 N N . PRO B 1 99 ? -15.203 -10.398 -9.797 1 96.25 99 PRO B N 1
ATOM 2815 C CA . PRO B 1 99 ? -14.148 -9.656 -10.477 1 96.25 99 PRO B CA 1
ATOM 2816 C C . PRO B 1 99 ? -14.609 -9.039 -11.797 1 96.25 99 PRO B C 1
ATOM 2818 O O . PRO B 1 99 ? -14.133 -7.965 -12.18 1 96.25 99 PRO B O 1
ATOM 2821 N N . ALA B 1 100 ? -15.578 -9.617 -12.484 1 95.19 100 ALA B N 1
ATOM 2822 C CA . ALA B 1 100 ? -16.078 -9.102 -13.758 1 95.19 100 ALA B CA 1
ATOM 2823 C C . ALA B 1 100 ? -16.797 -7.773 -13.562 1 95.19 100 ALA B C 1
ATOM 2825 O O . ALA B 1 100 ? -16.953 -7.004 -14.516 1 95.19 100 ALA B O 1
ATOM 2826 N N . GLU B 1 101 ? -17.188 -7.508 -12.344 1 95.56 101 GLU B N 1
ATOM 2827 C CA . GLU B 1 101 ? -17.953 -6.301 -12.047 1 95.56 101 GLU B CA 1
ATOM 2828 C C . GLU B 1 101 ? -17.047 -5.176 -11.547 1 95.56 101 GLU B C 1
ATOM 2830 O O . GLU B 1 101 ? -17.5 -4.047 -11.359 1 95.56 101 GLU B O 1
ATOM 2835 N N . ILE B 1 102 ? -15.852 -5.488 -11.398 1 96.44 102 ILE B N 1
ATOM 2836 C CA . ILE B 1 102 ? -14.93 -4.5 -10.836 1 96.44 102 ILE B CA 1
ATOM 2837 C C . ILE B 1 102 ? -14.484 -3.529 -11.93 1 96.44 102 ILE B C 1
ATOM 2839 O O . ILE B 1 102 ? -13.992 -3.949 -12.977 1 96.44 102 ILE B O 1
ATOM 2843 N N . ASP B 1 103 ? -14.727 -2.268 -11.688 1 96.56 103 ASP B N 1
ATOM 2844 C CA . ASP B 1 103 ? -14.141 -1.199 -12.492 1 96.56 103 ASP B CA 1
ATOM 2845 C C . ASP B 1 103 ? -12.734 -0.863 -12.016 1 96.56 103 ASP B C 1
ATOM 2847 O O . ASP B 1 103 ? -12.555 -0.173 -11.008 1 96.56 103 ASP B O 1
ATOM 2851 N N . LEU B 1 104 ? -11.766 -1.288 -12.789 1 97 104 LEU B N 1
ATOM 2852 C CA . LEU B 1 104 ? -10.375 -1.16 -12.367 1 97 104 LEU B CA 1
ATOM 2853 C C . LEU B 1 104 ? -9.977 0.307 -12.242 1 97 104 LEU B C 1
ATOM 2855 O O . LEU B 1 104 ? -9.203 0.672 -11.352 1 97 104 LEU B O 1
ATOM 2859 N N . ASP B 1 105 ? -10.469 1.125 -13.102 1 95.75 105 ASP B N 1
ATOM 2860 C CA . ASP B 1 105 ? -10.164 2.549 -13 1 95.75 105 ASP B CA 1
ATOM 2861 C C . ASP B 1 105 ? -10.688 3.135 -11.695 1 95.75 105 ASP B C 1
ATOM 2863 O O . ASP B 1 105 ? -9.977 3.875 -11.008 1 95.75 105 ASP B O 1
ATOM 2867 N N . ALA B 1 106 ? -11.898 2.795 -11.398 1 94.44 106 ALA B N 1
ATOM 2868 C CA . ALA B 1 106 ? -12.477 3.25 -10.133 1 94.44 106 ALA B CA 1
ATOM 2869 C C . ALA B 1 106 ? -11.711 2.68 -8.945 1 94.44 106 ALA B C 1
ATOM 2871 O O . ALA B 1 106 ? -11.469 3.381 -7.957 1 94.44 106 ALA B O 1
ATOM 2872 N N . PHE B 1 107 ? -11.352 1.452 -9.07 1 96.12 107 PHE B N 1
ATOM 2873 C CA . PHE B 1 107 ? -10.594 0.77 -8.031 1 96.12 107 PHE B CA 1
ATOM 2874 C C . PHE B 1 107 ? -9.273 1.492 -7.758 1 96.12 107 PHE B C 1
ATOM 2876 O O . PHE B 1 107 ? -8.938 1.772 -6.605 1 96.12 107 PHE B O 1
ATOM 2883 N N . HIS B 1 108 ? -8.586 1.898 -8.773 1 96.12 108 HIS B N 1
ATOM 2884 C CA . HIS B 1 108 ? -7.27 2.512 -8.625 1 96.12 108 HIS B CA 1
ATOM 2885 C C . HIS B 1 108 ? -7.391 4 -8.312 1 96.12 108 HIS B C 1
ATOM 2887 O O . HIS B 1 108 ? -6.449 4.605 -7.793 1 96.12 108 HIS B O 1
ATOM 2893 N N . HIS B 1 109 ? -8.555 4.547 -8.625 1 95.25 109 HIS B N 1
ATOM 2894 C CA . HIS B 1 109 ? -8.773 5.953 -8.305 1 95.25 109 HIS B CA 1
ATOM 2895 C C . HIS B 1 109 ? -8.641 6.199 -6.805 1 95.25 109 HIS B C 1
ATOM 2897 O O . HIS B 1 109 ? -8.156 7.254 -6.387 1 95.25 109 HIS B O 1
ATOM 2903 N N . GLU B 1 110 ? -9.062 5.289 -6.078 1 94.12 110 GLU B N 1
ATOM 2904 C CA . GLU B 1 110 ? -8.93 5.387 -4.629 1 94.12 110 GLU B CA 1
ATOM 2905 C C . GLU B 1 110 ? -7.465 5.492 -4.215 1 94.12 110 GLU B C 1
ATOM 2907 O O . GLU B 1 110 ? -7.121 6.266 -3.318 1 94.12 110 GLU B O 1
ATOM 2912 N N . PHE B 1 111 ? -6.641 4.746 -4.855 1 95.62 111 PHE B N 1
ATOM 2913 C CA . PHE B 1 111 ? -5.211 4.801 -4.594 1 95.62 111 PHE B CA 1
ATOM 2914 C C . PHE B 1 111 ? -4.637 6.152 -5.004 1 95.62 111 PHE B C 1
ATOM 2916 O O . PHE B 1 111 ? -3.725 6.672 -4.355 1 95.62 111 PHE B O 1
ATOM 2923 N N . GLU B 1 112 ? -5.16 6.652 -6.09 1 96.56 112 GLU B N 1
ATOM 2924 C CA . GLU B 1 112 ? -4.727 7.961 -6.57 1 96.56 112 GLU B CA 1
ATOM 2925 C C . GLU B 1 112 ? -4.961 9.039 -5.516 1 96.56 112 GLU B C 1
ATOM 2927 O O . GLU B 1 112 ? -4.102 9.898 -5.297 1 96.56 112 GLU B O 1
ATOM 2932 N N . VAL B 1 113 ? -6.031 8.984 -4.855 1 97.81 113 VAL B N 1
ATOM 2933 C CA . VAL B 1 113 ? -6.41 9.992 -3.879 1 97.81 113 VAL B CA 1
ATOM 2934 C C . VAL B 1 113 ? -5.684 9.734 -2.559 1 97.81 113 VAL B C 1
ATOM 2936 O O . VAL B 1 113 ? -5.055 10.641 -2.004 1 97.81 113 VAL B O 1
ATOM 2939 N N . ASN B 1 114 ? -5.703 8.508 -2.131 1 98.31 114 ASN B N 1
ATOM 2940 C CA . ASN B 1 114 ? -5.312 8.18 -0.763 1 98.31 114 ASN B CA 1
ATOM 2941 C C . ASN B 1 114 ? -3.797 8.078 -0.623 1 98.31 114 ASN B C 1
ATOM 2943 O O . ASN B 1 114 ? -3.264 8.164 0.485 1 98.31 114 ASN B O 1
ATOM 2947 N N . TYR B 1 115 ? -3.131 7.82 -1.688 1 98.31 115 TYR B N 1
ATOM 2948 C CA . TYR B 1 115 ? -1.704 7.543 -1.572 1 98.31 115 TYR B CA 1
ATOM 2949 C C . TYR B 1 115 ? -0.898 8.43 -2.514 1 98.31 115 TYR B C 1
ATOM 2951 O O . TYR B 1 115 ? -0.093 9.25 -2.068 1 98.31 115 TYR B O 1
ATOM 2959 N N . ILE B 1 116 ? -1.154 8.344 -3.832 1 98.25 116 ILE B N 1
ATOM 2960 C CA . ILE B 1 116 ? -0.333 9.023 -4.828 1 98.25 116 ILE B CA 1
ATOM 2961 C C . ILE B 1 116 ? -0.367 10.531 -4.578 1 98.25 116 ILE B C 1
ATOM 2963 O O . ILE B 1 116 ? 0.677 11.188 -4.551 1 98.25 116 ILE B O 1
ATOM 2967 N N . SER B 1 117 ? -1.557 11.039 -4.359 1 98.5 117 SER B N 1
ATOM 2968 C CA . SER B 1 117 ? -1.688 12.477 -4.152 1 98.5 117 SER B CA 1
ATOM 2969 C C . SER B 1 117 ? -0.955 12.922 -2.891 1 98.5 117 SER B C 1
ATOM 2971 O O . SER B 1 117 ? -0.318 13.977 -2.877 1 98.5 117 SER B O 1
ATOM 2973 N N . VAL B 1 118 ? -1.021 12.133 -1.845 1 98.69 118 VAL B N 1
ATOM 2974 C CA . VAL B 1 118 ? -0.389 12.461 -0.572 1 98.69 118 VAL B CA 1
ATOM 2975 C C . VAL B 1 118 ? 1.13 12.453 -0.73 1 98.69 118 VAL B C 1
ATOM 2977 O O . VAL B 1 118 ? 1.816 13.352 -0.245 1 98.69 118 VAL B O 1
ATOM 2980 N N . VAL B 1 119 ? 1.63 11.445 -1.428 1 98.62 119 VAL B N 1
ATOM 2981 C CA . VAL B 1 119 ? 3.061 11.359 -1.7 1 98.62 119 VAL B CA 1
ATOM 2982 C C . VAL B 1 119 ? 3.512 12.578 -2.5 1 98.62 119 VAL B C 1
ATOM 2984 O O . VAL B 1 119 ? 4.492 13.234 -2.146 1 98.62 119 VAL B O 1
ATOM 2987 N N . ASN B 1 120 ? 2.77 12.898 -3.555 1 98.75 120 ASN B N 1
ATOM 2988 C CA . ASN B 1 120 ? 3.121 14.016 -4.426 1 98.75 120 ASN B CA 1
ATOM 2989 C C . ASN B 1 120 ? 3.158 15.328 -3.658 1 98.75 120 ASN B C 1
ATOM 2991 O O . ASN B 1 120 ? 4.129 16.078 -3.758 1 98.75 120 ASN B O 1
ATOM 2995 N N . LEU B 1 121 ? 2.135 15.602 -2.893 1 98.88 121 LEU B N 1
ATOM 2996 C CA . LEU B 1 121 ? 2.053 16.844 -2.137 1 98.88 121 LEU B CA 1
ATOM 2997 C C . LEU B 1 121 ? 3.16 16.922 -1.092 1 98.88 121 LEU B C 1
ATOM 2999 O O . LEU B 1 121 ? 3.768 17.969 -0.898 1 98.88 121 LEU B O 1
ATOM 3003 N N . THR B 1 122 ? 3.408 15.789 -0.426 1 98.88 122 THR B N 1
ATOM 3004 C CA . THR B 1 122 ? 4.484 15.734 0.559 1 98.88 122 THR B CA 1
ATOM 3005 C C . THR B 1 122 ? 5.816 16.125 -0.076 1 98.88 122 THR B C 1
ATOM 3007 O O . THR B 1 122 ? 6.48 17.062 0.373 1 98.88 122 THR B O 1
ATOM 3010 N N . ILE B 1 123 ? 6.152 15.469 -1.172 1 98.56 123 ILE B N 1
ATOM 3011 C CA . ILE B 1 123 ? 7.445 15.641 -1.823 1 98.56 123 ILE B CA 1
ATOM 3012 C C . ILE B 1 123 ? 7.578 17.078 -2.332 1 98.56 123 ILE B C 1
ATOM 3014 O O . ILE B 1 123 ? 8.641 17.688 -2.215 1 98.56 123 ILE B O 1
ATOM 3018 N N . LYS B 1 124 ? 6.508 17.641 -2.834 1 98.69 124 LYS B N 1
ATOM 3019 C CA . LYS B 1 124 ? 6.559 18.953 -3.479 1 98.69 124 LYS B CA 1
ATOM 3020 C C . LYS B 1 124 ? 6.605 20.078 -2.441 1 98.69 124 LYS B C 1
ATOM 3022 O O . LYS B 1 124 ? 7.199 21.125 -2.684 1 98.69 124 LYS B O 1
ATOM 3027 N N . PHE B 1 125 ? 6.078 19.875 -1.231 1 98.81 125 PHE B N 1
ATOM 3028 C CA . PHE B 1 125 ? 6.055 20.938 -0.228 1 98.81 125 PHE B CA 1
ATOM 3029 C C . PHE B 1 125 ? 7.312 20.891 0.634 1 98.81 125 PHE B C 1
ATOM 3031 O O . PHE B 1 125 ? 7.691 21.891 1.24 1 98.81 125 PHE B O 1
ATOM 3038 N N . LEU B 1 126 ? 7.996 19.734 0.733 1 98.38 126 LEU B N 1
ATOM 3039 C CA . LEU B 1 126 ? 9.117 19.531 1.645 1 98.38 126 LEU B CA 1
ATOM 3040 C C . LEU B 1 126 ? 10.203 20.578 1.418 1 98.38 126 LEU B C 1
ATOM 3042 O O . LEU B 1 126 ? 10.672 21.203 2.369 1 98.38 126 LEU B O 1
ATOM 3046 N N . PRO B 1 127 ? 10.586 20.875 0.103 1 97.5 127 PRO B N 1
ATOM 3047 C CA . PRO B 1 127 ? 11.656 21.859 -0.095 1 97.5 127 PRO B CA 1
ATOM 3048 C C . PRO B 1 127 ? 11.305 23.234 0.464 1 97.5 127 PRO B C 1
ATOM 3050 O O . PRO B 1 127 ? 12.188 23.953 0.927 1 97.5 127 PRO B O 1
ATOM 3053 N N . HIS B 1 128 ? 10.086 23.594 0.504 1 97.81 128 HIS B N 1
ATOM 3054 C CA . HIS B 1 128 ? 9.641 24.906 0.969 1 97.81 128 HIS B CA 1
ATOM 3055 C C . HIS B 1 128 ? 9.602 24.969 2.492 1 97.81 128 HIS B C 1
ATOM 3057 O O . HIS B 1 128 ? 9.945 25.984 3.086 1 97.81 128 HIS B O 1
ATOM 3063 N N . LEU B 1 129 ? 9.164 23.859 3.084 1 98.25 129 LEU B N 1
ATOM 3064 C CA . LEU B 1 129 ? 9.125 23.781 4.539 1 98.25 129 LEU B CA 1
ATOM 3065 C C . LEU B 1 129 ? 10.531 23.719 5.125 1 98.25 129 LEU B C 1
ATOM 3067 O O . LEU B 1 129 ? 10.797 24.297 6.184 1 98.25 129 LEU B O 1
ATOM 3071 N N . GLU B 1 130 ? 11.359 23.031 4.43 1 95.81 130 GLU B N 1
ATOM 3072 C CA . GLU B 1 130 ? 12.734 22.844 4.887 1 95.81 130 GLU B CA 1
ATOM 3073 C C . GLU B 1 130 ? 13.484 24.172 4.941 1 95.81 130 GLU B C 1
ATOM 3075 O O . GLU B 1 130 ? 14.398 24.344 5.758 1 95.81 130 GLU B O 1
ATOM 3080 N N . LYS B 1 131 ? 13.086 25.109 4.168 1 95.81 131 LYS B N 1
ATOM 3081 C CA . LYS B 1 131 ? 13.781 26.391 4.047 1 95.81 131 LYS B CA 1
ATOM 3082 C C . LYS B 1 131 ? 13.43 27.328 5.203 1 95.81 131 LYS B C 1
ATOM 3084 O O . LYS B 1 131 ? 14.109 28.328 5.422 1 95.81 131 LYS B O 1
ATOM 3089 N N . LYS B 1 132 ? 12.453 26.953 5.902 1 97.06 132 LYS B N 1
ATOM 3090 C CA . LYS B 1 132 ? 12 27.844 6.973 1 97.06 132 LYS B CA 1
ATOM 3091 C C . LYS B 1 132 ? 12.984 27.828 8.141 1 97.06 132 LYS B C 1
ATOM 3093 O O . LYS B 1 132 ? 13.688 26.844 8.359 1 97.06 132 LYS B O 1
ATOM 3098 N N . ASP B 1 133 ? 13 28.891 8.883 1 96.38 133 ASP B N 1
ATOM 3099 C CA . ASP B 1 133 ? 13.898 29 10.023 1 96.38 133 ASP B CA 1
ATOM 3100 C C . ASP B 1 133 ? 13.156 28.734 11.336 1 96.38 133 ASP B C 1
ATOM 3102 O O . ASP B 1 133 ? 13.695 28.969 12.414 1 96.38 133 ASP B O 1
ATOM 3106 N N . TYR B 1 134 ? 11.945 28.375 11.25 1 96.06 134 TYR B N 1
ATOM 3107 C CA . TYR B 1 134 ? 11.117 27.969 12.375 1 96.06 134 TYR B CA 1
ATOM 3108 C C . TYR B 1 134 ? 10.562 26.562 12.18 1 96.06 134 TYR B C 1
ATOM 3110 O O . TYR B 1 134 ? 10.633 26.016 11.078 1 96.06 134 TYR B O 1
ATOM 3118 N N . PRO B 1 135 ? 10.039 25.922 13.227 1 96 135 PRO B N 1
ATOM 3119 C CA . PRO B 1 135 ? 9.523 24.562 13.109 1 96 135 PRO B CA 1
ATOM 3120 C C . PRO B 1 135 ? 8.352 24.453 12.133 1 96 135 PRO B C 1
ATOM 3122 O O . PRO B 1 135 ? 7.504 25.344 12.078 1 96 135 PRO B O 1
ATOM 3125 N N . THR B 1 136 ? 8.406 23.453 11.32 1 98.5 136 THR B N 1
ATOM 3126 C CA . THR B 1 136 ? 7.328 23.141 10.383 1 98.5 136 THR B CA 1
ATOM 3127 C C . THR B 1 136 ? 6.871 21.688 10.547 1 98.5 136 THR B C 1
ATOM 3129 O O . THR B 1 136 ? 7.473 20.922 11.297 1 98.5 136 THR B O 1
ATOM 3132 N N . SER B 1 137 ? 5.73 21.344 9.945 1 98.69 137 SER B N 1
ATOM 3133 C CA . SER B 1 137 ? 5.238 19.969 10.055 1 98.69 137 SER B CA 1
ATOM 3134 C C . SER B 1 137 ? 4.465 19.562 8.805 1 98.69 137 SER B C 1
ATOM 3136 O O . SER B 1 137 ? 3.99 20.422 8.055 1 98.69 137 SER B O 1
ATOM 3138 N N . VAL B 1 138 ? 4.5 18.359 8.562 1 98.88 138 VAL B N 1
ATOM 3139 C CA . VAL B 1 138 ? 3.566 17.688 7.656 1 98.88 138 VAL B CA 1
ATOM 3140 C C . VAL B 1 138 ? 2.74 16.672 8.43 1 98.88 138 VAL B C 1
ATOM 3142 O O . VAL B 1 138 ? 3.293 15.82 9.141 1 98.88 138 VAL B O 1
ATOM 3145 N N . ILE B 1 139 ? 1.417 16.781 8.375 1 98.94 139 ILE B N 1
ATOM 3146 C CA . ILE B 1 139 ? 0.483 15.891 9.039 1 98.94 139 ILE B CA 1
ATOM 3147 C C . ILE B 1 139 ? -0.281 15.07 8.008 1 98.94 139 ILE B C 1
ATOM 3149 O O . ILE B 1 139 ? -0.709 15.602 6.977 1 98.94 139 ILE B O 1
ATOM 3153 N N . VAL B 1 140 ? -0.399 13.797 8.227 1 98.88 140 VAL B N 1
ATOM 3154 C CA . VAL B 1 140 ? -1.198 12.969 7.332 1 98.88 140 VAL B CA 1
ATOM 3155 C C . VAL B 1 140 ? -2.258 12.219 8.133 1 98.88 140 VAL B C 1
ATOM 3157 O O . VAL B 1 140 ? -2.01 11.805 9.266 1 98.88 140 VAL B O 1
ATOM 3160 N N . THR B 1 141 ? -3.424 12.133 7.52 1 98.69 141 THR B N 1
ATOM 3161 C CA . THR B 1 141 ? -4.477 11.289 8.07 1 98.69 141 THR B CA 1
ATOM 3162 C C . THR B 1 141 ? -4.398 9.875 7.492 1 98.69 141 THR B C 1
ATOM 3164 O O . THR B 1 141 ? -4.781 9.648 6.34 1 98.69 141 THR B O 1
ATOM 3167 N N . GLY B 1 142 ? -3.891 8.969 8.273 1 98.25 142 GLY B N 1
ATOM 3168 C CA . GLY B 1 142 ? -3.885 7.559 7.914 1 98.25 142 GLY B CA 1
ATOM 3169 C C . GLY B 1 142 ? -5.164 6.84 8.297 1 98.25 142 GLY B C 1
ATOM 3170 O O . GLY B 1 142 ? -6.262 7.324 8.016 1 98.25 142 GLY B O 1
ATOM 3171 N N . SER B 1 143 ? -5.012 5.676 8.852 1 98 143 SER B N 1
ATOM 3172 C CA . SER B 1 143 ? -6.117 4.836 9.312 1 98 143 SER B CA 1
ATOM 3173 C C . SER B 1 143 ? -5.613 3.678 10.164 1 98 143 SER B C 1
ATOM 3175 O O . SER B 1 143 ? -4.516 3.164 9.938 1 98 143 SER B O 1
ATOM 3177 N N . LEU B 1 144 ? -6.453 3.307 11.109 1 97.31 144 LEU B N 1
ATOM 3178 C CA . LEU B 1 144 ? -6.141 2.068 11.812 1 97.31 144 LEU B CA 1
ATOM 3179 C C . LEU B 1 144 ? -6.137 0.884 10.852 1 97.31 144 LEU B C 1
ATOM 3181 O O . LEU B 1 144 ? -5.496 -0.136 11.117 1 97.31 144 LEU B O 1
ATOM 3185 N N . LEU B 1 145 ? -6.73 1.068 9.727 1 97.62 145 LEU B N 1
ATOM 3186 C CA . LEU B 1 145 ? -6.793 -0.004 8.742 1 97.62 145 LEU B CA 1
ATOM 3187 C C . LEU B 1 145 ? -5.469 -0.136 7.992 1 97.62 145 LEU B C 1
ATOM 3189 O O . LEU B 1 145 ? -5.297 -1.05 7.184 1 97.62 145 LEU B O 1
ATOM 3193 N N . SER B 1 146 ? -4.492 0.704 8.281 1 98.12 146 SER B N 1
ATOM 3194 C CA . SER B 1 146 ? -3.137 0.533 7.77 1 98.12 146 SER B CA 1
ATOM 3195 C C . SER B 1 146 ? -2.41 -0.599 8.492 1 98.12 146 SER B C 1
ATOM 3197 O O . SER B 1 146 ? -1.389 -1.092 8.008 1 98.12 146 SER B O 1
ATOM 3199 N N . LEU B 1 147 ? -2.939 -1.017 9.664 1 97.56 147 LEU B N 1
ATOM 3200 C CA . LEU B 1 147 ? -2.344 -2.088 10.453 1 97.56 147 LEU B CA 1
ATOM 3201 C C . LEU B 1 147 ? -2.781 -3.455 9.938 1 97.56 147 LEU B C 1
ATOM 3203 O O . LEU B 1 147 ? -1.954 -4.352 9.766 1 97.56 147 LEU B O 1
ATOM 3207 N N . VAL B 1 148 ? -4.062 -3.6 9.773 1 98.06 148 VAL B N 1
ATOM 3208 C CA . VAL B 1 148 ? -4.672 -4.754 9.117 1 98.06 148 VAL B CA 1
ATOM 3209 C C . VAL B 1 148 ? -5.812 -4.289 8.219 1 98.06 148 VAL B C 1
ATOM 3211 O O . VAL B 1 148 ? -6.52 -3.33 8.539 1 98.06 148 VAL B O 1
ATOM 3214 N N . PRO B 1 149 ? -5.965 -5 7.094 1 98.31 149 PRO B N 1
ATOM 3215 C CA . PRO B 1 149 ? -6.977 -4.531 6.145 1 98.31 149 PRO B CA 1
ATOM 3216 C C . PRO B 1 149 ? -8.398 -4.902 6.562 1 98.31 149 PRO B C 1
ATOM 3218 O O . PRO B 1 149 ? -8.609 -5.953 7.168 1 98.31 149 PRO B O 1
ATOM 3221 N N . ALA B 1 150 ? -9.336 -3.963 6.328 1 97.06 150 ALA B N 1
ATOM 3222 C CA . ALA B 1 150 ? -10.742 -4.359 6.207 1 97.06 150 ALA B CA 1
ATOM 3223 C C . ALA B 1 150 ? -11 -5.039 4.867 1 97.06 150 ALA B C 1
ATOM 3225 O O . ALA B 1 150 ? -10.961 -4.391 3.818 1 97.06 150 ALA B O 1
ATOM 3226 N N . PHE B 1 151 ? -11.367 -6.289 4.891 1 96.75 151 PHE B N 1
ATOM 3227 C CA . PHE B 1 151 ? -11.328 -7.09 3.676 1 96.75 151 PHE B CA 1
ATOM 3228 C C . PHE B 1 151 ? -12.414 -6.652 2.699 1 96.75 151 PHE B C 1
ATOM 3230 O O . PHE B 1 151 ? -12.32 -6.918 1.499 1 96.75 151 PHE B O 1
ATOM 3237 N N . LEU B 1 152 ? -13.422 -5.883 3.146 1 95.62 152 LEU B N 1
ATOM 3238 C CA . LEU B 1 152 ? -14.492 -5.41 2.273 1 95.62 152 LEU B CA 1
ATOM 3239 C C . LEU B 1 152 ? -14.062 -4.148 1.527 1 95.62 152 LEU B C 1
ATOM 3241 O O . LEU B 1 152 ? -14.719 -3.736 0.569 1 95.62 152 LEU B O 1
ATOM 3245 N N . MET B 1 153 ? -13.008 -3.539 1.964 1 96.31 153 MET B N 1
ATOM 3246 C CA . MET B 1 153 ? -12.453 -2.328 1.363 1 96.31 153 MET B CA 1
ATOM 3247 C C . MET B 1 153 ? -11.008 -2.545 0.938 1 96.31 153 MET B C 1
ATOM 3249 O O . MET B 1 153 ? -10.102 -1.877 1.441 1 96.31 153 MET B O 1
ATOM 3253 N N . PRO B 1 154 ? -10.828 -3.434 -0.029 1 97.94 154 PRO B N 1
ATOM 3254 C CA . PRO B 1 154 ? -9.453 -3.848 -0.345 1 97.94 154 PRO B CA 1
ATOM 3255 C C . PRO B 1 154 ? -8.594 -2.697 -0.863 1 97.94 154 PRO B C 1
ATOM 3257 O O . PRO B 1 154 ? -7.438 -2.561 -0.466 1 97.94 154 PRO B O 1
ATOM 3260 N N . ALA B 1 155 ? -9.133 -1.846 -1.738 1 98.06 155 ALA B N 1
ATOM 3261 C CA . ALA B 1 155 ? -8.359 -0.747 -2.303 1 98.06 155 ALA B CA 1
ATOM 3262 C C . ALA B 1 155 ? -8.023 0.295 -1.238 1 98.06 155 ALA B C 1
ATOM 3264 O O . ALA B 1 155 ? -6.898 0.792 -1.177 1 98.06 155 ALA B O 1
ATOM 3265 N N . TYR B 1 156 ? -8.969 0.637 -0.381 1 97.56 156 TYR B N 1
ATOM 3266 C CA . TYR B 1 156 ? -8.742 1.585 0.705 1 97.56 156 TYR B CA 1
ATOM 3267 C C . TYR B 1 156 ? -7.676 1.077 1.663 1 97.56 156 TYR B C 1
ATOM 3269 O O . TYR B 1 156 ? -6.719 1.792 1.973 1 97.56 156 TYR B O 1
ATOM 3277 N N . SER B 1 157 ? -7.871 -0.177 2.092 1 98.44 157 SER B N 1
ATOM 3278 C CA . SER B 1 157 ? -6.934 -0.771 3.039 1 98.44 157 SER B CA 1
ATOM 3279 C C . SER B 1 157 ? -5.523 -0.823 2.461 1 98.44 157 SER B C 1
ATOM 3281 O O . SER B 1 157 ? -4.551 -0.518 3.154 1 98.44 157 SER B O 1
ATOM 3283 N N . ALA B 1 158 ? -5.449 -1.196 1.211 1 98.69 158 ALA B N 1
ATOM 3284 C CA . ALA B 1 158 ? -4.148 -1.245 0.544 1 98.69 158 ALA B CA 1
ATOM 3285 C C . ALA B 1 158 ? -3.514 0.141 0.481 1 98.69 158 ALA B C 1
ATOM 3287 O O . ALA B 1 158 ? -2.318 0.294 0.741 1 98.69 158 ALA B O 1
ATOM 3288 N N . SER B 1 159 ? -4.285 1.131 0.161 1 98.62 159 SER B N 1
ATOM 3289 C CA . SER B 1 159 ? -3.766 2.49 0.048 1 98.62 159 SER B CA 1
ATOM 3290 C C . SER B 1 159 ? -3.24 2.996 1.389 1 98.62 159 SER B C 1
ATOM 3292 O O . SER B 1 159 ? -2.209 3.666 1.444 1 98.62 159 SER B O 1
ATOM 3294 N N . LYS B 1 160 ? -3.939 2.67 2.432 1 98.75 160 LYS B N 1
ATOM 3295 C CA . LYS B 1 160 ? -3.545 3.154 3.752 1 98.75 160 LYS B CA 1
ATOM 3296 C C . LYS B 1 160 ? -2.352 2.367 4.289 1 98.75 160 LYS B C 1
ATOM 3298 O O . LYS B 1 160 ? -1.51 2.918 5 1 98.75 160 LYS B O 1
ATOM 3303 N N . ALA B 1 161 ? -2.242 1.097 3.916 1 98.81 161 ALA B N 1
ATOM 3304 C CA . ALA B 1 161 ? -1.032 0.341 4.227 1 98.81 161 ALA B CA 1
ATOM 3305 C C . ALA B 1 161 ? 0.183 0.937 3.523 1 98.81 161 ALA B C 1
ATOM 3307 O O . ALA B 1 161 ? 1.248 1.085 4.129 1 98.81 161 ALA B O 1
ATOM 3308 N N . ALA B 1 162 ? -0.005 1.245 2.289 1 98.88 162 ALA B N 1
ATOM 3309 C CA . ALA B 1 162 ? 1.069 1.865 1.519 1 98.88 162 ALA B CA 1
ATOM 3310 C C . ALA B 1 162 ? 1.477 3.205 2.125 1 98.88 162 ALA B C 1
ATOM 3312 O O . ALA B 1 162 ? 2.668 3.5 2.248 1 98.88 162 ALA B O 1
ATOM 3313 N N . LEU B 1 163 ? 0.492 3.955 2.486 1 98.81 163 LEU B N 1
ATOM 3314 C CA . LEU B 1 163 ? 0.74 5.273 3.061 1 98.81 163 LEU B CA 1
ATOM 3315 C C . LEU B 1 163 ? 1.563 5.164 4.34 1 98.81 163 LEU B C 1
ATOM 3317 O O . LEU B 1 163 ? 2.506 5.93 4.543 1 98.81 163 LEU B O 1
ATOM 3321 N N . ARG B 1 164 ? 1.242 4.246 5.156 1 98.69 164 ARG B N 1
ATOM 3322 C CA . ARG B 1 164 ? 1.976 4.062 6.406 1 98.69 164 ARG B CA 1
ATOM 3323 C C . ARG B 1 164 ? 3.43 3.688 6.137 1 98.69 164 ARG B C 1
ATOM 3325 O O . ARG B 1 164 ? 4.34 4.211 6.777 1 98.69 164 ARG B O 1
ATOM 3332 N N . ALA B 1 165 ? 3.623 2.779 5.188 1 98.75 165 ALA B N 1
ATOM 3333 C CA . ALA B 1 165 ? 4.984 2.379 4.844 1 98.75 165 ALA B CA 1
ATOM 3334 C C . ALA B 1 165 ? 5.797 3.57 4.344 1 98.75 165 ALA B C 1
ATOM 3336 O O . ALA B 1 165 ? 6.953 3.754 4.738 1 98.75 165 ALA B O 1
ATOM 3337 N N . PHE B 1 166 ? 5.184 4.367 3.504 1 98.75 166 PHE B N 1
ATOM 3338 C CA . PHE B 1 166 ? 5.832 5.566 2.99 1 98.75 166 PHE B CA 1
ATOM 3339 C C . PHE B 1 166 ? 6.16 6.531 4.125 1 98.75 166 PHE B C 1
ATOM 3341 O O . PHE B 1 166 ? 7.27 7.059 4.195 1 98.75 166 PHE B O 1
ATOM 3348 N N . TRP B 1 167 ? 5.23 6.719 5 1 98.69 167 TRP B N 1
ATOM 3349 C CA . TRP B 1 167 ? 5.375 7.691 6.078 1 98.69 167 TRP B CA 1
ATOM 3350 C C . TRP B 1 167 ? 6.449 7.254 7.066 1 98.69 167 TRP B C 1
ATOM 3352 O O . TRP B 1 167 ? 7.254 8.07 7.527 1 98.69 167 TRP B O 1
ATOM 3362 N N . ASP B 1 168 ? 6.465 5.949 7.406 1 98.5 168 ASP B N 1
ATOM 3363 C CA . ASP B 1 168 ? 7.527 5.41 8.25 1 98.5 168 ASP B CA 1
ATOM 3364 C C . ASP B 1 168 ? 8.898 5.68 7.645 1 98.5 168 ASP B C 1
ATOM 3366 O O . ASP B 1 168 ? 9.828 6.078 8.352 1 98.5 168 ASP B O 1
ATOM 3370 N N . SER B 1 169 ? 8.977 5.461 6.344 1 98.38 169 SER B N 1
ATOM 3371 C CA . SER B 1 169 ? 10.242 5.676 5.645 1 98.38 169 SER B CA 1
ATOM 3372 C C . SER B 1 169 ? 10.633 7.148 5.652 1 98.38 169 SER B C 1
ATOM 3374 O O . SER B 1 169 ? 11.797 7.484 5.867 1 98.38 169 SER B O 1
ATOM 3376 N N . LEU B 1 170 ? 9.633 7.961 5.445 1 98.38 170 LEU B N 1
ATOM 3377 C CA . LEU B 1 170 ? 9.844 9.406 5.453 1 98.38 170 LEU B CA 1
ATOM 3378 C C . LEU B 1 170 ? 10.375 9.875 6.805 1 98.38 170 LEU B C 1
ATOM 3380 O O . LEU B 1 170 ? 11.391 10.562 6.871 1 98.38 170 LEU B O 1
ATOM 3384 N N . ARG B 1 171 ? 9.742 9.469 7.863 1 97.69 171 ARG B N 1
ATOM 3385 C CA . ARG B 1 171 ? 10.141 9.844 9.219 1 97.69 171 ARG B CA 1
ATOM 3386 C C . ARG B 1 171 ? 11.547 9.344 9.531 1 97.69 171 ARG B C 1
ATOM 3388 O O . ARG B 1 171 ? 12.367 10.086 10.078 1 97.69 171 ARG B O 1
ATOM 3395 N N . ARG B 1 172 ? 11.789 8.164 9.125 1 97.38 172 ARG B N 1
ATOM 3396 C CA . ARG B 1 172 ? 13.078 7.57 9.461 1 97.38 172 ARG B CA 1
ATOM 3397 C C . ARG B 1 172 ? 14.211 8.266 8.719 1 97.38 172 ARG B C 1
ATOM 3399 O O . ARG B 1 172 ? 15.281 8.508 9.281 1 97.38 172 ARG B O 1
ATOM 3406 N N . GLN B 1 173 ? 14.016 8.586 7.465 1 97.06 173 GLN B N 1
ATOM 3407 C CA . GLN B 1 173 ? 15.062 9.25 6.695 1 97.06 173 GLN B CA 1
ATOM 3408 C C . GLN B 1 173 ? 15.375 10.633 7.262 1 97.06 173 GLN B C 1
ATOM 3410 O O . GLN B 1 173 ? 16.5 11.117 7.152 1 97.06 173 GLN B O 1
ATOM 3415 N N . HIS B 1 174 ? 14.438 11.219 7.895 1 96.75 174 HIS B N 1
ATOM 3416 C CA . HIS B 1 174 ? 14.602 12.586 8.375 1 96.75 174 HIS B CA 1
ATOM 3417 C C . HIS B 1 174 ? 14.961 12.617 9.852 1 96.75 174 HIS B C 1
ATOM 3419 O O . HIS B 1 174 ? 15.141 13.688 10.43 1 96.75 174 HIS B O 1
ATOM 3425 N N . GLN B 1 175 ? 15.039 11.477 10.406 1 94 175 GLN B N 1
ATOM 3426 C CA . GLN B 1 175 ? 15.227 11.367 11.852 1 94 175 GLN B CA 1
ATOM 3427 C C . GLN B 1 175 ? 16.578 11.938 12.281 1 94 175 GLN B C 1
ATOM 3429 O O . GLN B 1 175 ? 17.609 11.602 11.711 1 94 175 GLN B O 1
ATOM 3434 N N . GLY B 1 176 ? 16.516 12.82 13.227 1 88.62 176 GLY B N 1
ATOM 3435 C CA . GLY B 1 176 ? 17.719 13.281 13.898 1 88.62 176 GLY B CA 1
ATOM 3436 C C . GLY B 1 176 ? 18.234 14.594 13.359 1 88.62 176 GLY B C 1
ATOM 3437 O O . GLY B 1 176 ? 19.125 15.219 13.961 1 88.62 176 GLY B O 1
ATOM 3438 N N . PHE B 1 177 ? 17.672 15.055 12.188 1 86.88 177 PHE B N 1
ATOM 3439 C CA . PHE B 1 177 ? 18.281 16.281 11.695 1 86.88 177 PHE B CA 1
ATOM 3440 C C . PHE B 1 177 ? 17.234 17.234 11.141 1 86.88 177 PHE B C 1
ATOM 3442 O O . PHE B 1 177 ? 17.484 18.422 10.984 1 86.88 177 PHE B O 1
ATOM 3449 N N . SER B 1 178 ? 16.109 16.734 10.852 1 92.06 178 SER B N 1
ATOM 3450 C CA . SER B 1 178 ? 15.078 17.562 10.234 1 92.06 178 SER B CA 1
ATOM 3451 C C . SER B 1 178 ? 14.391 18.453 11.266 1 92.06 178 SER B C 1
ATOM 3453 O O . SER B 1 178 ? 14.148 18.016 12.398 1 92.06 178 SER B O 1
ATOM 3455 N N . LYS B 1 179 ? 14.047 19.641 10.852 1 93.94 179 LYS B N 1
ATOM 3456 C CA . LYS B 1 179 ? 13.203 20.516 11.648 1 93.94 179 LYS B CA 1
ATOM 3457 C C . LYS B 1 179 ? 11.719 20.25 11.391 1 93.94 179 LYS B C 1
ATOM 3459 O O . LYS B 1 179 ? 10.859 20.75 12.117 1 93.94 179 LYS B O 1
ATOM 3464 N N . ILE B 1 180 ? 11.5 19.547 10.352 1 97.81 180 ILE B N 1
ATOM 3465 C CA . ILE B 1 180 ? 10.125 19.219 9.992 1 97.81 180 ILE B CA 1
ATOM 3466 C C . ILE B 1 180 ? 9.648 18.047 10.844 1 97.81 180 ILE B C 1
ATOM 3468 O O . ILE B 1 180 ? 10.328 17.016 10.938 1 97.81 180 ILE B O 1
ATOM 3472 N N . LYS B 1 181 ? 8.531 18.203 11.539 1 97.94 181 LYS B N 1
ATOM 3473 C CA . LYS B 1 181 ? 7.883 17.078 12.211 1 97.94 181 LYS B CA 1
ATOM 3474 C C . LYS B 1 181 ? 6.91 16.375 11.273 1 97.94 181 LYS B C 1
ATOM 3476 O O . LYS B 1 181 ? 6.121 17.016 10.586 1 97.94 181 LYS B O 1
ATOM 3481 N N . PHE B 1 182 ? 7.023 15.102 11.18 1 98.56 182 PHE B N 1
ATOM 3482 C CA . PHE B 1 182 ? 6.117 14.273 10.391 1 98.56 182 PHE B CA 1
ATOM 3483 C C . PHE B 1 182 ? 5.121 13.555 11.289 1 98.56 182 PHE B C 1
ATOM 3485 O O . PHE B 1 182 ? 5.484 12.617 12.008 1 98.56 182 PHE B O 1
ATOM 3492 N N . ILE B 1 183 ? 3.865 13.984 11.219 1 98.69 183 ILE B N 1
ATOM 3493 C CA . ILE B 1 183 ? 2.844 13.531 12.156 1 98.69 183 ILE B CA 1
ATOM 3494 C C . ILE B 1 183 ? 1.816 12.664 11.422 1 98.69 183 ILE B C 1
ATOM 3496 O O . ILE B 1 183 ? 1.36 13.023 10.336 1 98.69 183 ILE B O 1
ATOM 3500 N N . GLU B 1 184 ? 1.526 11.531 11.953 1 98.75 184 GLU B N 1
ATOM 3501 C CA . GLU B 1 184 ? 0.509 10.641 11.406 1 98.75 184 GLU B CA 1
ATOM 3502 C C . GLU B 1 184 ? -0.635 10.43 12.391 1 98.75 184 GLU B C 1
ATOM 3504 O O . GLU B 1 184 ? -0.404 10.117 13.562 1 98.75 184 GLU B O 1
ATOM 3509 N N . ILE B 1 185 ? -1.824 10.672 11.945 1 98.75 185 ILE B N 1
ATOM 3510 C CA . ILE B 1 185 ? -3.031 10.375 12.711 1 98.75 185 ILE B CA 1
ATOM 3511 C C . ILE B 1 185 ? -3.674 9.094 12.188 1 98.75 185 ILE B C 1
ATOM 3513 O O . ILE B 1 185 ? -3.863 8.93 10.984 1 98.75 185 ILE B O 1
ATOM 3517 N N . LEU B 1 186 ? -3.961 8.164 13.047 1 98.19 186 LEU B N 1
ATOM 3518 C CA . LEU B 1 186 ? -4.652 6.922 12.703 1 98.19 186 LEU B CA 1
ATOM 3519 C C . LEU B 1 186 ? -6.039 6.883 13.336 1 98.19 186 LEU B C 1
ATOM 3521 O O . LEU B 1 186 ? -6.203 6.426 14.469 1 98.19 186 LEU B O 1
ATOM 3525 N N . PRO B 1 187 ? -6.98 7.332 12.539 1 97.44 187 PRO B N 1
ATOM 3526 C CA . PRO B 1 187 ? -8.352 7.305 13.047 1 97.44 187 PRO B CA 1
ATOM 3527 C C . PRO B 1 187 ? -8.969 5.91 12.992 1 97.44 187 PRO B C 1
ATOM 3529 O O . PRO B 1 187 ? -8.625 5.105 12.125 1 97.44 187 PRO B O 1
ATOM 3532 N N . PRO B 1 188 ? -9.875 5.676 13.945 1 94.38 188 PRO B N 1
ATOM 3533 C CA . PRO B 1 188 ? -10.828 4.582 13.75 1 94.38 188 PRO B CA 1
ATOM 3534 C C . PRO B 1 188 ? -11.938 4.938 12.766 1 94.38 188 PRO B C 1
ATOM 3536 O O . PRO B 1 188 ? -11.797 5.883 11.984 1 94.38 188 PRO B O 1
ATOM 3539 N N . ALA B 1 189 ? -12.945 4.117 12.688 1 91.12 189 ALA B N 1
ATOM 3540 C CA . ALA B 1 189 ? -14.133 4.594 11.977 1 91.12 189 ALA B CA 1
ATOM 3541 C C . ALA B 1 189 ? -14.711 5.832 12.656 1 91.12 189 ALA B C 1
ATOM 3543 O O . ALA B 1 189 ? -14.883 5.859 13.875 1 91.12 189 ALA B O 1
ATOM 3544 N N . VAL B 1 190 ? -14.805 6.898 11.875 1 93.38 190 VAL B N 1
ATOM 3545 C CA . VAL B 1 190 ? -15.367 8.148 12.367 1 93.38 190 VAL B CA 1
ATOM 3546 C C . VAL B 1 190 ? -16.656 8.477 11.617 1 93.38 190 VAL B C 1
ATOM 3548 O O . VAL B 1 190 ? -16.75 8.273 10.406 1 93.38 190 VAL B O 1
ATOM 3551 N N . GLN B 1 191 ? -17.594 8.953 12.305 1 88.19 191 GLN B N 1
ATOM 3552 C CA . GLN B 1 191 ? -18.891 9.266 11.711 1 88.19 191 GLN B CA 1
ATOM 3553 C C . GLN B 1 191 ? -18.781 10.453 10.758 1 88.19 191 GLN B C 1
ATOM 3555 O O . GLN B 1 191 ? -18.906 11.602 11.18 1 88.19 191 GLN B O 1
ATOM 3560 N N . THR B 1 192 ? -18.547 10.125 9.531 1 86.06 192 THR B N 1
ATOM 3561 C CA . THR B 1 192 ? -18.406 11.109 8.469 1 86.06 192 THR B CA 1
ATOM 3562 C C . THR B 1 192 ? -19.078 10.609 7.184 1 86.06 192 THR B C 1
ATOM 3564 O O . THR B 1 192 ? -19.578 9.484 7.133 1 86.06 192 THR B O 1
ATOM 3567 N N . GLU B 1 193 ? -19.047 11.469 6.246 1 80.19 193 GLU B N 1
ATOM 3568 C CA . GLU B 1 193 ? -19.625 11.117 4.949 1 80.19 193 GLU B CA 1
ATOM 3569 C C . GLU B 1 193 ? -18.766 10.078 4.23 1 80.19 193 GLU B C 1
ATOM 3571 O O . GLU B 1 193 ? -19.188 9.508 3.221 1 80.19 193 GLU B O 1
ATOM 3576 N N . LEU B 1 194 ? -17.609 9.789 4.75 1 82 194 LEU B N 1
ATOM 3577 C CA . LEU B 1 194 ? -16.703 8.805 4.164 1 82 194 LEU B CA 1
ATOM 3578 C C . LEU B 1 194 ? -17.391 7.445 4.051 1 82 194 LEU B C 1
ATOM 3580 O O . LEU B 1 194 ? -17.078 6.66 3.158 1 82 194 LEU B O 1
ATOM 3584 N N . HIS B 1 195 ? -18.422 7.195 4.836 1 79.06 195 HIS B N 1
ATOM 3585 C CA . HIS B 1 195 ? -19.062 5.887 4.914 1 79.06 195 HIS B CA 1
ATOM 3586 C C . HIS B 1 195 ? -20.438 5.906 4.246 1 79.06 195 HIS B C 1
ATOM 3588 O O . HIS B 1 195 ? -21.203 4.945 4.363 1 79.06 195 HIS B O 1
ATOM 3594 N N . ASP B 1 196 ? -20.734 6.973 3.561 1 76.69 196 ASP B N 1
ATOM 3595 C CA . ASP B 1 196 ? -22.078 7.148 3.02 1 76.69 196 ASP B CA 1
ATOM 3596 C C . ASP B 1 196 ? -22.406 6.074 1.986 1 76.69 196 ASP B C 1
ATOM 3598 O O . ASP B 1 196 ? -23.562 5.852 1.655 1 76.69 196 ASP B O 1
ATOM 3602 N N . TYR B 1 197 ? -21.422 5.453 1.539 1 68.19 197 TYR B N 1
ATOM 3603 C CA . TYR B 1 197 ? -21.641 4.387 0.57 1 68.19 197 TYR B CA 1
ATOM 3604 C C . TYR B 1 197 ? -22.406 3.227 1.206 1 68.19 197 TYR B C 1
ATOM 3606 O O . TYR B 1 197 ? -23.031 2.426 0.505 1 68.19 197 TYR B O 1
ATOM 3614 N N . MET B 1 198 ? -22.406 3.082 2.5 1 68.75 198 MET B N 1
ATOM 3615 C CA . MET B 1 198 ? -23.156 2.062 3.236 1 68.75 198 MET B CA 1
ATOM 3616 C C . MET B 1 198 ? -24.609 2.486 3.443 1 68.75 198 MET B C 1
ATOM 3618 O O . MET B 1 198 ? -25.391 1.756 4.051 1 68.75 198 MET B O 1
ATOM 3622 N N . GLY B 1 199 ? -24.969 3.619 2.902 1 68.5 199 GLY B N 1
ATOM 3623 C CA . GLY B 1 199 ? -26.203 4.316 3.248 1 68.5 199 GLY B CA 1
ATOM 3624 C C . GLY B 1 199 ? -25.984 5.449 4.23 1 68.5 199 GLY B C 1
ATOM 3625 O O . GLY B 1 199 ? -25.219 5.316 5.188 1 68.5 199 GLY B O 1
ATOM 3626 N N . VAL B 1 200 ? -26.625 6.543 3.918 1 74 200 VAL B N 1
ATOM 3627 C CA . VAL B 1 200 ? -26.359 7.773 4.656 1 74 200 VAL B CA 1
ATOM 3628 C C . VAL B 1 200 ? -26.578 7.543 6.145 1 74 200 VAL B C 1
ATOM 3630 O O . VAL B 1 200 ? -25.719 7.852 6.969 1 74 200 VAL B O 1
ATOM 3633 N N . GLU B 1 201 ? -27.672 6.879 6.52 1 71.81 201 GLU B N 1
ATOM 3634 C CA . GLU B 1 201 ? -28 6.691 7.93 1 71.81 201 GLU B CA 1
ATOM 3635 C C . GLU B 1 201 ? -27.047 5.711 8.594 1 71.81 201 GLU B C 1
ATOM 3637 O O . GLU B 1 201 ? -26.516 5.992 9.672 1 71.81 201 GLU B O 1
ATOM 3642 N N . ARG B 1 202 ? -26.875 4.598 7.949 1 67.88 202 ARG B N 1
ATOM 3643 C CA . ARG B 1 202 ? -25.984 3.574 8.484 1 67.88 202 ARG B CA 1
ATOM 3644 C C . ARG B 1 202 ? -24.531 4.066 8.516 1 67.88 202 ARG B C 1
ATOM 3646 O O . ARG B 1 202 ? -23.828 3.85 9.492 1 67.88 202 ARG B O 1
ATOM 3653 N N . GLY B 1 203 ? -24.172 4.715 7.496 1 72.19 203 GLY B N 1
ATOM 3654 C CA . GLY B 1 203 ? -22.812 5.195 7.383 1 72.19 203 GLY B CA 1
ATOM 3655 C C . GLY B 1 203 ? -22.453 6.227 8.438 1 72.19 203 GLY B C 1
ATOM 3656 O O . GLY B 1 203 ? -21.359 6.188 9 1 72.19 203 GLY B O 1
ATOM 3657 N N . ARG B 1 204 ? -23.344 7.066 8.742 1 75.31 204 ARG B N 1
ATOM 3658 C CA . ARG B 1 204 ? -23.062 8.172 9.656 1 75.31 204 ARG B CA 1
ATOM 3659 C C . ARG B 1 204 ? -23.094 7.699 11.109 1 75.31 204 ARG B C 1
ATOM 3661 O O . ARG B 1 204 ? -22.703 8.438 12.016 1 75.31 204 ARG B O 1
ATOM 3668 N N . ALA B 1 205 ? -23.438 6.473 11.336 1 76 205 ALA B N 1
ATOM 3669 C CA . ALA B 1 205 ? -23.531 5.926 12.688 1 76 205 ALA B CA 1
ATOM 3670 C C . ALA B 1 205 ? -22.312 5.062 13.008 1 76 205 ALA B C 1
ATOM 3672 O O . ALA B 1 205 ? -22.141 4.637 14.156 1 76 205 ALA B O 1
ATOM 3673 N N . VAL B 1 206 ? -21.531 4.941 12.062 1 76.19 206 VAL B N 1
ATOM 3674 C CA . VAL B 1 206 ? -20.422 4 12.219 1 76.19 206 VAL B CA 1
ATOM 3675 C C . VAL B 1 206 ? -19.234 4.703 12.859 1 76.19 206 VAL B C 1
ATOM 3677 O O . VAL B 1 206 ? -18.766 5.723 12.352 1 76.19 206 VAL B O 1
ATOM 3680 N N . GLY B 1 207 ? -18.906 4.117 14.031 1 85.56 207 GLY B N 1
ATOM 3681 C CA . GLY B 1 207 ? -17.641 4.547 14.594 1 85.56 207 GLY B CA 1
ATOM 3682 C C . GLY B 1 207 ? -17.781 5.645 15.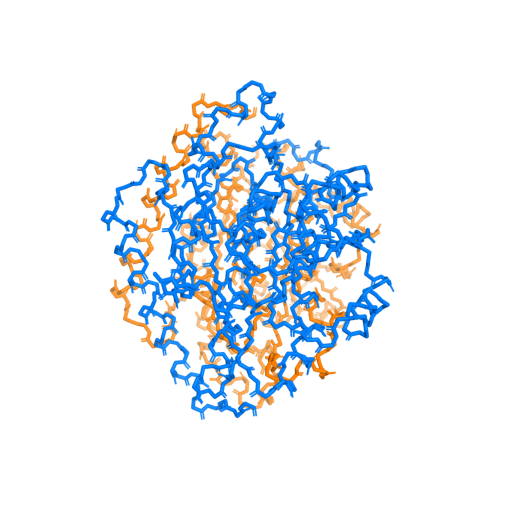633 1 85.56 207 GLY B C 1
ATOM 3683 O O . GLY B 1 207 ? -18.859 5.812 16.219 1 85.56 207 GLY B O 1
ATOM 3684 N N . MET B 1 208 ? -16.719 6.332 15.875 1 92.44 208 MET B N 1
ATOM 3685 C CA . MET B 1 208 ? -16.562 7.379 16.875 1 92.44 208 MET B CA 1
ATOM 3686 C C . MET B 1 208 ? -17.219 8.68 16.406 1 92.44 208 MET B C 1
ATOM 3688 O O . MET B 1 208 ? -17.078 9.062 15.25 1 92.44 208 MET B O 1
ATOM 3692 N N . PRO B 1 209 ? -18.016 9.344 17.297 1 95.25 209 PRO B N 1
ATOM 3693 C CA . PRO B 1 209 ? -18.531 10.648 16.906 1 95.25 209 PRO B CA 1
ATOM 3694 C C . PRO B 1 209 ? -17.453 11.617 16.469 1 95.25 209 PRO B C 1
ATOM 3696 O O . PRO B 1 209 ? -16.391 11.703 17.094 1 95.25 209 PRO B O 1
ATOM 3699 N N . LEU B 1 210 ? -17.672 12.352 15.398 1 96.44 210 LEU B N 1
ATOM 3700 C CA . LEU B 1 210 ? -16.703 13.25 14.781 1 96.44 210 LEU B CA 1
ATOM 3701 C C . LEU B 1 210 ? -16.188 14.273 15.789 1 96.44 210 LEU B C 1
ATOM 3703 O O . LEU B 1 210 ? -14.992 14.547 15.844 1 96.44 210 LEU B O 1
ATOM 3707 N N . ALA B 1 211 ? -17.078 14.82 16.656 1 97.19 211 ALA B N 1
ATOM 3708 C CA . ALA B 1 211 ? -16.703 15.82 17.641 1 97.19 211 ALA B CA 1
ATOM 3709 C C . ALA B 1 211 ? -15.695 15.258 18.641 1 97.19 211 ALA B C 1
ATOM 3711 O O . ALA B 1 211 ? -14.727 15.922 19 1 97.19 211 ALA B O 1
ATOM 3712 N N . GLU B 1 212 ? -16 14.039 19.047 1 97.56 212 GLU B N 1
ATOM 3713 C CA . GLU B 1 212 ? -15.109 13.375 19.984 1 97.56 212 GLU B CA 1
ATOM 3714 C C . GLU B 1 212 ? -13.742 13.117 19.344 1 97.56 212 GLU B C 1
ATOM 3716 O O . GLU B 1 212 ? -12.711 13.375 19.969 1 97.56 212 GLU B O 1
ATOM 3721 N N . PHE B 1 213 ? -13.719 12.625 18.141 1 97.75 213 PHE B N 1
ATOM 3722 C CA . PHE B 1 213 ? -12.469 12.398 17.422 1 97.75 213 PHE B CA 1
ATOM 3723 C C . PHE B 1 213 ? -11.672 13.688 17.281 1 97.75 213 PHE B C 1
ATOM 3725 O O . PHE B 1 213 ? -10.461 13.711 17.531 1 97.75 213 PHE B O 1
ATOM 3732 N N . THR B 1 214 ? -12.352 14.742 16.938 1 98.19 214 THR B N 1
ATOM 3733 C CA . THR B 1 214 ? -11.711 16.031 16.672 1 98.19 214 THR B CA 1
ATOM 3734 C C . THR B 1 214 ? -11.008 16.547 17.922 1 98.19 214 THR B C 1
ATOM 3736 O O . THR B 1 214 ? -9.859 17 17.844 1 98.19 214 THR B O 1
ATOM 3739 N N . GLU B 1 215 ? -11.68 16.406 19.047 1 98.12 215 GLU B N 1
ATOM 3740 C CA . GLU B 1 215 ? -11.102 16.875 20.312 1 98.12 215 GLU B CA 1
ATOM 3741 C C . GLU B 1 215 ? -9.875 16.062 20.688 1 98.12 215 GLU B C 1
ATOM 3743 O O . GLU B 1 215 ? -8.852 16.609 21.109 1 98.12 215 GLU B O 1
ATOM 3748 N N . GLN B 1 216 ? -9.969 14.781 20.516 1 98.25 216 GLN B N 1
ATOM 3749 C CA . GLN B 1 216 ? -8.852 13.914 20.859 1 98.25 216 GLN B CA 1
ATOM 3750 C C . GLN B 1 216 ? -7.668 14.141 19.922 1 98.25 216 GLN B C 1
ATOM 3752 O O . GLN B 1 216 ? -6.52 14.188 20.359 1 98.25 216 GLN B O 1
ATOM 3757 N N . ALA B 1 217 ? -7.965 14.258 18.625 1 98.44 217 ALA B N 1
ATOM 3758 C CA . ALA B 1 217 ? -6.914 14.492 17.641 1 98.44 217 ALA B CA 1
ATOM 3759 C C . ALA B 1 217 ? -6.203 15.812 17.906 1 98.44 217 ALA B C 1
ATOM 3761 O O . ALA B 1 217 ? -4.973 15.883 17.891 1 98.44 217 ALA B O 1
ATOM 3762 N N . TYR B 1 218 ? -6.965 16.859 18.203 1 98.56 218 TYR B N 1
ATOM 3763 C CA . TYR B 1 218 ? -6.371 18.172 18.484 1 98.56 218 TYR B CA 1
ATOM 3764 C C . TYR B 1 218 ? -5.496 18.109 19.734 1 98.56 218 TYR B C 1
ATOM 3766 O O . TYR B 1 218 ? -4.387 18.641 19.734 1 98.56 218 TYR B O 1
ATOM 3774 N N . ALA B 1 219 ? -6.039 17.484 20.766 1 98.5 219 ALA B N 1
ATOM 3775 C CA . ALA B 1 219 ? -5.285 17.406 22 1 98.5 219 ALA B CA 1
ATOM 3776 C C . ALA B 1 219 ? -3.945 16.719 21.797 1 98.5 219 ALA B C 1
ATOM 3778 O O . ALA B 1 219 ? -2.926 17.141 22.344 1 98.5 219 ALA B O 1
ATOM 3779 N N . ALA B 1 220 ? -3.979 15.648 21.016 1 98.5 220 ALA B N 1
ATOM 3780 C CA . ALA B 1 220 ? -2.748 14.922 20.734 1 98.5 220 ALA B CA 1
ATOM 3781 C C . ALA B 1 220 ? -1.78 15.773 19.906 1 98.5 220 ALA B C 1
ATOM 3783 O O . ALA B 1 220 ? -0.579 15.805 20.188 1 98.5 220 ALA B O 1
ATOM 3784 N N . LEU B 1 221 ? -2.295 16.469 18.938 1 98.44 221 LEU B N 1
ATOM 3785 C CA . LEU B 1 221 ? -1.474 17.375 18.125 1 98.44 221 LEU B CA 1
ATOM 3786 C C . LEU B 1 221 ? -0.858 18.469 19 1 98.44 221 LEU B C 1
ATOM 3788 O O . LEU B 1 221 ? 0.333 18.766 18.875 1 98.44 221 LEU B O 1
ATOM 3792 N N . ALA B 1 222 ? -1.663 19 19.875 1 98.06 222 ALA B N 1
ATOM 3793 C CA . ALA B 1 222 ? -1.226 20.094 20.75 1 98.06 222 ALA B CA 1
ATOM 3794 C C . ALA B 1 222 ? -0.159 19.609 21.734 1 98.06 222 ALA B C 1
ATOM 3796 O O . ALA B 1 222 ? 0.699 20.391 22.156 1 98.06 222 ALA B O 1
ATOM 3797 N N . SER B 1 223 ? -0.221 18.328 22.047 1 97.69 223 SER B N 1
ATOM 3798 C CA . SER B 1 223 ? 0.748 17.781 22.984 1 97.69 223 SER B CA 1
ATOM 3799 C C . SER B 1 223 ? 2.07 17.469 22.297 1 97.69 223 SER B C 1
ATOM 3801 O O . SER B 1 223 ? 3.049 17.109 22.953 1 97.69 223 SER B O 1
ATOM 3803 N N . GLY B 1 224 ? 2.096 17.453 20.984 1 96.56 224 GLY B N 1
ATOM 3804 C CA . GLY B 1 224 ? 3.332 17.281 20.25 1 96.56 224 GLY B CA 1
ATOM 3805 C C . GLY B 1 224 ? 3.578 15.852 19.812 1 96.56 224 GLY B C 1
ATOM 3806 O O . GLY B 1 224 ? 4.672 15.516 19.359 1 96.56 224 GLY B O 1
ATOM 3807 N N . LYS B 1 225 ? 2.535 15.016 19.875 1 96.62 225 LYS B N 1
ATOM 3808 C CA . LYS B 1 225 ? 2.686 13.625 19.453 1 96.62 225 LYS B CA 1
ATOM 3809 C C . LYS B 1 225 ? 2.85 13.531 17.938 1 96.62 225 LYS B C 1
ATOM 3811 O O . LYS B 1 225 ? 2.197 14.258 17.188 1 96.62 225 LYS B O 1
ATOM 3816 N N . GLU B 1 226 ? 3.701 12.586 17.5 1 96.56 226 GLU B N 1
ATOM 3817 C CA . GLU B 1 226 ? 3.945 12.43 16.062 1 96.56 226 GLU B CA 1
ATOM 3818 C C . GLU B 1 226 ? 3.189 11.227 15.508 1 96.56 226 GLU B C 1
ATOM 3820 O O . GLU B 1 226 ? 2.998 11.117 14.297 1 96.56 226 GLU B O 1
ATOM 3825 N N . GLU B 1 227 ? 2.932 10.297 16.312 1 97.25 227 GLU B N 1
ATOM 3826 C CA . GLU B 1 227 ? 2.047 9.18 16.016 1 97.25 227 GLU B CA 1
ATOM 3827 C C . GLU B 1 227 ? 0.813 9.188 16.906 1 97.25 227 GLU B C 1
ATOM 3829 O O . GLU B 1 227 ? 0.918 8.969 18.125 1 97.25 227 GLU B O 1
ATOM 3834 N N . ILE B 1 228 ? -0.319 9.461 16.328 1 98.38 228 ILE B N 1
ATOM 3835 C CA . ILE B 1 228 ? -1.556 9.664 17.078 1 98.38 228 ILE B CA 1
ATOM 3836 C C . ILE B 1 228 ? -2.553 8.555 16.734 1 98.38 228 ILE B C 1
ATOM 3838 O O . ILE B 1 228 ? -3.135 8.555 15.641 1 98.38 228 ILE B O 1
ATOM 3842 N N . ILE B 1 229 ? -2.699 7.641 17.578 1 97.5 229 ILE B N 1
ATOM 3843 C CA . ILE B 1 229 ? -3.658 6.551 17.422 1 97.5 229 ILE B CA 1
ATOM 3844 C C . ILE B 1 229 ? -4.898 6.828 18.266 1 97.5 229 ILE B C 1
ATOM 3846 O O . ILE B 1 229 ? -4.809 6.961 19.5 1 97.5 229 ILE B O 1
ATOM 3850 N N . ILE B 1 230 ? -5.969 6.98 17.656 1 97 230 ILE B N 1
ATOM 3851 C CA . ILE B 1 230 ? -7.219 7.262 18.359 1 97 230 ILE B CA 1
ATOM 3852 C C . ILE B 1 230 ? -8.172 6.082 18.203 1 97 230 ILE B C 1
ATOM 3854 O O . ILE B 1 230 ? -8.32 5.539 17.109 1 97 230 ILE B O 1
ATOM 3858 N N . GLY B 1 231 ? -8.758 5.738 19.281 1 94.31 231 GLY B N 1
ATOM 3859 C CA . GLY B 1 231 ? -9.656 4.598 19.25 1 94.31 231 GLY B CA 1
ATOM 3860 C C . GLY B 1 231 ? -8.938 3.27 19.141 1 94.31 231 GLY B C 1
ATOM 3861 O O . GLY B 1 231 ? -7.805 3.131 19.609 1 94.31 231 GLY B O 1
ATOM 3862 N N . ASN B 1 232 ? -9.75 2.289 18.688 1 92.5 232 ASN B N 1
ATOM 3863 C CA . ASN B 1 232 ? -9.219 0.939 18.562 1 92.5 232 ASN B CA 1
ATOM 3864 C C . ASN B 1 232 ? -9.758 0.242 17.312 1 92.5 232 ASN B C 1
ATOM 3866 O O . ASN B 1 232 ? -10.75 0.687 16.734 1 92.5 232 ASN B O 1
ATOM 3870 N N . LEU B 1 233 ? -8.953 -0.694 16.906 1 92.81 233 LEU B N 1
ATOM 3871 C CA . LEU B 1 233 ? -9.438 -1.546 15.836 1 92.81 233 LEU B CA 1
ATOM 3872 C C . LEU B 1 233 ? -10.633 -2.375 16.297 1 92.81 233 LEU B C 1
ATOM 3874 O O . LEU B 1 233 ? -10.586 -3.01 17.344 1 92.81 233 LEU B O 1
ATOM 3878 N N . HIS B 1 234 ? -11.648 -2.355 15.531 1 88.62 234 HIS B N 1
ATOM 3879 C CA . HIS B 1 234 ? -12.859 -3.088 15.883 1 88.62 234 HIS B CA 1
ATOM 3880 C C . HIS B 1 234 ? -12.57 -4.57 16.078 1 88.62 234 HIS B C 1
ATOM 3882 O O . HIS B 1 234 ? -11.938 -5.203 15.234 1 88.62 234 HIS B O 1
ATOM 3888 N N . GLY B 1 235 ? -12.953 -5.09 17.219 1 89.19 235 GLY B N 1
ATOM 3889 C CA . GLY B 1 235 ? -12.812 -6.508 17.516 1 89.19 235 GLY B CA 1
ATOM 3890 C C . GLY B 1 235 ? -11.469 -6.863 18.109 1 89.19 235 GLY B C 1
ATOM 3891 O O . GLY B 1 235 ? -11.266 -7.996 18.562 1 89.19 235 GLY B O 1
ATOM 3892 N N . ALA B 1 236 ? -10.594 -5.906 18.125 1 93.12 236 ALA B N 1
ATOM 3893 C CA . ALA B 1 236 ? -9.266 -6.199 18.656 1 93.12 236 ALA B CA 1
ATOM 3894 C C . ALA B 1 236 ? -9.156 -5.777 20.125 1 93.12 236 ALA B C 1
ATOM 3896 O O . ALA B 1 236 ? -9.703 -4.746 20.516 1 93.12 236 ALA B O 1
ATOM 3897 N N . ALA B 1 237 ? -8.445 -6.617 20.922 1 94.75 237 ALA B N 1
ATOM 3898 C CA . ALA B 1 237 ? -8.094 -6.191 22.266 1 94.75 237 ALA B CA 1
ATOM 3899 C C . ALA B 1 237 ? -6.984 -5.145 22.25 1 94.75 237 ALA B C 1
ATOM 3901 O O . ALA B 1 237 ? -6.039 -5.246 21.453 1 94.75 237 ALA B O 1
ATOM 3902 N N . ALA B 1 238 ? -7.16 -4.152 23.094 1 94.62 238 ALA B N 1
ATOM 3903 C CA . ALA B 1 238 ? -6.164 -3.084 23.156 1 94.62 238 ALA B CA 1
ATOM 3904 C C . ALA B 1 238 ? -4.766 -3.65 23.375 1 94.62 238 ALA B C 1
ATOM 3906 O O . ALA B 1 238 ? -3.789 -3.146 22.828 1 94.62 238 ALA B O 1
ATOM 3907 N N . GLU B 1 239 ? -4.727 -4.684 24.156 1 96.06 239 GLU B N 1
ATOM 3908 C CA . GLU B 1 239 ? -3.443 -5.305 24.484 1 96.06 239 GLU B CA 1
ATOM 3909 C C . GLU B 1 239 ? -2.814 -5.941 23.25 1 96.06 239 GLU B C 1
ATOM 3911 O O . GLU B 1 239 ? -1.595 -5.895 23.078 1 96.06 239 GLU B O 1
ATOM 3916 N N . ASP B 1 240 ? -3.611 -6.566 22.453 1 96.44 240 ASP B N 1
ATOM 3917 C CA . ASP B 1 240 ? -3.107 -7.191 21.234 1 96.44 240 ASP B CA 1
ATOM 3918 C C . ASP B 1 240 ? -2.57 -6.148 20.266 1 96.44 240 ASP B C 1
ATOM 3920 O O . ASP B 1 240 ? -1.531 -6.355 19.625 1 96.44 240 ASP B O 1
ATOM 3924 N N . VAL B 1 241 ? -3.279 -5.035 20.172 1 96.81 241 VAL B N 1
ATOM 3925 C CA . VAL B 1 241 ? -2.84 -3.945 19.312 1 96.81 241 VAL B CA 1
ATOM 3926 C C . VAL B 1 241 ? -1.514 -3.385 19.828 1 96.81 241 VAL B C 1
ATOM 3928 O O . VAL B 1 241 ? -0.602 -3.123 19.031 1 96.81 241 VAL B O 1
ATOM 3931 N N . GLN B 1 242 ? -1.41 -3.252 21.109 1 97.19 242 GLN B N 1
ATOM 3932 C CA . GLN B 1 242 ? -0.192 -2.723 21.719 1 97.19 242 GLN B CA 1
ATOM 3933 C C . GLN B 1 242 ? 1.001 -3.633 21.438 1 97.19 242 GLN B C 1
ATOM 3935 O O . GLN B 1 242 ? 2.076 -3.158 21.062 1 97.19 242 GLN B O 1
ATOM 3940 N N . ILE B 1 243 ? 0.81 -4.93 21.656 1 97.81 243 ILE B N 1
ATOM 3941 C CA . ILE B 1 243 ? 1.888 -5.883 21.406 1 97.81 243 ILE B CA 1
ATOM 3942 C C . ILE B 1 243 ? 2.277 -5.863 19.938 1 97.81 243 ILE B C 1
ATOM 3944 O O . ILE B 1 243 ? 3.465 -5.879 19.594 1 97.81 243 ILE B O 1
ATOM 3948 N N . PHE B 1 244 ? 1.303 -5.809 19.062 1 97.88 244 PHE B N 1
ATOM 3949 C CA . PHE B 1 244 ? 1.533 -5.746 17.625 1 97.88 244 PHE B CA 1
ATOM 3950 C C . PHE B 1 244 ? 2.379 -4.531 17.266 1 97.88 244 PHE B C 1
ATOM 3952 O O . PHE B 1 244 ? 3.381 -4.652 16.562 1 97.88 244 PHE B O 1
ATOM 3959 N N . LEU B 1 245 ? 1.995 -3.402 17.797 1 97.62 245 LEU B N 1
ATOM 3960 C CA . LEU B 1 245 ? 2.688 -2.158 17.484 1 97.62 245 LEU B CA 1
ATOM 3961 C C . LEU B 1 245 ? 4.105 -2.166 18.047 1 97.62 245 LEU B C 1
ATOM 3963 O O . LEU B 1 245 ? 5.031 -1.658 17.422 1 97.62 245 LEU B O 1
ATOM 3967 N N . GLU B 1 246 ? 4.273 -2.701 19.203 1 97.88 246 GLU B N 1
ATOM 3968 C CA . GLU B 1 246 ? 5.59 -2.775 19.828 1 97.88 246 GLU B CA 1
ATOM 3969 C C . GLU B 1 246 ? 6.539 -3.656 19.016 1 97.88 246 GLU B C 1
ATOM 3971 O O . GLU B 1 246 ? 7.695 -3.295 18.797 1 97.88 246 GLU B O 1
ATOM 3976 N N . LYS B 1 247 ? 6.055 -4.84 18.656 1 98.19 247 LYS B N 1
ATOM 3977 C CA . LYS B 1 247 ? 6.887 -5.742 17.859 1 98.19 247 LYS B CA 1
ATOM 3978 C C . LYS B 1 247 ? 7.191 -5.152 16.484 1 98.19 247 LYS B C 1
ATOM 3980 O O . LYS B 1 247 ? 8.305 -5.293 15.977 1 98.19 247 LYS B O 1
ATOM 3985 N N . ARG B 1 248 ? 6.195 -4.531 15.891 1 97.88 248 ARG B N 1
ATOM 3986 C CA . ARG B 1 248 ? 6.406 -3.879 14.602 1 97.88 248 ARG B CA 1
ATOM 3987 C C . ARG B 1 248 ? 7.504 -2.822 14.695 1 97.88 248 ARG B C 1
ATOM 3989 O O . ARG B 1 248 ? 8.383 -2.748 13.828 1 97.88 248 ARG B O 1
ATOM 3996 N N . LYS B 1 249 ? 7.383 -1.963 15.719 1 97.62 249 LYS B N 1
ATOM 3997 C CA . LYS B 1 249 ? 8.375 -0.917 15.922 1 97.62 249 LYS B CA 1
ATOM 3998 C C . LYS B 1 249 ? 9.773 -1.514 16.109 1 97.62 249 LYS B C 1
ATOM 4000 O O . LYS B 1 249 ? 10.75 -1.012 15.555 1 97.62 249 LYS B O 1
ATOM 4005 N N . LEU B 1 250 ? 9.828 -2.562 16.875 1 98 250 LEU B N 1
ATOM 4006 C CA . LEU B 1 250 ? 11.102 -3.23 17.141 1 98 250 LEU B CA 1
ATOM 4007 C C . LEU B 1 250 ? 11.703 -3.758 15.836 1 98 250 LEU B C 1
ATOM 4009 O O . LEU B 1 250 ? 12.891 -3.553 15.57 1 98 250 LEU B O 1
ATOM 4013 N N . MET B 1 251 ? 10.93 -4.434 15.062 1 97.88 251 MET B N 1
ATOM 4014 C CA . MET B 1 251 ? 11.375 -4.977 13.781 1 97.88 251 MET B CA 1
ATOM 4015 C C . MET B 1 251 ? 11.812 -3.859 12.844 1 97.88 251 MET B C 1
ATOM 4017 O O . MET B 1 251 ? 12.875 -3.947 12.219 1 97.88 251 MET B O 1
ATOM 4021 N N . PHE B 1 252 ? 11.039 -2.822 12.758 1 98.06 252 PHE B N 1
ATOM 4022 C CA . PHE B 1 252 ? 11.336 -1.689 11.891 1 98.06 252 PHE B CA 1
ATOM 4023 C C . PHE B 1 252 ? 12.641 -1.015 12.297 1 98.06 252 PHE B C 1
ATOM 4025 O O . PHE B 1 252 ? 13.477 -0.708 11.453 1 98.06 252 PHE B O 1
ATOM 4032 N N . ASP B 1 253 ? 12.781 -0.75 13.602 1 97.25 253 ASP B N 1
ATOM 4033 C CA . ASP B 1 253 ? 13.977 -0.078 14.109 1 97.25 253 ASP B CA 1
ATOM 4034 C C . ASP B 1 253 ? 15.227 -0.917 13.852 1 97.25 253 ASP B C 1
ATOM 4036 O O . ASP B 1 253 ? 16.266 -0.387 13.445 1 97.25 253 ASP B O 1
ATOM 4040 N N . ASN B 1 254 ? 15.109 -2.213 14.078 1 96 254 ASN B N 1
ATOM 4041 C CA . ASN B 1 254 ? 16.266 -3.084 13.859 1 96 254 ASN B CA 1
ATOM 4042 C C . ASN B 1 254 ? 16.672 -3.105 12.391 1 96 254 ASN B C 1
ATOM 4044 O O . ASN B 1 254 ? 17.859 -2.996 12.07 1 96 254 ASN B O 1
ATOM 4048 N N . LEU B 1 255 ? 15.703 -3.244 11.516 1 95.25 255 LEU B N 1
ATOM 4049 C CA . LEU B 1 255 ? 15.969 -3.219 10.078 1 95.25 255 LEU B CA 1
ATOM 4050 C C . LEU B 1 255 ? 16.578 -1.881 9.664 1 95.25 255 LEU B C 1
ATOM 4052 O O . LEU B 1 255 ? 17.562 -1.842 8.93 1 95.25 255 LEU B O 1
ATOM 4056 N N . SER B 1 256 ? 15.977 -0.831 10.156 1 95.81 256 SER B N 1
ATOM 4057 C CA . SER B 1 256 ? 16.406 0.516 9.797 1 95.81 256 SER B CA 1
ATOM 4058 C C . SER B 1 256 ? 17.812 0.796 10.297 1 95.81 256 SER B C 1
ATOM 4060 O O . SER B 1 256 ? 18.625 1.422 9.602 1 95.81 256 SER B O 1
ATOM 4062 N N . ASP B 1 257 ? 18.094 0.361 11.516 1 94.12 257 ASP B N 1
ATOM 4063 C CA . ASP B 1 257 ? 19.438 0.56 12.07 1 94.12 257 ASP B CA 1
ATOM 4064 C C . ASP B 1 257 ? 20.484 -0.164 11.242 1 94.12 257 ASP B C 1
ATOM 4066 O O . ASP B 1 257 ? 21.594 0.358 11.039 1 94.12 257 ASP B O 1
ATOM 4070 N N . ALA B 1 258 ? 20.156 -1.301 10.75 1 89.12 258 ALA B N 1
ATOM 4071 C CA . ALA B 1 258 ? 21.078 -2.062 9.922 1 89.12 258 ALA B CA 1
ATOM 4072 C C . ALA B 1 258 ? 21.328 -1.351 8.594 1 89.12 258 ALA B C 1
ATOM 4074 O O . ALA B 1 258 ? 22.438 -1.396 8.062 1 89.12 258 ALA B O 1
ATOM 4075 N N . MET B 1 259 ? 20.359 -0.662 8.086 1 89.12 259 MET B N 1
ATOM 4076 C CA . MET B 1 259 ? 20.438 0.01 6.789 1 89.12 259 MET B CA 1
ATOM 4077 C C . MET B 1 259 ? 21.078 1.393 6.938 1 89.12 259 MET B C 1
ATOM 4079 O O . MET B 1 259 ? 21.625 1.93 5.98 1 89.12 259 MET B O 1
ATOM 4083 N N . ALA B 1 260 ? 20.906 1.911 8.109 1 87.5 260 ALA B N 1
ATOM 4084 C CA . ALA B 1 260 ? 21.359 3.277 8.359 1 87.5 260 ALA B CA 1
ATOM 4085 C C . ALA B 1 260 ? 22.875 3.383 8.219 1 87.5 260 ALA B C 1
ATOM 4087 O O . ALA B 1 260 ? 23.406 4.461 7.949 1 87.5 260 ALA B O 1
ATOM 4088 N N . LEU B 1 261 ? 23.531 2.283 8.43 1 79.5 261 LEU B N 1
ATOM 4089 C CA . LEU B 1 261 ? 25 2.275 8.352 1 79.5 261 LEU B CA 1
ATOM 4090 C C . LEU B 1 261 ? 25.469 2.727 6.977 1 79.5 261 LEU B C 1
ATOM 4092 O O . LEU B 1 261 ? 26.562 3.283 6.84 1 79.5 261 LEU B O 1
ATOM 4096 N N . HIS B 1 262 ? 24.578 2.666 6.027 1 73.62 262 HIS B N 1
ATOM 4097 C CA . HIS B 1 262 ? 24.953 2.98 4.652 1 73.62 262 HIS B CA 1
ATOM 4098 C C . HIS B 1 262 ? 24.188 4.188 4.133 1 73.62 262 HIS B C 1
ATOM 4100 O O . HIS B 1 262 ? 24.234 4.5 2.941 1 73.62 262 HIS B O 1
ATOM 4106 N N . PHE B 1 263 ? 23.5 4.863 5.059 1 80.5 263 PHE B N 1
ATOM 4107 C CA . PHE B 1 263 ? 22.625 5.941 4.625 1 80.5 263 PHE B CA 1
ATOM 4108 C C . PHE B 1 263 ? 23.25 7.301 4.938 1 80.5 263 PHE B C 1
ATOM 4110 O O . PHE B 1 263 ? 23.688 7.547 6.062 1 80.5 263 PHE B O 1
ATOM 4117 N N . LYS B 1 264 ? 23.516 8.125 3.887 1 77.69 264 LYS B N 1
ATOM 4118 C CA . LYS B 1 264 ? 23.891 9.531 4.02 1 77.69 264 LYS B CA 1
ATOM 4119 C C . LYS B 1 264 ? 22.734 10.445 3.615 1 77.69 264 LYS B C 1
ATOM 4121 O O . LYS B 1 264 ? 22.312 10.438 2.459 1 77.69 264 LYS B O 1
ATOM 4126 N N . PRO B 1 265 ? 22.109 11.141 4.574 1 78.06 265 PRO B N 1
ATOM 4127 C CA . PRO B 1 265 ? 20.953 11.992 4.242 1 78.06 265 PRO B CA 1
ATOM 4128 C C . PRO B 1 265 ? 21.266 12.992 3.129 1 78.06 265 PRO B C 1
ATOM 4130 O O . PRO B 1 265 ? 22.422 13.383 2.951 1 78.06 265 PRO B O 1
#

Sequence (530 aa):
MVFQYKRVLLVGATAGIGAAMADKLVEEGAKVIAVGRRQERLDAFVAKHGPERASAIKYDVTDRAGLDAFVNKVVETYPDLDCVFLNSGTQTQAKLTRPAEIDLDAFHHEFEVNYISVVNLTIKFLPHLEKKDYPTSVIVTGSLLSLVPAFLMPAYSASKAALRAFWDSLRRQHQGFSKIKFIEILPPAVQTELHDYMGVERGRAVGMPLAEFTEQAYAALASGKEEIIIGNLHGAAAEDVQIFLEKRKLMFDNLSDAMALHFKPMVFQYKRVLLVGATAGIGAAMADKLVEEGAKVIAVGRRQERLDAFVAKHGPERASAIKYDVTDRAGLDAFVNKVVETYPDLDCVFLNSGTQTQAKLTRPAEIDLDAFHHEFEVNYISVVNLTIKFLPHLEKKDYPTSVIVTGSLLSLVPAFLMPAYSASKAALRAFWDSLRRQHQGFSKIKFIEILPPAVQTELHDYMGVERGRAVGMPLAEFTEQAYAALASGKEEIIIGNLHGAAAEDVQIFLEKRKLMFDNLSDAMALHFKP

Secondary structure (DSSP, 8-state):
-----SEEEEES-SSHHHHHHHHHHHHTT-EEEEEES-HHHHHHHHHHH-TTTEEEEE--TT-GGGHHHHHHHHHHH-TT--EEEE---------TT-GGG--HHHHHHHHIIIIIHHHHHHHHHHHHHHT-SS-EEEEEE--GGGTS--TT-HHHHHHHHHHHHHHHHHHHHTTTT-SEEEEEEE---BSSGGGGGG-HHHHHTSSB-HHHHHHHHHHHHHTT-SEEE-S--TT--HHHHHHHHHHHHHHHHHHHHHHHTT---/-----SEEEEES-SSHHHHHHHHHHHHTT-EEEEEES-HHHHHHHHHHH-TTTEEEEE--TT-GGGHHHHHHHHHHH-TT--EEEE---------TT-GGG--HHHHHHHHIIIIIHHHHHHHHHHHHHHT-SS-EEEEEE--GGGTS--TT-HHHHHHHHHHHHHHHHHHHHHTTT-SEEEEEEE---BSSGGGGGG-HHHHHTSSB-HHHHHHHHHHHHHHT-SEEE-S--TT--HHHHHHHHHHHHHHHHHHHHHHHTT---

Nearest PDB structures (foldseek):
  5h5x-assembly2_E  TM=8.386E-01  e=7.891E-14  Streptomyces coelicolor A3(2)
  5h5x-assembly3_L  TM=8.353E-01  e=1.288E-13  Streptomyces coelicolor A3(2)
  5h5x-assembly2_H  TM=8.427E-01  e=3.035E-13  Streptomyces coelicolor A3(2)
  5h5x-assembly3_I  TM=8.354E-01  e=4.660E-13  Streptomyces coelicolor A3(2)
  1w6u-assembly1_B  TM=7.666E-01  e=3.149E-14  Homo sapiens